Protein AF-A0A9D7CFD9-F1 (afdb_monomer_lite)

Radius of gyration: 35.39 Å; chains: 1; bounding box: 93×84×113 Å

Foldseek 3Di:
DAEAAEAEQDAQREAEFDDLAAAEYAYPEEHEYNHEYEDAYNDDPRYDYHEYQHAYEAAEEYEFATEYEDQHQQHEYEHAEEYEYDHLGEYEDDPNSHAHEYEDQHYEYEYADLNQAYEYQHHEYEQQDYEFAYPDPVPLFGRYEYALYEYEYDPNHQYAHEYEYEFAPPHAHEYEEEAHARYEYEYEYHPPQEEGEHEYEDEYEYNHEYEYDPHSDDDHYEYEYHYPEEYEYPEEYHDAVDPDEEHEYEYLHEYAYQYEYEHHQNYEYEDANQQGEHEAAEEYHQQHAQYEYEFENYEYAYAYYYEEHEYEFEHNGEYHYQDHDYLYYHYDHNGYYDPRDPPPDDPDDDDDDDDDDDDDDDDDDDDDDDDDDDDDDDDDDDDDDDDDDDDDDDDDDDDDDDDDDDDDDDDDDDDDDDDDDDDDDDDDDDDDDDDDDDDDDDDDDDDDDDDD

Secondary structure (DSSP, 8-state):
-EESS-EEE-TT-EEEE--TT--EEEEEEEEEESSEEEE--SSTT-SPPEEEEEEEEESSEEEESSEEEE--TT-EEEESSEEEE-TT-EEEE-GGG-S-EEEEEEEEEEESSTT-EEEESSSEEEEEEEEEEESSTT----SEEEES-EEEE-TT--S-EEEEEE--TT---EEES-B-TTEEEEEE--TTS--EEEEEESS-EE-SEEEEES-SSSS---EEEE-SSEEEESSEEE-TT--SS--EEEE-SEEEESSEEE--TT-EEEE--TT-EEEESSEEEE-STT-EEEEESSEEEESSEEEESEEEEETT-EEEE-SPPPSEEEE-TT-EE-TT------S---------------------------------------------------------------------------------------------------------

pLDDT: mean 71.76, std 26.24, range [23.45, 98.44]

Sequence (452 aa):
MNLTQGIMVGANAVLDLRNFTGATITSQGTLTNQGTVAAVAACGNCGTGNVINADIINQGTLHSAAMVALGKVNGAVENSGAITFGNNGEITIPATAGNPTFSQNGGSITGNGNFTRLNMLAGTFTMNGGKARQRLPANKKPVVILDGANLVMTAGATDSAVIGVLARSATTPTIAGDVRALTTLWLGGSVDGQPGSVAFTGNPTNLGTITTVRQIDTFGGQLTIAGSGRLTNAGMIDQSLNSGAQAVFTFTIEVTNSGTHKLATSSGATFSKVGGSYVNTGTIDMTASVAVLTILGSTLTSTGIITGGSVRVDAGGRLKATGSSPTTISPINGGVVEPGLSLGSPDRQSIHPRHDWCPENRTRRRDCGNDLRPAGRHRGRKPAGNARRCGCERVRGRDVRPAIRRAHPSAGVRLRNVWHNKRAQSRTRPAAARGVHQRNRHHERHRQADWL

Structure (mmCIF, N/CA/C/O backbone):
data_AF-A0A9D7CFD9-F1
#
_entry.id   AF-A0A9D7CFD9-F1
#
loop_
_atom_site.group_PDB
_atom_site.id
_atom_site.type_symbol
_atom_site.label_atom_id
_atom_site.label_alt_id
_atom_site.label_comp_id
_atom_site.label_asym_id
_atom_site.label_entity_id
_atom_site.label_seq_id
_atom_site.pdbx_PDB_ins_code
_atom_site.Cartn_x
_atom_site.Cartn_y
_atom_site.Cartn_z
_atom_site.occupancy
_atom_site.B_iso_or_equiv
_atom_site.auth_seq_id
_atom_site.auth_comp_id
_atom_site.auth_asym_id
_atom_site.auth_atom_id
_atom_site.pdbx_PDB_model_num
ATOM 1 N N . MET A 1 1 ? -17.724 8.104 28.797 1.00 79.00 1 MET A N 1
ATOM 2 C CA . MET A 1 1 ? -17.089 7.481 29.976 1.00 79.00 1 MET A CA 1
ATOM 3 C C . MET A 1 1 ? -15.670 8.014 30.080 1.00 79.00 1 MET A C 1
ATOM 5 O O . MET A 1 1 ? -14.946 7.914 29.098 1.00 79.00 1 MET A O 1
ATOM 9 N N . ASN A 1 2 ? -15.294 8.597 31.220 1.00 80.12 2 ASN A N 1
ATOM 10 C CA . ASN A 1 2 ? -13.932 9.071 31.478 1.00 80.12 2 ASN A CA 1
ATOM 11 C C . ASN A 1 2 ? -13.366 8.265 32.646 1.00 80.12 2 ASN A C 1
ATOM 13 O O . ASN A 1 2 ? -13.939 8.295 33.732 1.00 80.12 2 ASN A O 1
ATOM 17 N N . LEU A 1 3 ? -12.283 7.532 32.409 1.00 81.25 3 LEU A N 1
ATOM 18 C CA . LEU A 1 3 ? -11.636 6.684 33.404 1.00 81.25 3 LEU A CA 1
ATOM 19 C C . LEU A 1 3 ? -10.153 7.035 33.499 1.00 81.25 3 LEU A C 1
ATOM 21 O O . LEU A 1 3 ? -9.479 7.268 32.497 1.00 81.25 3 LEU A O 1
ATOM 25 N N . THR A 1 4 ? -9.637 7.058 34.721 1.00 77.19 4 THR A N 1
ATOM 26 C CA . THR A 1 4 ? -8.201 7.212 34.985 1.00 77.19 4 THR A CA 1
ATOM 27 C C . THR A 1 4 ? -7.450 5.895 34.798 1.00 77.19 4 THR A C 1
ATOM 29 O O . THR A 1 4 ? -6.284 5.903 34.421 1.00 77.19 4 THR A O 1
ATOM 32 N N . GLN A 1 5 ? -8.122 4.762 35.008 1.00 84.50 5 GLN A N 1
ATOM 33 C CA . GLN A 1 5 ? -7.569 3.418 34.836 1.00 84.50 5 GLN A CA 1
ATOM 34 C C . GLN A 1 5 ? -7.874 2.843 33.443 1.00 84.50 5 GLN A C 1
ATOM 36 O O . GLN A 1 5 ? -8.715 3.367 32.702 1.00 84.50 5 GLN A O 1
ATOM 41 N N . GLY A 1 6 ? -7.173 1.760 33.089 1.00 87.50 6 GLY A N 1
ATOM 42 C CA . GLY A 1 6 ? -7.438 0.987 31.874 1.00 87.50 6 GLY A CA 1
ATOM 43 C C . GLY A 1 6 ? -8.826 0.340 31.881 1.00 87.50 6 GLY A C 1
ATOM 44 O O . GLY A 1 6 ? -9.431 0.136 32.932 1.00 87.50 6 GLY A O 1
ATOM 45 N N . ILE A 1 7 ? -9.333 0.016 30.693 1.00 92.31 7 ILE A N 1
ATOM 46 C CA . ILE A 1 7 ? -10.620 -0.665 30.506 1.00 92.31 7 ILE A CA 1
ATOM 47 C C . ILE A 1 7 ? -10.329 -2.096 30.084 1.00 92.31 7 ILE A C 1
ATOM 49 O O . ILE A 1 7 ? -9.614 -2.308 29.109 1.00 92.31 7 ILE A O 1
ATOM 53 N N . MET A 1 8 ? -10.912 -3.077 30.767 1.00 94.50 8 MET A N 1
ATOM 54 C CA . MET A 1 8 ? -10.847 -4.474 30.349 1.00 94.50 8 MET A CA 1
ATOM 55 C C . MET A 1 8 ? -12.232 -4.945 29.914 1.00 94.50 8 MET A C 1
ATOM 57 O O . MET A 1 8 ? -13.169 -4.956 30.708 1.00 94.50 8 MET A O 1
ATOM 61 N N . VAL A 1 9 ? -12.353 -5.358 28.654 1.00 95.38 9 VAL A N 1
ATOM 62 C CA . VAL A 1 9 ? -13.522 -6.089 28.155 1.00 95.38 9 VAL A CA 1
ATOM 63 C C . VAL A 1 9 ? -13.144 -7.561 28.149 1.00 95.38 9 VAL A C 1
ATOM 65 O O . VAL A 1 9 ? -12.393 -8.008 27.282 1.00 95.38 9 VAL A O 1
ATOM 68 N N . GLY A 1 10 ? -13.610 -8.289 29.163 1.00 95.00 10 GLY A N 1
ATOM 69 C CA . GLY A 1 10 ? -13.300 -9.707 29.331 1.00 95.00 10 GLY A CA 1
ATOM 70 C C . GLY A 1 10 ? -13.840 -10.570 28.191 1.00 95.00 10 GLY A C 1
ATOM 71 O O . GLY A 1 10 ? -14.728 -10.158 27.441 1.00 95.00 10 GLY A O 1
ATOM 72 N N . ALA A 1 11 ? -13.317 -11.789 28.072 1.00 95.06 11 ALA A N 1
ATOM 73 C CA . ALA A 1 11 ? -13.841 -12.772 27.130 1.00 95.06 11 ALA A CA 1
ATOM 74 C C . ALA A 1 11 ? -15.363 -12.937 27.303 1.00 95.06 11 ALA A C 1
ATOM 76 O O . ALA A 1 11 ? -15.873 -12.955 28.423 1.00 95.06 11 ALA A O 1
ATOM 77 N N . ASN A 1 12 ? -16.088 -13.039 26.186 1.00 93.44 12 ASN A N 1
ATOM 78 C CA . ASN A 1 12 ? -17.558 -13.115 26.124 1.00 93.44 12 ASN A CA 1
ATOM 79 C C . ASN A 1 12 ? -18.325 -11.879 26.637 1.00 93.44 12 ASN A C 1
ATOM 81 O O . ASN A 1 12 ? -19.553 -11.866 26.567 1.00 93.44 12 ASN A O 1
ATOM 85 N N . ALA A 1 13 ? -17.647 -10.829 27.111 1.00 96.50 13 ALA A N 1
ATOM 86 C CA . ALA A 1 13 ? -18.294 -9.564 27.437 1.00 96.50 13 ALA A CA 1
ATOM 87 C C . ALA A 1 13 ? -18.518 -8.723 26.173 1.00 96.50 13 ALA A C 1
ATOM 89 O O . ALA A 1 13 ? -17.744 -8.793 25.214 1.00 96.50 13 ALA A O 1
ATOM 90 N N . VAL A 1 14 ? -19.561 -7.892 26.194 1.00 94.25 14 VAL A N 1
ATOM 91 C CA . VAL A 1 14 ? -19.838 -6.913 25.139 1.00 94.25 14 VAL A CA 1
ATOM 92 C C . VAL A 1 14 ? -19.834 -5.517 25.746 1.00 94.25 14 VAL A C 1
ATOM 94 O O . VAL A 1 14 ? -20.646 -5.210 26.616 1.00 94.25 14 VAL A O 1
ATOM 97 N N . LEU A 1 15 ? -18.934 -4.663 25.266 1.00 91.50 15 LEU A N 1
ATOM 98 C CA . LEU A 1 15 ? -18.980 -3.224 25.489 1.00 91.50 15 LEU A CA 1
ATOM 99 C C . LEU A 1 15 ? -19.621 -2.567 24.267 1.00 91.50 15 LEU A C 1
ATOM 101 O O . LEU A 1 15 ? -19.012 -2.498 23.200 1.00 91.50 15 LEU A O 1
ATOM 105 N N . ASP A 1 16 ? -20.850 -2.092 24.428 1.00 88.62 16 ASP A N 1
ATOM 106 C CA . ASP A 1 16 ? -21.614 -1.472 23.350 1.00 88.62 16 ASP A CA 1
ATOM 107 C C . ASP A 1 16 ? -21.567 0.059 23.446 1.00 88.62 16 ASP A C 1
ATOM 109 O O . ASP A 1 16 ? -21.995 0.665 24.432 1.00 88.62 16 ASP A O 1
ATOM 113 N N . LEU A 1 17 ? -21.031 0.694 22.409 1.00 84.94 17 LEU A N 1
ATOM 114 C CA . LEU A 1 17 ? -20.922 2.138 22.266 1.00 84.94 17 LEU A CA 1
ATOM 115 C C . LEU A 1 17 ? -22.163 2.650 21.534 1.00 84.94 17 LEU A C 1
ATOM 117 O O . LEU A 1 17 ? -22.121 2.948 20.337 1.00 84.94 17 LEU A O 1
ATOM 121 N N . ARG A 1 18 ? -23.277 2.750 22.268 1.00 76.88 18 ARG A N 1
ATOM 122 C CA . ARG A 1 18 ? -24.516 3.375 21.784 1.00 76.88 18 ARG A CA 1
ATOM 123 C C . ARG A 1 18 ? -24.653 4.772 22.366 1.00 76.88 18 ARG A C 1
ATOM 125 O O . ARG A 1 18 ? -24.794 4.928 23.575 1.00 76.88 18 ARG A O 1
ATOM 132 N N . ASN A 1 19 ? -24.674 5.793 21.515 1.00 61.69 19 ASN A N 1
ATOM 133 C CA . ASN A 1 19 ? -25.145 7.116 21.912 1.00 61.69 19 ASN A CA 1
ATOM 134 C C . ASN A 1 19 ? -25.769 7.844 20.714 1.00 61.69 19 ASN A C 1
ATOM 136 O O . ASN A 1 19 ? -25.207 7.839 19.621 1.00 61.69 19 ASN A O 1
ATOM 140 N N . PHE A 1 20 ? -26.913 8.496 20.930 1.00 57.03 20 PHE A N 1
ATOM 141 C CA . PHE A 1 20 ? -27.610 9.308 19.926 1.00 57.03 20 PHE A CA 1
ATOM 142 C C . PHE A 1 20 ? -26.815 10.559 19.514 1.00 57.03 20 PHE A C 1
ATOM 144 O O . PHE A 1 20 ? -27.066 11.114 18.451 1.00 57.03 20 PHE A O 1
ATOM 151 N N . THR A 1 21 ? -25.838 10.976 20.327 1.00 60.72 21 THR A N 1
ATOM 152 C CA . THR A 1 21 ? -24.984 12.155 20.093 1.00 60.72 21 THR A CA 1
ATOM 153 C C . THR A 1 21 ? -23.483 11.827 20.002 1.00 60.72 21 THR A C 1
ATOM 155 O O . THR A 1 21 ? -22.649 12.730 20.037 1.00 60.72 21 THR A O 1
ATOM 158 N N . GLY A 1 22 ? -23.124 10.543 19.856 1.00 68.75 22 GLY A N 1
ATOM 159 C CA . GLY A 1 22 ? -21.737 10.053 19.827 1.00 68.75 22 GLY A CA 1
ATOM 160 C C . GLY A 1 22 ? -21.216 9.648 21.212 1.00 68.75 22 GLY A C 1
ATOM 161 O O . GLY A 1 22 ? -21.313 10.394 22.186 1.00 68.75 22 GLY A O 1
ATOM 162 N N . ALA A 1 23 ? -20.723 8.416 21.348 1.00 78.00 23 ALA A N 1
ATOM 163 C CA . ALA A 1 23 ? -20.169 7.904 22.598 1.00 78.00 23 ALA A CA 1
ATOM 164 C C . ALA A 1 23 ? -18.668 8.193 22.650 1.00 78.00 23 ALA A C 1
ATOM 166 O O . ALA A 1 23 ? -17.935 7.779 21.754 1.00 78.00 23 ALA A O 1
ATOM 167 N N . THR A 1 24 ? -18.206 8.849 23.715 1.00 85.19 24 THR A N 1
ATOM 168 C CA . THR A 1 24 ? -16.772 9.058 23.959 1.00 85.19 24 THR A CA 1
ATOM 169 C C . THR A 1 24 ? -16.299 8.166 25.095 1.00 85.19 24 THR A C 1
ATOM 171 O O . THR A 1 24 ? -16.815 8.246 26.218 1.00 85.19 24 THR A O 1
ATOM 174 N N . ILE A 1 25 ? -15.297 7.339 24.819 1.00 86.19 25 ILE A N 1
ATOM 175 C CA . ILE A 1 25 ? -14.467 6.688 25.830 1.00 86.19 25 ILE A CA 1
ATOM 176 C C . ILE A 1 25 ? -13.167 7.468 25.926 1.00 86.19 25 ILE A C 1
ATOM 178 O O . ILE A 1 25 ? -12.454 7.588 24.938 1.00 86.19 25 ILE A O 1
ATOM 182 N N . THR A 1 26 ? -12.836 7.932 27.123 1.00 87.00 26 THR A N 1
ATOM 183 C CA . THR A 1 26 ? -11.507 8.453 27.439 1.00 87.00 26 THR A CA 1
ATOM 184 C C . THR A 1 26 ? -10.921 7.596 28.547 1.00 87.00 26 THR A C 1
ATOM 186 O O . THR A 1 26 ? -11.505 7.511 29.629 1.00 87.00 26 THR A O 1
ATOM 189 N N . SER A 1 27 ? -9.781 6.961 28.285 1.00 85.12 27 SER A N 1
ATOM 190 C CA . SER A 1 27 ? -8.984 6.274 29.300 1.00 85.12 27 SER A CA 1
ATOM 191 C C . SER A 1 27 ? -7.552 6.785 29.227 1.00 85.12 27 SER A C 1
ATOM 193 O O . SER A 1 27 ? -6.966 6.857 28.146 1.00 85.12 27 SER A O 1
ATOM 195 N N . GLN A 1 28 ? -6.984 7.153 30.377 1.00 80.06 28 GLN A N 1
ATOM 196 C CA . GLN A 1 28 ? -5.548 7.443 30.438 1.00 80.06 28 GLN A CA 1
ATOM 197 C C . GLN A 1 28 ? -4.707 6.168 30.271 1.00 80.06 28 GLN A C 1
ATOM 199 O O . GLN A 1 28 ? -3.592 6.241 29.758 1.00 80.06 28 GLN A O 1
ATOM 204 N N . GLY A 1 29 ? -5.266 5.009 30.639 1.00 84.88 29 GLY A N 1
ATOM 205 C CA . GLY A 1 29 ? -4.673 3.694 30.417 1.00 84.88 29 GLY A CA 1
ATOM 206 C C . GLY A 1 29 ? -5.059 3.058 29.076 1.00 84.88 29 GLY A C 1
ATOM 207 O O . GLY A 1 29 ? -5.501 3.719 28.132 1.00 84.88 29 GLY A O 1
ATOM 208 N N . THR A 1 30 ? -4.881 1.739 29.008 1.00 93.69 30 THR A N 1
ATOM 209 C CA . THR A 1 30 ? -5.155 0.919 27.821 1.00 93.69 30 THR A CA 1
ATOM 210 C C . THR A 1 30 ? -6.554 0.309 27.883 1.00 93.69 30 THR A C 1
ATOM 212 O O . THR A 1 30 ? -6.970 -0.219 28.916 1.00 93.69 30 THR A O 1
ATOM 215 N N . LEU A 1 31 ? -7.271 0.325 26.761 1.00 95.94 31 LEU A N 1
ATOM 216 C CA . LEU A 1 31 ? -8.433 -0.517 26.516 1.00 95.94 31 LEU A CA 1
ATOM 217 C C . LEU A 1 31 ? -7.948 -1.887 26.030 1.00 95.94 31 LEU A C 1
ATOM 219 O O . LEU A 1 31 ? -7.473 -2.034 24.907 1.00 95.94 31 LEU A O 1
ATOM 223 N N . THR A 1 32 ? -8.069 -2.898 26.883 1.00 96.94 32 THR A N 1
ATOM 224 C CA . THR A 1 32 ? -7.779 -4.294 26.547 1.00 96.94 32 THR A CA 1
ATOM 225 C C . THR A 1 32 ? -9.083 -5.006 26.221 1.00 96.94 32 THR A C 1
ATOM 227 O O . THR A 1 32 ? -9.937 -5.185 27.090 1.00 96.94 32 THR A O 1
ATOM 230 N N . ASN A 1 33 ? -9.244 -5.417 24.968 1.00 97.12 33 ASN A N 1
ATOM 231 C CA . ASN A 1 33 ? -10.424 -6.127 24.498 1.00 97.12 33 ASN A CA 1
ATOM 232 C C . ASN A 1 33 ? -10.116 -7.604 24.250 1.00 97.12 33 ASN A C 1
ATOM 234 O O . ASN A 1 33 ? -9.408 -7.932 23.300 1.00 97.12 33 ASN A O 1
ATOM 238 N N . GLN A 1 34 ? -10.695 -8.486 25.061 1.00 97.75 34 GLN A N 1
ATOM 239 C CA . GLN A 1 34 ? -10.741 -9.938 24.844 1.00 97.75 34 GLN A CA 1
ATOM 240 C C . GLN A 1 34 ? -12.157 -10.425 24.485 1.00 97.75 34 GLN A C 1
ATOM 242 O O . GLN A 1 34 ? -12.328 -11.569 24.069 1.00 97.75 34 GLN A O 1
ATOM 247 N N . GLY A 1 35 ? -13.171 -9.570 24.644 1.00 97.44 35 GLY A N 1
ATOM 248 C CA . GLY A 1 35 ? -14.562 -9.824 24.277 1.00 97.44 35 GLY A CA 1
ATOM 249 C C . GLY A 1 35 ? -14.946 -9.131 22.973 1.00 97.44 35 GLY A C 1
ATOM 250 O O . GLY A 1 35 ? -14.267 -9.261 21.956 1.00 97.44 35 GLY A O 1
ATOM 251 N N . THR A 1 36 ? -16.058 -8.399 22.991 1.00 96.44 36 THR A N 1
ATOM 252 C CA . THR A 1 36 ? -16.516 -7.580 21.864 1.00 96.44 36 THR A CA 1
ATOM 253 C C . THR A 1 36 ? -16.652 -6.122 22.277 1.00 96.44 36 THR A C 1
ATOM 255 O O . THR A 1 36 ? -17.380 -5.804 23.212 1.00 96.44 36 THR A O 1
ATOM 258 N N . VAL A 1 37 ? -16.017 -5.219 21.537 1.00 94.31 37 VAL A N 1
ATOM 259 C CA . VAL A 1 37 ? -16.314 -3.784 21.577 1.00 94.31 37 VAL A CA 1
ATOM 260 C C . VAL A 1 37 ? -17.087 -3.459 20.312 1.00 94.31 37 VAL A C 1
ATOM 262 O O . VAL A 1 37 ? -16.551 -3.592 19.213 1.00 94.31 37 VAL A O 1
ATOM 265 N N . ALA A 1 38 ? -18.349 -3.069 20.454 1.00 90.75 38 ALA A N 1
ATOM 266 C CA . ALA A 1 38 ? -19.232 -2.787 19.334 1.00 90.75 38 ALA A CA 1
ATOM 267 C C . ALA A 1 38 ? -19.565 -1.297 19.288 1.00 90.75 38 ALA A C 1
ATOM 269 O O . ALA A 1 38 ? -20.091 -0.745 20.245 1.00 90.75 38 ALA A O 1
ATOM 270 N N . ALA A 1 39 ? -19.286 -0.643 18.167 1.00 86.06 39 ALA A N 1
ATOM 271 C CA . ALA A 1 39 ? -19.790 0.686 17.869 1.00 86.06 39 ALA A CA 1
ATOM 272 C C . ALA A 1 39 ? -21.013 0.564 16.965 1.00 86.06 39 ALA A C 1
ATOM 274 O O . ALA A 1 39 ? -20.891 0.249 15.780 1.00 86.06 39 ALA A O 1
ATOM 275 N N . VAL A 1 40 ? -22.193 0.809 17.528 1.00 77.19 40 VAL A N 1
ATOM 276 C CA . VAL A 1 40 ? -23.471 0.654 16.830 1.00 77.19 40 VAL A CA 1
ATOM 277 C C . VAL A 1 40 ? -24.094 2.028 16.611 1.00 77.19 40 VAL A C 1
ATOM 279 O O . VAL A 1 40 ? -24.139 2.856 17.521 1.00 77.19 40 VAL A O 1
ATOM 282 N N . ALA A 1 41 ? -24.583 2.293 15.399 1.00 68.94 41 ALA A N 1
ATOM 283 C CA . ALA A 1 41 ? -25.309 3.526 15.124 1.00 68.94 41 ALA A CA 1
ATOM 284 C C . ALA A 1 41 ? -26.648 3.507 15.881 1.00 68.94 41 ALA A C 1
ATOM 286 O O . ALA A 1 41 ? -27.454 2.599 15.690 1.00 68.94 41 ALA A O 1
ATOM 287 N N . ALA A 1 42 ? -26.902 4.514 16.722 1.00 58.69 42 ALA A N 1
ATOM 288 C CA . ALA A 1 42 ? -28.151 4.612 17.485 1.00 58.69 42 ALA A CA 1
ATOM 289 C C . ALA A 1 42 ? -29.389 4.813 16.581 1.00 58.69 42 ALA A C 1
ATOM 291 O O . ALA A 1 42 ? -30.504 4.455 16.952 1.00 58.69 42 ALA A O 1
ATOM 292 N N . CYS A 1 43 ? -29.185 5.349 15.375 1.00 56.09 43 CYS A N 1
ATOM 293 C CA . CYS A 1 43 ? -30.148 5.387 14.280 1.00 56.09 43 CYS A CA 1
ATOM 294 C C . CYS A 1 43 ? -29.384 5.435 12.945 1.00 56.09 43 CYS A C 1
ATOM 296 O O . CYS A 1 43 ? -28.267 5.957 12.893 1.00 56.09 43 CYS A O 1
ATOM 298 N N . GLY A 1 44 ? -29.946 4.855 11.878 1.00 51.84 44 GLY A N 1
ATOM 299 C CA . GLY A 1 44 ? -29.278 4.699 10.580 1.00 51.84 44 GLY A CA 1
ATOM 300 C C . GLY A 1 44 ? -28.797 6.027 9.983 1.00 51.84 44 GLY A C 1
ATOM 301 O O . GLY A 1 44 ? -29.565 6.699 9.302 1.00 51.84 44 GLY A O 1
ATOM 302 N N . ASN A 1 45 ? -27.516 6.349 10.208 1.00 52.56 45 ASN A N 1
ATOM 303 C CA . ASN A 1 45 ? -26.769 7.534 9.753 1.00 52.56 45 ASN A CA 1
ATOM 304 C C . ASN A 1 45 ? -26.946 8.865 10.526 1.00 52.56 45 ASN A C 1
ATOM 306 O O . ASN A 1 45 ? -26.606 9.903 9.965 1.00 52.56 45 ASN A O 1
ATOM 310 N N . CYS A 1 46 ? -27.423 8.900 11.779 1.00 47.56 46 CYS A N 1
ATOM 311 C CA . CYS A 1 46 ? -27.734 10.187 12.449 1.00 47.56 46 CYS A CA 1
ATOM 312 C C . CYS A 1 46 ? -26.789 10.677 13.569 1.00 47.56 46 CYS A C 1
ATOM 314 O O . CYS A 1 46 ? -27.134 11.635 14.254 1.00 47.56 46 CYS A O 1
ATOM 316 N N . GLY A 1 47 ? -25.600 10.098 13.761 1.00 51.72 47 GLY A N 1
ATOM 317 C CA . GLY A 1 47 ? -24.694 10.502 14.848 1.00 51.72 47 GLY A CA 1
ATOM 318 C C . GLY A 1 47 ? -23.342 11.040 14.382 1.00 51.72 47 GLY A C 1
ATOM 319 O O . GLY A 1 47 ? -22.736 10.494 13.462 1.00 51.72 47 GLY A O 1
ATOM 320 N N . THR A 1 48 ? -22.838 12.061 15.079 1.00 55.59 48 THR A N 1
ATOM 321 C CA . THR A 1 48 ? -21.398 12.331 15.206 1.00 55.59 48 THR A CA 1
ATOM 322 C C . THR A 1 48 ? -20.687 11.048 15.645 1.00 55.59 48 THR A C 1
ATOM 324 O O . THR A 1 48 ? -21.178 10.342 16.527 1.00 55.59 48 THR A O 1
ATOM 327 N N . GLY A 1 49 ? -19.573 10.708 14.989 1.00 72.12 49 GLY A N 1
ATOM 328 C CA . GLY A 1 49 ? -18.882 9.433 15.205 1.00 72.12 49 GLY A CA 1
ATOM 329 C C . GLY A 1 49 ? -18.529 9.185 16.675 1.00 72.12 49 GLY A C 1
ATOM 330 O O . GLY A 1 49 ? -18.218 10.118 17.416 1.00 72.12 49 GLY A O 1
ATOM 331 N N . ASN A 1 50 ? -18.576 7.921 17.097 1.00 84.88 50 ASN A N 1
ATOM 332 C CA . ASN A 1 50 ? -18.082 7.507 18.409 1.00 84.88 50 ASN A CA 1
ATOM 333 C C . ASN A 1 50 ? -16.580 7.803 18.503 1.00 84.88 50 ASN A C 1
ATOM 335 O O . ASN A 1 50 ? -15.880 7.733 17.498 1.00 84.88 50 ASN A O 1
ATOM 339 N N . VAL A 1 51 ? -16.062 8.099 19.689 1.00 89.25 51 VAL A N 1
ATOM 340 C CA . VAL A 1 51 ? -14.641 8.400 19.891 1.00 89.25 51 VAL A CA 1
ATOM 341 C C . VAL A 1 51 ? -14.060 7.483 20.958 1.00 89.25 51 VAL A C 1
ATOM 343 O O . VAL A 1 51 ? -14.616 7.350 22.047 1.00 89.25 51 VAL A O 1
ATOM 346 N N . ILE A 1 52 ? -12.914 6.873 20.662 1.00 92.06 52 ILE A N 1
ATOM 347 C CA . ILE A 1 52 ? -12.104 6.131 21.627 1.00 92.06 52 ILE A CA 1
ATOM 348 C C . ILE A 1 52 ? -10.762 6.854 21.772 1.00 92.06 52 ILE A C 1
ATOM 350 O O . ILE A 1 52 ? -9.919 6.834 20.879 1.00 92.06 52 ILE A O 1
ATOM 354 N N . ASN A 1 53 ? -10.575 7.493 22.921 1.00 93.06 53 ASN A N 1
ATOM 355 C CA . ASN A 1 53 ? -9.350 8.153 23.354 1.00 93.06 53 ASN A CA 1
ATOM 356 C C . ASN A 1 53 ? -8.642 7.260 24.383 1.00 93.06 53 ASN A C 1
ATOM 358 O O . ASN A 1 53 ? -8.665 7.540 25.581 1.00 93.06 53 ASN A O 1
ATOM 362 N N . ALA A 1 54 ? -8.070 6.153 23.914 1.00 93.69 54 ALA A N 1
ATOM 363 C CA . ALA A 1 54 ? -7.292 5.202 24.706 1.00 93.69 54 ALA A CA 1
ATOM 364 C C . ALA A 1 54 ? -6.247 4.520 23.809 1.00 93.69 54 ALA A C 1
ATOM 366 O O . ALA A 1 54 ? -6.423 4.495 22.590 1.00 93.69 54 ALA A O 1
ATOM 367 N N . ASP A 1 55 ? -5.194 3.956 24.408 1.00 96.50 55 ASP A N 1
ATOM 368 C CA . ASP A 1 55 ? -4.424 2.921 23.704 1.00 96.50 55 ASP A CA 1
ATOM 369 C C . ASP A 1 55 ? -5.278 1.658 23.652 1.00 96.50 55 ASP A C 1
ATOM 371 O O . ASP A 1 55 ? -6.122 1.452 24.528 1.00 96.50 55 ASP A O 1
ATOM 375 N N . ILE A 1 56 ? -5.100 0.818 22.640 1.00 97.25 56 ILE A N 1
ATOM 376 C CA . ILE A 1 56 ? -5.969 -0.336 22.414 1.00 97.25 56 ILE A CA 1
ATOM 377 C C . ILE A 1 56 ? -5.129 -1.588 22.209 1.00 97.25 56 ILE A C 1
ATOM 379 O O . ILE A 1 56 ? -4.293 -1.637 21.316 1.00 97.25 56 ILE A O 1
ATOM 383 N N . ILE A 1 57 ? -5.427 -2.631 22.978 1.00 97.94 57 ILE A N 1
ATOM 384 C CA . ILE A 1 57 ? -4.980 -3.999 22.714 1.00 97.94 57 ILE A CA 1
ATOM 385 C C . ILE A 1 57 ? -6.224 -4.819 22.375 1.00 97.94 57 ILE A C 1
ATOM 387 O O . ILE A 1 57 ? -7.023 -5.147 23.253 1.00 97.94 57 ILE A O 1
ATOM 391 N N . ASN A 1 58 ? -6.408 -5.143 21.098 1.00 97.94 58 ASN A N 1
ATOM 392 C CA . ASN A 1 58 ? -7.531 -5.929 20.601 1.00 97.94 58 ASN A CA 1
ATOM 393 C C . ASN A 1 58 ? -7.124 -7.384 20.342 1.00 97.94 58 ASN A C 1
ATOM 395 O O . ASN A 1 58 ? -6.481 -7.694 19.340 1.00 97.94 58 ASN A O 1
ATOM 399 N N . GLN A 1 59 ? -7.560 -8.272 21.231 1.00 97.62 59 GLN A N 1
ATOM 400 C CA . GLN A 1 59 ? -7.432 -9.731 21.130 1.00 97.62 59 GLN A CA 1
ATOM 401 C C . GLN A 1 59 ? -8.787 -10.407 20.842 1.00 97.62 59 GLN A C 1
ATOM 403 O O . GLN A 1 59 ? -8.827 -11.538 20.369 1.00 97.62 59 GLN A O 1
ATOM 408 N N . GLY A 1 60 ? -9.895 -9.706 21.107 1.00 97.56 60 GLY A N 1
ATOM 409 C CA . GLY A 1 60 ? -11.262 -10.114 20.789 1.00 97.56 60 GLY A CA 1
ATOM 410 C C . GLY A 1 60 ? -11.766 -9.524 19.468 1.00 97.56 60 GLY A C 1
ATOM 411 O O . GLY A 1 60 ? -11.051 -9.494 18.468 1.00 97.56 60 GLY A O 1
ATOM 412 N N . THR A 1 61 ? -13.010 -9.043 19.453 1.00 96.50 61 THR A N 1
ATOM 413 C CA . THR A 1 61 ? -13.631 -8.403 18.284 1.00 96.50 61 THR A CA 1
ATOM 414 C C . THR A 1 61 ? -13.857 -6.913 18.515 1.00 96.50 61 THR A C 1
ATOM 416 O O . THR A 1 61 ? -14.564 -6.524 19.442 1.00 96.50 61 THR A O 1
ATOM 419 N N . LEU A 1 62 ? -13.322 -6.075 17.633 1.00 95.25 62 LEU A N 1
ATOM 420 C CA . LEU A 1 62 ? -13.749 -4.693 17.461 1.00 95.25 62 LEU A CA 1
ATOM 421 C C . LEU A 1 62 ? -14.728 -4.652 16.284 1.00 95.25 62 LEU A C 1
ATOM 423 O O . LEU A 1 62 ? -14.353 -4.873 15.132 1.00 95.25 62 LEU A O 1
ATOM 427 N N . HIS A 1 63 ? -15.999 -4.412 16.572 1.00 92.31 63 HIS A N 1
ATOM 428 C CA . HIS A 1 63 ? -17.046 -4.326 15.566 1.00 92.31 63 HIS A CA 1
ATOM 429 C C . HIS A 1 63 ? -17.461 -2.873 15.369 1.00 92.31 63 HIS A C 1
ATOM 431 O O . HIS A 1 63 ? -17.835 -2.199 16.325 1.00 92.31 63 HIS A O 1
ATOM 437 N N . SER A 1 64 ? -17.436 -2.393 14.130 1.00 89.44 64 SER A N 1
ATOM 438 C CA . SER A 1 64 ? -17.911 -1.054 13.799 1.00 89.44 64 SER A CA 1
ATOM 439 C C . SER A 1 64 ? -19.048 -1.124 12.790 1.00 89.44 64 SER A C 1
ATOM 441 O O . SER A 1 64 ? -18.847 -1.538 11.655 1.00 89.44 64 SER A O 1
ATOM 443 N N . ALA A 1 65 ? -20.245 -0.709 13.193 1.00 85.69 65 ALA A N 1
ATOM 444 C CA . ALA A 1 65 ? -21.403 -0.470 12.329 1.00 85.69 65 ALA A CA 1
ATOM 445 C C . ALA A 1 65 ? -21.773 1.029 12.286 1.00 85.69 65 ALA A C 1
ATOM 447 O O . ALA A 1 65 ? -22.885 1.398 11.912 1.00 85.69 65 ALA A O 1
ATOM 448 N N . ALA A 1 66 ? -20.847 1.891 12.713 1.00 83.12 66 ALA A N 1
ATOM 449 C CA . ALA A 1 66 ? -20.955 3.345 12.734 1.00 83.12 66 ALA A CA 1
ATOM 450 C C . ALA A 1 66 ? -19.588 3.968 12.408 1.00 83.12 66 ALA A C 1
ATOM 452 O O . ALA A 1 66 ? -18.614 3.256 12.192 1.00 83.12 66 ALA A O 1
ATOM 453 N N . MET A 1 67 ? -19.485 5.295 12.394 1.00 85.50 67 MET A N 1
ATOM 454 C CA . MET A 1 67 ? -18.174 5.948 12.370 1.00 85.50 67 MET A CA 1
ATOM 455 C C . MET A 1 67 ? -17.561 5.931 13.776 1.00 85.50 67 MET A C 1
ATOM 457 O O . MET A 1 67 ? -18.226 6.303 14.745 1.00 85.50 67 MET A O 1
ATOM 461 N N . VAL A 1 68 ? -16.296 5.528 13.882 1.00 89.00 68 VAL A N 1
ATOM 462 C CA . VAL A 1 68 ? -15.503 5.551 15.119 1.00 89.00 68 VAL A CA 1
ATOM 463 C C . VAL A 1 68 ? -14.202 6.299 14.868 1.00 89.00 68 VAL A C 1
ATOM 465 O O . VAL A 1 68 ? -13.465 5.943 13.959 1.00 89.00 68 VAL A O 1
ATOM 468 N N . ALA A 1 69 ? -13.879 7.296 15.681 1.00 91.62 69 ALA A N 1
ATOM 469 C CA . ALA A 1 69 ? -12.575 7.938 15.692 1.00 91.62 69 ALA A CA 1
ATOM 470 C C . ALA A 1 69 ? -11.702 7.358 16.813 1.00 91.62 69 ALA A C 1
ATOM 472 O O . ALA A 1 69 ? -12.111 7.344 17.975 1.00 91.62 69 ALA A O 1
ATOM 473 N N . LEU A 1 70 ? -10.488 6.916 16.489 1.00 94.00 70 LEU A N 1
ATOM 474 C CA . LEU A 1 70 ? -9.468 6.583 17.488 1.00 94.00 70 LEU A CA 1
ATOM 475 C C . LEU A 1 70 ? -8.630 7.842 17.727 1.00 94.00 70 LEU A C 1
ATOM 477 O O . LEU A 1 70 ? -7.721 8.147 16.961 1.00 94.00 70 LEU A O 1
ATOM 481 N N . GLY A 1 71 ? -9.024 8.635 18.722 1.00 92.06 71 GLY A N 1
ATOM 482 C CA . GLY A 1 71 ? -8.607 10.034 18.856 1.00 92.06 71 GLY A CA 1
ATOM 483 C C . GLY A 1 71 ? -7.447 10.291 19.816 1.00 92.06 71 GLY A C 1
ATOM 484 O O . GLY A 1 71 ? -7.055 11.447 19.977 1.00 92.06 71 GLY A O 1
ATOM 485 N N . LYS A 1 72 ? -6.888 9.259 20.466 1.00 93.88 72 LYS A N 1
ATOM 486 C CA . LYS A 1 72 ? -5.763 9.444 21.395 1.00 93.88 72 LYS A CA 1
ATOM 487 C C . LYS A 1 72 ? -4.548 10.001 20.648 1.00 93.88 72 LYS A C 1
ATOM 489 O O . LYS A 1 72 ? -4.061 9.392 19.698 1.00 93.88 72 LYS A O 1
ATOM 494 N N . VAL A 1 73 ? -4.050 11.151 21.106 1.00 94.38 73 VAL A N 1
ATOM 495 C CA . VAL A 1 73 ? -2.820 11.757 20.583 1.00 94.38 73 VAL A CA 1
ATOM 496 C C . VAL A 1 73 ? -1.656 10.804 20.830 1.00 94.38 73 VAL A C 1
ATOM 498 O O . VAL A 1 73 ? -1.427 10.397 21.967 1.00 94.38 73 VAL A O 1
ATOM 501 N N . ASN A 1 74 ? -0.942 10.454 19.761 1.00 95.25 74 ASN A N 1
ATOM 502 C CA . ASN A 1 74 ? 0.125 9.455 19.739 1.00 95.25 74 ASN A CA 1
ATOM 503 C C . ASN A 1 74 ? -0.307 8.106 20.340 1.00 95.25 74 ASN A C 1
ATOM 505 O O . ASN A 1 74 ? 0.502 7.415 20.954 1.00 95.25 74 ASN A O 1
ATOM 509 N N . GLY A 1 75 ? -1.588 7.754 20.194 1.00 95.44 75 GLY A N 1
ATOM 510 C CA . GLY A 1 75 ? -2.118 6.490 20.689 1.00 95.44 75 GLY A CA 1
ATOM 511 C C . GLY A 1 75 ? -1.552 5.286 19.940 1.00 95.44 75 GLY A C 1
ATOM 512 O O . GLY A 1 75 ? -1.219 5.372 18.754 1.00 95.44 75 GLY A O 1
ATOM 513 N N . ALA A 1 76 ? -1.490 4.158 20.638 1.00 97.00 76 ALA A N 1
ATOM 514 C CA . ALA A 1 76 ? -1.074 2.873 20.099 1.00 97.00 76 ALA A CA 1
ATOM 515 C C . ALA A 1 76 ? -2.263 1.912 19.998 1.00 97.00 76 ALA A C 1
ATOM 517 O O . ALA A 1 76 ? -3.048 1.763 20.937 1.00 97.00 76 ALA A O 1
ATOM 518 N N . VAL A 1 77 ? -2.381 1.236 18.857 1.00 97.81 77 VAL A N 1
ATOM 519 C CA . VAL A 1 77 ? -3.357 0.169 18.629 1.00 97.81 77 VAL A CA 1
ATOM 520 C C . VAL A 1 77 ? -2.625 -1.103 18.236 1.00 97.81 77 VAL A C 1
ATOM 522 O O . VAL A 1 77 ? -1.935 -1.142 17.223 1.00 97.81 77 VAL A O 1
ATOM 525 N N . GLU A 1 78 ? -2.822 -2.165 19.001 1.00 97.69 78 GLU A N 1
ATOM 526 C CA . GLU A 1 78 ? -2.352 -3.507 18.690 1.00 97.69 78 GLU A CA 1
ATOM 527 C C . GLU A 1 78 ? -3.550 -4.401 18.402 1.00 97.69 78 GLU A C 1
ATOM 529 O O . GLU A 1 78 ? -4.449 -4.543 19.231 1.00 97.69 78 GLU A O 1
ATOM 534 N N . ASN A 1 79 ? -3.575 -5.016 17.225 1.00 97.62 79 ASN A N 1
ATOM 535 C CA . ASN A 1 79 ? -4.636 -5.928 16.832 1.00 97.62 79 ASN A CA 1
ATOM 536 C C . ASN A 1 79 ? -4.079 -7.321 16.543 1.00 97.62 79 ASN A C 1
ATOM 538 O O . ASN A 1 79 ? -3.362 -7.519 15.564 1.00 97.62 79 ASN A O 1
ATOM 542 N N . SER A 1 80 ? -4.462 -8.293 17.362 1.00 96.88 80 SER A N 1
ATOM 543 C CA . SER A 1 80 ? -4.279 -9.728 17.110 1.00 96.88 80 SER A CA 1
ATOM 544 C C . SER A 1 80 ? -5.612 -10.477 16.981 1.00 96.88 80 SER A C 1
ATOM 546 O O . SER A 1 80 ? -5.625 -11.630 16.552 1.00 96.88 80 SER A O 1
ATOM 548 N N . GLY A 1 81 ? -6.731 -9.816 17.300 1.00 97.00 81 GLY A N 1
ATOM 549 C CA . GLY A 1 81 ? -8.090 -10.323 17.146 1.00 97.00 81 GLY A CA 1
ATOM 550 C C . GLY A 1 81 ? -8.752 -9.951 15.812 1.00 97.00 81 GLY A C 1
ATOM 551 O O . GLY A 1 81 ? -8.120 -9.846 14.757 1.00 97.00 81 GLY A O 1
ATOM 552 N N . ALA A 1 82 ? -10.070 -9.761 15.843 1.00 96.12 82 ALA A N 1
ATOM 553 C CA . ALA A 1 82 ? -10.871 -9.388 14.684 1.00 96.12 82 ALA A CA 1
ATOM 554 C C . ALA A 1 82 ? -11.281 -7.911 14.728 1.00 96.12 82 ALA A C 1
ATOM 556 O O . ALA A 1 82 ? -11.753 -7.412 15.745 1.00 96.12 82 ALA A O 1
ATOM 557 N N . ILE A 1 83 ? -11.173 -7.229 13.592 1.00 95.69 83 ILE A N 1
ATOM 558 C CA . ILE A 1 83 ? -11.833 -5.959 13.307 1.00 95.69 83 ILE A CA 1
ATOM 559 C C . ILE A 1 83 ? -12.828 -6.227 12.189 1.00 95.69 83 ILE A C 1
ATOM 561 O O . ILE A 1 83 ? -12.458 -6.684 11.104 1.00 95.69 83 ILE A O 1
ATOM 565 N N . THR A 1 84 ? -14.101 -5.976 12.460 1.00 92.75 84 THR A N 1
ATOM 566 C CA . THR A 1 84 ? -15.182 -6.243 11.513 1.00 92.75 84 THR A CA 1
ATOM 567 C C . THR A 1 84 ? -16.003 -4.990 11.300 1.00 92.75 84 THR A C 1
ATOM 569 O O . THR A 1 84 ? -16.354 -4.287 12.247 1.00 92.75 84 THR A O 1
ATOM 572 N N . PHE A 1 85 ? -16.334 -4.720 10.046 1.00 89.56 85 PHE A N 1
ATOM 573 C CA . PHE A 1 85 ? -17.174 -3.590 9.694 1.00 89.56 85 PHE A CA 1
ATOM 574 C C . PHE A 1 85 ? -18.558 -4.074 9.261 1.00 89.56 85 PHE A C 1
ATOM 576 O O . PHE A 1 85 ? -18.705 -4.830 8.295 1.00 89.56 85 PHE A O 1
ATOM 583 N N . GLY A 1 86 ? -19.578 -3.626 9.987 1.00 81.88 86 GLY A N 1
ATOM 584 C CA . GLY A 1 86 ? -20.969 -3.687 9.562 1.00 81.88 86 GLY A CA 1
ATOM 585 C C . GLY A 1 86 ? -21.246 -2.714 8.413 1.00 81.88 86 GLY A C 1
ATOM 586 O O . GLY A 1 86 ? -20.359 -2.005 7.940 1.00 81.88 86 GLY A O 1
ATOM 587 N N . ASN A 1 87 ? -22.493 -2.667 7.950 1.00 76.56 87 ASN A N 1
ATOM 588 C CA . ASN A 1 87 ? -22.892 -1.753 6.878 1.00 76.56 87 ASN A CA 1
ATOM 589 C C . ASN A 1 87 ? -22.576 -0.300 7.274 1.00 76.56 87 ASN A C 1
ATOM 591 O O . ASN A 1 87 ? -23.011 0.151 8.328 1.00 76.56 87 ASN A O 1
ATOM 595 N N . ASN A 1 88 ? -21.827 0.416 6.429 1.00 74.00 88 ASN A N 1
ATOM 596 C CA . ASN A 1 88 ? -21.364 1.797 6.655 1.00 74.00 88 ASN A CA 1
ATOM 597 C C . ASN A 1 88 ? -20.418 1.994 7.859 1.00 74.00 88 ASN A C 1
ATOM 599 O O . ASN A 1 88 ? -20.196 3.128 8.278 1.00 74.00 88 ASN A O 1
ATOM 603 N N . GLY A 1 89 ? -19.863 0.918 8.423 1.00 82.56 89 GLY A N 1
ATOM 604 C CA . GLY A 1 89 ? -18.899 1.008 9.515 1.00 82.56 89 GLY A CA 1
ATOM 605 C C . GLY A 1 89 ? -17.552 1.563 9.062 1.00 82.56 89 GLY A C 1
ATOM 606 O O . GLY A 1 89 ? -16.939 1.017 8.148 1.00 82.56 89 GLY A O 1
ATOM 607 N N . GLU A 1 90 ? -17.053 2.589 9.742 1.00 87.69 90 GLU A N 1
ATOM 608 C CA . GLU A 1 90 ? -15.728 3.164 9.496 1.00 87.69 90 GLU A CA 1
ATOM 609 C C . GLU A 1 90 ? -14.991 3.329 10.826 1.00 87.69 90 GLU A C 1
ATOM 611 O O . GLU A 1 90 ? -15.582 3.706 11.838 1.00 87.69 90 GLU A O 1
ATOM 616 N N . ILE A 1 91 ? -13.695 3.029 10.831 1.00 91.94 91 ILE A N 1
ATOM 617 C CA . ILE A 1 91 ? -12.790 3.422 11.911 1.00 91.94 91 ILE A CA 1
ATOM 618 C C . ILE A 1 91 ? -11.791 4.398 11.307 1.00 91.94 91 ILE A C 1
ATOM 620 O O . ILE A 1 91 ? -11.106 4.056 10.347 1.00 91.94 91 ILE A O 1
ATOM 624 N N . THR A 1 92 ? -11.690 5.587 11.882 1.00 92.44 92 THR A N 1
ATOM 625 C CA . THR A 1 92 ? -10.798 6.646 11.426 1.00 92.44 92 THR A CA 1
ATOM 626 C C . THR A 1 92 ? -9.775 6.968 12.502 1.00 92.44 92 THR A C 1
ATOM 628 O O . THR A 1 92 ? -10.125 7.233 13.650 1.00 92.44 92 THR A O 1
ATOM 631 N N . ILE A 1 93 ? -8.504 7.010 12.123 1.00 94.38 93 ILE A N 1
ATOM 632 C CA . ILE A 1 93 ? -7.447 7.634 12.917 1.00 94.38 93 ILE A CA 1
ATOM 633 C C . ILE A 1 93 ? -7.254 9.046 12.351 1.00 94.38 93 ILE A C 1
ATOM 635 O O . ILE A 1 93 ? -6.781 9.179 11.217 1.00 94.38 93 ILE A O 1
ATOM 639 N N . PRO A 1 94 ? -7.698 10.099 13.061 1.00 91.88 94 PRO A N 1
ATOM 640 C CA . PRO A 1 94 ? -7.737 11.450 12.522 1.00 91.88 94 PRO A CA 1
ATOM 641 C C . PRO A 1 94 ? -6.337 12.062 12.435 1.00 91.88 94 PRO A C 1
ATOM 643 O O . PRO A 1 94 ? -5.442 11.710 13.199 1.00 91.88 94 PRO A O 1
ATOM 646 N N . ALA A 1 95 ? -6.166 13.058 11.562 1.00 89.88 95 ALA A N 1
ATOM 647 C CA . ALA A 1 95 ? -4.893 13.772 11.421 1.00 89.88 95 ALA A CA 1
ATOM 648 C C . ALA A 1 95 ? -4.450 14.460 12.730 1.00 89.88 95 ALA A C 1
ATOM 650 O O . ALA A 1 95 ? -3.262 14.588 13.011 1.00 89.88 95 ALA A O 1
ATOM 651 N N . THR A 1 96 ? -5.410 14.853 13.573 1.00 91.06 96 THR A N 1
ATOM 652 C CA . THR A 1 96 ? -5.171 15.459 14.892 1.00 91.06 96 THR A CA 1
ATOM 653 C C . THR A 1 96 ? -4.585 14.490 15.922 1.00 91.06 96 THR A C 1
ATOM 655 O O . THR A 1 96 ? -4.199 14.931 17.000 1.00 91.06 96 THR A O 1
ATOM 658 N N . ALA A 1 97 ? -4.505 13.188 15.624 1.00 90.25 97 ALA A N 1
ATOM 659 C CA . ALA A 1 97 ? -3.902 12.199 16.516 1.00 90.25 97 ALA A CA 1
ATOM 660 C C . ALA A 1 97 ? -2.361 12.280 16.560 1.00 90.25 97 ALA A C 1
ATOM 662 O O . ALA A 1 97 ? -1.747 11.560 17.340 1.00 90.25 97 ALA A O 1
ATOM 663 N N . GLY A 1 98 ? -1.715 13.143 15.766 1.00 91.25 98 GLY A N 1
ATOM 664 C CA . GLY A 1 98 ? -0.258 13.304 15.780 1.00 91.25 98 GLY A CA 1
ATOM 665 C C . GLY A 1 98 ? 0.446 12.160 15.049 1.00 91.25 98 GLY A C 1
ATOM 666 O O . GLY A 1 98 ? 0.266 12.006 13.845 1.00 91.25 98 GLY A O 1
ATOM 667 N N . ASN A 1 99 ? 1.241 11.356 15.760 1.00 93.81 99 ASN A N 1
ATOM 668 C CA . ASN A 1 99 ? 1.958 10.203 15.206 1.00 93.81 99 ASN A CA 1
ATOM 669 C C . ASN A 1 99 ? 1.526 8.876 15.869 1.00 93.81 99 ASN A C 1
ATOM 671 O O . ASN A 1 99 ? 2.325 8.251 16.568 1.00 93.81 99 ASN A O 1
ATOM 675 N N . PRO A 1 100 ? 0.260 8.453 15.702 1.00 96.19 100 PRO A N 1
ATOM 676 C CA . PRO A 1 100 ? -0.228 7.201 16.269 1.00 96.19 100 PRO A CA 1
ATOM 677 C C . PRO A 1 100 ? 0.405 5.981 15.588 1.00 96.19 100 PRO A C 1
ATOM 679 O O . PRO A 1 100 ? 0.855 6.041 14.438 1.00 96.19 100 PRO A O 1
ATOM 682 N N . THR A 1 101 ? 0.386 4.845 16.279 1.00 97.81 101 THR A N 1
ATOM 683 C CA . THR A 1 101 ? 0.823 3.557 15.730 1.00 97.81 101 THR A CA 1
ATOM 684 C C . THR A 1 101 ? -0.337 2.574 15.684 1.00 97.81 101 THR A C 1
ATOM 686 O O . THR A 1 101 ? -1.144 2.482 16.609 1.00 97.81 101 THR A O 1
ATOM 689 N N . PHE A 1 102 ? -0.427 1.822 14.591 1.00 98.44 102 PHE A N 1
ATOM 690 C CA . PHE A 1 102 ? -1.357 0.710 14.455 1.00 98.44 102 PHE A CA 1
ATOM 691 C C . PHE A 1 102 ? -0.581 -0.532 14.025 1.00 98.44 102 PHE A C 1
ATOM 693 O O . PHE A 1 102 ? -0.050 -0.570 12.920 1.00 98.44 102 PHE A O 1
ATOM 700 N N . SER A 1 103 ? -0.536 -1.556 14.868 1.00 97.62 103 SER A N 1
ATOM 701 C CA . SER A 1 103 ? 0.170 -2.812 14.617 1.00 97.62 103 SER A CA 1
ATOM 702 C C . SER A 1 103 ? -0.822 -3.955 14.422 1.00 97.62 103 SER A C 1
ATOM 704 O O . SER A 1 103 ? -1.523 -4.355 15.351 1.00 97.62 103 SER A O 1
ATOM 706 N N . GLN A 1 104 ? -0.860 -4.513 13.213 1.00 96.56 104 GLN A N 1
ATOM 707 C CA . GLN A 1 104 ? -1.604 -5.731 12.903 1.00 96.56 104 GLN A CA 1
ATOM 708 C C . GLN A 1 104 ? -0.706 -6.952 13.164 1.00 96.56 104 GLN A C 1
ATOM 710 O O . GLN A 1 104 ? 0.114 -7.318 12.323 1.00 96.56 104 GLN A O 1
ATOM 715 N N . ASN A 1 105 ? -0.863 -7.581 14.329 1.00 93.94 105 ASN A N 1
ATOM 716 C CA . ASN A 1 105 ? -0.019 -8.661 14.863 1.00 93.94 105 ASN A CA 1
ATOM 717 C C . ASN A 1 105 ? -0.593 -10.073 14.624 1.00 93.94 105 ASN A C 1
ATOM 719 O O . ASN A 1 105 ? -0.241 -11.014 15.330 1.00 93.94 105 ASN A O 1
ATOM 723 N N . GLY A 1 106 ? -1.504 -10.235 13.665 1.00 89.12 106 GLY A N 1
ATOM 724 C CA . GLY A 1 106 ? -2.266 -11.470 13.450 1.00 89.12 106 GLY A CA 1
ATOM 725 C C . GLY A 1 106 ? -3.730 -11.165 13.161 1.00 89.12 106 GLY A C 1
ATOM 726 O O . GLY A 1 106 ? -4.047 -10.055 12.756 1.00 89.12 106 GLY A O 1
ATOM 727 N N . GLY A 1 107 ? -4.634 -12.126 13.347 1.00 92.88 107 GLY A N 1
ATOM 728 C CA . GLY A 1 107 ? -6.076 -11.863 13.286 1.00 92.88 107 GLY A CA 1
ATOM 729 C C . GLY A 1 107 ? -6.599 -11.391 11.920 1.00 92.88 107 GLY A C 1
ATOM 730 O O . GLY A 1 107 ? -6.106 -11.803 10.864 1.00 92.88 107 GLY A O 1
ATOM 731 N N . SER A 1 108 ? -7.643 -10.552 11.920 1.00 94.75 108 SER A N 1
ATOM 732 C CA . SER A 1 108 ? -8.254 -10.072 10.671 1.00 94.75 108 SER A CA 1
ATOM 733 C C . SER A 1 108 ? -8.848 -8.664 10.746 1.00 94.75 108 SER A C 1
ATOM 735 O O . SER A 1 108 ? -9.403 -8.284 11.769 1.00 94.75 108 SER A O 1
ATOM 737 N N . ILE A 1 109 ? -8.801 -7.934 9.633 1.00 95.12 109 ILE A N 1
ATOM 738 C CA . ILE A 1 109 ? -9.57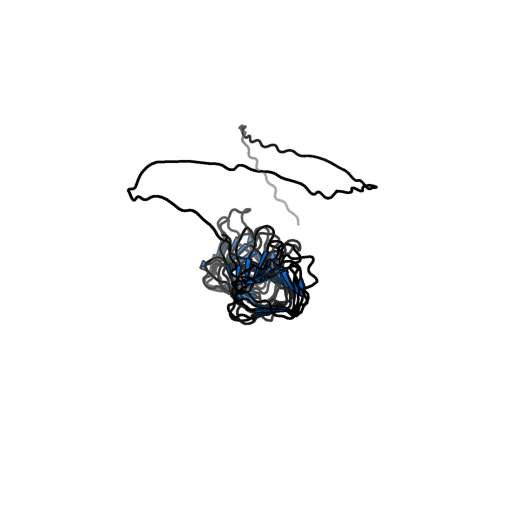3 -6.725 9.336 1.00 95.12 109 ILE A CA 1
ATOM 739 C C . ILE A 1 109 ? -10.475 -7.056 8.145 1.00 95.12 109 ILE A C 1
ATOM 741 O O . ILE A 1 109 ? -9.981 -7.349 7.051 1.00 95.12 109 ILE A O 1
ATOM 745 N N . THR A 1 110 ? -11.792 -7.042 8.349 1.00 91.31 110 THR A N 1
ATOM 746 C CA . THR A 1 110 ? -12.755 -7.458 7.319 1.00 91.31 110 THR A CA 1
ATOM 747 C C . THR A 1 110 ? -13.905 -6.482 7.134 1.00 91.31 110 THR A C 1
ATOM 749 O O . THR A 1 110 ? -14.570 -6.077 8.087 1.00 91.31 110 THR A O 1
ATOM 752 N N . GLY A 1 111 ? -14.132 -6.111 5.873 1.00 84.19 111 GLY A N 1
ATOM 753 C CA . GLY A 1 111 ? -15.226 -5.246 5.437 1.00 84.19 111 GLY A CA 1
ATOM 754 C C . GLY A 1 111 ? -16.283 -6.012 4.647 1.00 84.19 111 GLY A C 1
ATOM 755 O O . GLY A 1 111 ? -15.967 -6.998 3.980 1.00 84.19 111 GLY A O 1
ATOM 756 N N . ASN A 1 112 ? -17.535 -5.561 4.718 1.00 76.88 112 ASN A N 1
ATOM 757 C CA . ASN A 1 112 ? -18.661 -6.152 3.990 1.00 76.88 112 ASN A CA 1
ATOM 758 C C . ASN A 1 112 ? -19.178 -5.261 2.841 1.00 76.88 112 ASN A C 1
ATOM 760 O O . ASN A 1 112 ? -20.163 -5.622 2.198 1.00 76.88 112 ASN A O 1
ATOM 764 N N . GLY A 1 113 ? -18.542 -4.118 2.546 1.00 66.00 113 GLY A N 1
ATOM 765 C CA . GLY A 1 113 ? -19.025 -3.192 1.519 1.00 66.00 113 GLY A CA 1
ATOM 766 C C . GLY A 1 113 ? -18.046 -2.087 1.105 1.00 66.00 113 GLY A C 1
ATOM 767 O O . GLY A 1 113 ? -16.933 -1.966 1.605 1.00 66.00 113 GLY A O 1
ATOM 768 N N . ASN A 1 114 ? -18.482 -1.244 0.165 1.00 62.59 114 ASN A N 1
ATOM 769 C CA . ASN A 1 114 ? -17.636 -0.214 -0.458 1.00 62.59 114 ASN A CA 1
ATOM 770 C C . ASN A 1 114 ? -17.220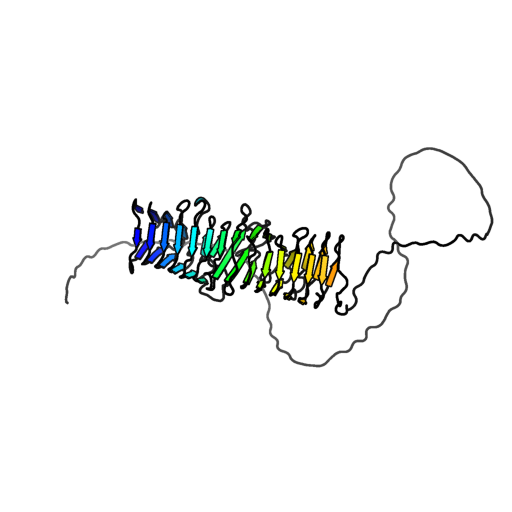 0.930 0.482 1.00 62.59 114 ASN A C 1
ATOM 772 O O . ASN A 1 114 ? -16.240 1.608 0.197 1.00 62.59 114 ASN A O 1
ATOM 776 N N . PHE A 1 115 ? -17.943 1.131 1.585 1.00 65.06 115 PHE A N 1
ATOM 777 C CA . PHE A 1 115 ? -17.681 2.193 2.566 1.00 65.06 115 PHE A CA 1
ATOM 778 C C . PHE A 1 115 ? -17.163 1.653 3.899 1.00 65.06 115 PHE A C 1
ATOM 780 O O . PHE A 1 115 ? -17.037 2.401 4.860 1.00 65.06 115 PHE A O 1
ATOM 787 N N . THR A 1 116 ? -16.876 0.350 3.967 1.00 80.56 116 THR A N 1
ATOM 788 C CA . THR A 1 116 ? -16.399 -0.279 5.192 1.00 80.56 116 THR A CA 1
ATOM 789 C C . THR A 1 116 ? -14.884 -0.323 5.226 1.00 80.56 116 THR A C 1
ATOM 791 O O . THR A 1 116 ? -14.292 -1.090 4.457 1.00 80.56 116 THR A O 1
ATOM 794 N N . ARG A 1 117 ? -14.266 0.503 6.076 1.00 87.25 117 ARG A N 1
ATOM 795 C CA . ARG A 1 117 ? -12.810 0.690 6.076 1.00 87.25 117 ARG A CA 1
ATOM 796 C C . ARG A 1 117 ? -12.229 1.126 7.420 1.00 87.25 117 ARG A C 1
ATOM 798 O O . ARG A 1 117 ? -12.873 1.815 8.208 1.00 87.25 117 ARG A O 1
ATOM 805 N N . LEU A 1 118 ? -10.961 0.777 7.610 1.00 93.00 118 LEU A N 1
ATOM 806 C CA . LEU A 1 118 ? -10.028 1.469 8.489 1.00 93.00 118 LEU A CA 1
ATOM 807 C C . LEU A 1 118 ? -9.347 2.568 7.668 1.00 93.00 118 LEU A C 1
ATOM 809 O O . LEU A 1 118 ? -8.692 2.262 6.674 1.00 93.00 118 LEU A O 1
ATOM 813 N N . ASN A 1 119 ? -9.496 3.824 8.071 1.00 91.31 119 ASN A N 1
ATOM 814 C CA . ASN A 1 119 ? -8.888 4.973 7.416 1.00 91.31 119 ASN A CA 1
ATOM 815 C C . ASN A 1 119 ? -7.898 5.663 8.362 1.00 91.31 119 ASN A C 1
ATOM 817 O O . ASN A 1 119 ? -8.272 6.091 9.452 1.00 91.31 119 ASN A O 1
ATOM 821 N N . MET A 1 120 ? -6.637 5.785 7.965 1.00 93.50 120 MET A N 1
ATOM 822 C CA . MET A 1 120 ? -5.598 6.434 8.764 1.00 93.50 120 MET A CA 1
ATOM 823 C C . MET A 1 120 ? -5.124 7.698 8.070 1.00 93.50 120 MET A C 1
ATOM 825 O O . MET A 1 120 ? -4.491 7.624 7.023 1.00 93.50 120 MET A O 1
ATOM 829 N N . LEU A 1 121 ? -5.401 8.849 8.681 1.00 90.50 121 LEU A N 1
ATOM 830 C CA . LEU A 1 121 ? -4.995 10.159 8.166 1.00 90.50 121 LEU A CA 1
ATOM 831 C C . LEU A 1 121 ? -3.624 10.615 8.697 1.00 90.50 121 LEU A C 1
ATOM 833 O O . LEU A 1 121 ? -3.109 11.649 8.284 1.00 90.50 121 LEU A O 1
ATOM 837 N N . ALA A 1 122 ? -3.061 9.883 9.661 1.00 89.94 122 ALA A N 1
ATOM 838 C CA . ALA A 1 122 ? -1.759 10.151 10.257 1.00 89.94 122 ALA A CA 1
ATOM 839 C C . ALA A 1 122 ? -1.161 8.881 10.876 1.00 89.94 122 ALA A C 1
ATOM 841 O O . ALA A 1 122 ? -1.853 7.878 11.074 1.00 89.94 122 ALA A O 1
ATOM 842 N N . GLY A 1 123 ? 0.127 8.955 11.214 1.00 94.81 123 GLY A N 1
ATOM 843 C CA . GLY A 1 123 ? 0.837 7.895 11.917 1.00 94.81 123 GLY A CA 1
ATOM 844 C C . GLY A 1 123 ? 1.375 6.796 11.009 1.00 94.81 123 GLY A C 1
ATOM 845 O O . GLY A 1 123 ? 1.663 7.014 9.829 1.00 94.81 123 GLY A O 1
ATOM 846 N N . THR A 1 124 ? 1.540 5.607 11.587 1.00 97.38 124 THR A N 1
ATOM 847 C CA . THR A 1 124 ? 2.133 4.446 10.912 1.00 97.38 124 THR A CA 1
ATOM 848 C C . THR A 1 124 ? 1.290 3.195 11.126 1.00 97.38 124 THR A C 1
ATOM 850 O O . THR A 1 124 ? 0.993 2.827 12.262 1.00 97.38 124 THR A O 1
ATOM 853 N N . PHE A 1 125 ? 0.943 2.524 10.028 1.00 98.12 125 PHE A N 1
ATOM 854 C CA . PHE A 1 125 ? 0.374 1.183 10.028 1.00 98.12 125 PHE A CA 1
ATOM 855 C C . PHE A 1 125 ? 1.481 0.152 9.805 1.00 98.12 125 PHE A C 1
ATOM 857 O O . PHE A 1 125 ? 2.141 0.150 8.763 1.00 98.12 125 PHE A O 1
ATOM 864 N N . THR A 1 126 ? 1.656 -0.751 10.760 1.00 97.69 126 THR A N 1
ATOM 865 C CA . THR A 1 126 ? 2.611 -1.853 10.703 1.00 97.69 126 THR A CA 1
ATOM 866 C C . THR A 1 126 ? 1.864 -3.164 10.503 1.00 97.69 126 THR A C 1
ATOM 868 O O . THR A 1 126 ? 1.116 -3.617 11.369 1.00 97.69 126 THR A O 1
ATOM 871 N N . MET A 1 127 ? 2.092 -3.803 9.361 1.00 96.31 127 MET A N 1
ATOM 872 C CA . MET A 1 127 ? 1.608 -5.143 9.069 1.00 96.31 127 MET A CA 1
ATOM 873 C C . MET A 1 127 ? 2.646 -6.163 9.543 1.00 96.31 127 MET A C 1
ATOM 875 O O . MET A 1 127 ? 3.677 -6.340 8.890 1.00 96.31 127 MET A O 1
ATOM 879 N N . ASN A 1 128 ? 2.367 -6.834 10.662 1.00 95.00 128 ASN A N 1
ATOM 880 C CA . ASN A 1 128 ? 3.189 -7.925 11.192 1.00 95.00 128 ASN A CA 1
ATOM 881 C C . ASN A 1 128 ? 2.644 -9.316 10.845 1.00 95.00 128 ASN A C 1
ATOM 883 O O . ASN A 1 128 ? 3.419 -10.264 10.799 1.00 95.00 128 ASN A O 1
ATOM 887 N N . GLY A 1 129 ? 1.343 -9.442 10.572 1.00 91.44 129 GLY A N 1
ATOM 888 C CA . GLY A 1 129 ? 0.662 -10.693 10.218 1.00 91.44 129 GLY A CA 1
ATOM 889 C C . GLY A 1 129 ? -0.849 -10.488 10.079 1.00 91.44 129 GLY A C 1
ATOM 890 O O . GLY A 1 129 ? -1.338 -9.384 10.298 1.00 91.44 129 GLY A O 1
ATOM 891 N N . GLY A 1 130 ? -1.611 -11.530 9.739 1.00 91.06 130 GLY A N 1
ATOM 892 C CA . GLY A 1 130 ? -3.075 -11.469 9.687 1.00 91.06 130 GLY A CA 1
ATOM 893 C C . GLY A 1 130 ? -3.664 -11.001 8.356 1.00 91.06 130 GLY A C 1
ATOM 894 O O . GLY A 1 130 ? -2.974 -10.628 7.414 1.00 91.06 130 GLY A O 1
ATOM 895 N N . LYS A 1 131 ? -4.992 -11.037 8.244 1.00 93.12 131 LYS A N 1
ATOM 896 C CA . LYS A 1 131 ? -5.703 -10.764 6.982 1.00 93.12 131 LYS A CA 1
ATOM 897 C C . LYS A 1 131 ? -6.283 -9.354 6.968 1.00 93.12 131 LYS A C 1
ATOM 899 O O . LYS A 1 131 ? -6.895 -8.954 7.944 1.00 93.12 131 LYS A O 1
ATOM 904 N N . ALA A 1 132 ? -6.213 -8.643 5.844 1.00 92.12 132 ALA A N 1
ATOM 905 C CA . ALA A 1 132 ? -6.912 -7.361 5.672 1.00 92.12 132 ALA A CA 1
ATOM 906 C C . ALA A 1 132 ? -7.645 -7.327 4.327 1.00 92.12 132 ALA A C 1
ATOM 908 O O . ALA A 1 132 ? -7.028 -7.060 3.301 1.00 92.12 132 ALA A O 1
ATOM 909 N N . ARG A 1 133 ? -8.934 -7.687 4.284 1.00 86.44 133 ARG A N 1
ATOM 910 C CA . ARG A 1 133 ? -9.654 -7.916 3.012 1.00 86.44 133 ARG A CA 1
ATOM 911 C C . ARG A 1 133 ? -11.135 -7.575 3.109 1.00 86.44 133 ARG A C 1
ATOM 913 O O . ARG A 1 133 ? -11.740 -7.700 4.168 1.00 86.44 133 ARG A O 1
ATOM 920 N N . GLN A 1 134 ? -11.752 -7.253 1.978 1.00 82.25 134 GLN A N 1
ATOM 921 C CA . GLN A 1 134 ? -13.209 -7.308 1.856 1.00 82.25 134 GLN A CA 1
ATOM 922 C C . GLN A 1 134 ? -13.673 -8.775 1.864 1.00 82.25 134 GLN A C 1
ATOM 924 O O . GLN A 1 134 ? -13.021 -9.644 1.283 1.00 82.25 134 GLN A O 1
ATOM 929 N N . ARG A 1 135 ? -14.805 -9.064 2.514 1.00 73.81 135 ARG A N 1
ATOM 930 C CA . ARG A 1 135 ? -15.402 -10.408 2.575 1.00 73.81 135 ARG A CA 1
ATOM 931 C C . ARG A 1 135 ? -15.966 -10.845 1.223 1.00 73.81 135 ARG A C 1
ATOM 933 O O . ARG A 1 135 ? -16.004 -12.037 0.932 1.00 73.81 135 ARG A O 1
ATOM 940 N N . LEU A 1 136 ? -16.409 -9.890 0.404 1.00 65.06 136 LEU A N 1
ATOM 941 C CA . LEU A 1 136 ? -16.982 -10.155 -0.913 1.00 65.06 136 LEU A CA 1
ATOM 942 C C . LEU A 1 136 ? -15.890 -10.130 -2.001 1.00 65.06 136 LEU A C 1
ATOM 944 O O . LEU A 1 136 ? -15.305 -9.071 -2.233 1.00 65.06 136 LEU A O 1
ATOM 948 N N . PRO A 1 137 ? -15.655 -11.247 -2.724 1.00 54.09 137 PRO A N 1
ATOM 949 C CA . PRO A 1 137 ? -14.566 -11.367 -3.703 1.00 54.09 137 PRO A CA 1
ATOM 950 C C . PRO A 1 137 ? -14.638 -10.376 -4.873 1.00 54.09 137 PRO A C 1
ATOM 952 O O . PRO A 1 137 ? -13.617 -10.059 -5.480 1.00 54.09 137 PRO A O 1
ATOM 955 N N . ALA A 1 138 ? -15.841 -9.892 -5.202 1.00 55.81 138 ALA A N 1
ATOM 956 C CA . ALA A 1 138 ? -16.065 -8.972 -6.316 1.00 55.81 138 ALA A CA 1
ATOM 957 C C . ALA A 1 138 ? -15.520 -7.557 -6.046 1.00 55.81 138 ALA A C 1
ATOM 959 O O . ALA A 1 138 ? -15.177 -6.841 -6.985 1.00 55.81 138 ALA A O 1
ATOM 960 N N . ASN A 1 139 ? -15.378 -7.170 -4.774 1.00 58.22 139 ASN A N 1
ATOM 961 C CA . ASN A 1 139 ? -14.884 -5.854 -4.384 1.00 58.22 139 ASN A CA 1
ATOM 962 C C . ASN A 1 139 ? -13.418 -5.960 -3.961 1.00 58.22 139 ASN A C 1
ATOM 964 O O . ASN A 1 139 ? -13.104 -6.020 -2.777 1.00 58.22 139 ASN A O 1
ATOM 968 N N . LYS A 1 140 ? -12.496 -5.928 -4.932 1.00 68.44 140 LYS A N 1
ATOM 969 C CA . LYS A 1 140 ? -11.038 -5.897 -4.684 1.00 68.44 140 LYS A CA 1
ATOM 970 C C . LYS A 1 140 ? -10.535 -4.590 -4.042 1.00 68.44 140 LYS A C 1
ATOM 972 O O . LYS A 1 140 ? -9.335 -4.339 -4.047 1.00 68.44 140 LYS A O 1
ATOM 977 N N . LYS A 1 141 ? -11.428 -3.739 -3.527 1.00 78.19 141 LYS A N 1
ATOM 978 C CA . LYS A 1 141 ? -11.060 -2.468 -2.898 1.00 78.19 141 LYS A CA 1
ATOM 979 C C . LYS A 1 141 ? -10.344 -2.715 -1.560 1.00 78.19 141 LYS A C 1
ATOM 981 O O . LYS A 1 141 ? -10.695 -3.668 -0.858 1.00 78.19 141 LYS A O 1
ATOM 986 N N . PRO A 1 142 ? -9.391 -1.854 -1.169 1.00 85.56 142 PRO A N 1
ATOM 987 C CA . PRO A 1 142 ? -8.767 -1.936 0.145 1.00 85.56 142 PRO A CA 1
ATOM 988 C C . PRO A 1 142 ? -9.776 -1.790 1.287 1.00 85.56 142 PRO A C 1
ATOM 990 O O . PRO A 1 142 ? -10.725 -1.013 1.192 1.00 85.56 142 PRO A O 1
ATOM 993 N N . VAL A 1 143 ? -9.551 -2.525 2.379 1.00 88.69 143 VAL A N 1
ATOM 994 C CA . VAL A 1 143 ? -10.258 -2.310 3.660 1.00 88.69 143 VAL A CA 1
ATOM 995 C C . VAL A 1 143 ? -9.434 -1.441 4.613 1.00 88.69 143 VAL A C 1
ATOM 997 O O . VAL A 1 143 ? -9.992 -0.812 5.503 1.00 88.69 143 VAL A O 1
ATOM 1000 N N . VAL A 1 144 ? -8.116 -1.378 4.413 1.00 92.81 144 VAL A N 1
ATOM 1001 C CA . VAL A 1 144 ? -7.216 -0.447 5.101 1.00 92.81 144 VAL A CA 1
ATOM 1002 C C . VAL A 1 144 ? -6.804 0.622 4.102 1.00 92.81 144 VAL A C 1
ATOM 1004 O O . VAL A 1 144 ? -6.306 0.291 3.027 1.00 92.81 144 VAL A O 1
ATOM 1007 N N . ILE A 1 145 ? -7.019 1.887 4.446 1.00 90.31 145 ILE A N 1
ATOM 1008 C CA . ILE A 1 145 ? -6.634 3.048 3.649 1.00 90.31 145 ILE A CA 1
ATOM 1009 C C . ILE A 1 145 ? -5.725 3.929 4.503 1.00 90.31 145 ILE A C 1
ATOM 1011 O O . ILE A 1 145 ? -6.099 4.356 5.591 1.00 90.31 145 ILE A O 1
ATOM 1015 N N . LEU A 1 146 ? -4.523 4.176 4.001 1.00 91.88 146 LEU A N 1
ATOM 1016 C CA . LEU A 1 146 ? -3.499 5.023 4.591 1.00 91.88 146 LEU A CA 1
ATOM 1017 C C . LEU A 1 146 ? -3.431 6.287 3.754 1.00 91.88 146 LEU A C 1
ATOM 1019 O O . LEU A 1 146 ? -3.016 6.258 2.601 1.00 91.88 146 LEU A O 1
ATOM 1023 N N . ASP A 1 147 ? -3.893 7.387 4.310 1.00 86.62 147 ASP A N 1
ATOM 1024 C CA . ASP A 1 147 ? -4.178 8.608 3.582 1.00 86.62 147 ASP A CA 1
ATOM 1025 C C . ASP A 1 147 ? -3.335 9.741 4.149 1.00 86.62 147 ASP A C 1
ATOM 1027 O O . ASP A 1 147 ? -3.742 10.474 5.046 1.00 86.62 147 ASP A O 1
ATOM 1031 N N . GLY A 1 148 ? -2.086 9.786 3.686 1.00 83.88 148 GLY A N 1
ATOM 1032 C CA . GLY A 1 148 ? -1.012 10.550 4.319 1.00 83.88 148 GLY A CA 1
ATOM 1033 C C . GLY A 1 148 ? -0.301 9.825 5.472 1.00 83.88 148 GLY A C 1
ATOM 1034 O O . GLY A 1 148 ? 0.676 10.362 5.992 1.00 83.88 148 GLY A O 1
ATOM 1035 N N . ALA A 1 149 ? -0.739 8.616 5.846 1.00 91.31 149 ALA A N 1
ATOM 1036 C CA . ALA A 1 149 ? -0.081 7.756 6.836 1.00 91.31 149 ALA A CA 1
ATOM 1037 C C . ALA A 1 149 ? 0.954 6.802 6.205 1.00 91.31 149 ALA A C 1
ATOM 1039 O O . ALA A 1 149 ? 0.871 6.460 5.025 1.00 91.31 149 ALA A O 1
ATOM 1040 N N . ASN A 1 150 ? 1.916 6.343 7.008 1.00 95.19 150 ASN A N 1
ATOM 1041 C CA . ASN A 1 150 ? 2.989 5.446 6.571 1.00 95.19 150 ASN A CA 1
ATOM 1042 C C . ASN A 1 150 ? 2.593 3.966 6.663 1.00 95.19 150 ASN A C 1
ATOM 1044 O O . ASN A 1 150 ? 1.805 3.575 7.525 1.00 95.19 150 ASN A O 1
ATOM 1048 N N . LEU A 1 151 ? 3.206 3.138 5.816 1.00 96.94 151 LEU A N 1
ATOM 1049 C CA . LEU A 1 151 ? 3.092 1.680 5.814 1.00 96.94 151 LEU A CA 1
ATOM 1050 C C . LEU A 1 151 ? 4.440 1.035 6.144 1.00 96.94 151 LEU A C 1
ATOM 1052 O O . LEU A 1 151 ? 5.443 1.311 5.489 1.00 96.94 151 LEU A O 1
ATOM 1056 N N . VAL A 1 152 ? 4.444 0.094 7.084 1.00 97.38 152 VAL A N 1
ATOM 1057 C CA . VAL A 1 152 ? 5.564 -0.819 7.336 1.00 97.38 152 VAL A CA 1
ATOM 1058 C C . VAL A 1 152 ? 5.077 -2.253 7.152 1.00 97.38 152 VAL A C 1
ATOM 1060 O O . VAL A 1 152 ? 4.184 -2.707 7.860 1.00 97.38 152 VAL A O 1
ATOM 1063 N N . MET A 1 153 ? 5.658 -2.984 6.204 1.00 95.69 153 MET A N 1
ATOM 1064 C CA . MET A 1 153 ? 5.416 -4.414 6.001 1.00 95.69 153 MET A CA 1
ATOM 1065 C C . MET A 1 153 ? 6.610 -5.208 6.515 1.00 95.69 153 MET A C 1
ATOM 1067 O O . MET A 1 153 ? 7.715 -5.101 5.985 1.00 95.69 153 MET A O 1
ATOM 1071 N N . THR A 1 154 ? 6.404 -6.025 7.545 1.00 94.44 154 THR A N 1
ATOM 1072 C CA . THR A 1 154 ? 7.496 -6.819 8.120 1.00 94.44 154 THR A CA 1
ATOM 1073 C C . THR A 1 154 ? 7.590 -8.209 7.486 1.00 94.44 154 THR A C 1
ATOM 1075 O O . THR A 1 154 ? 6.821 -8.585 6.591 1.00 94.44 154 THR A O 1
ATOM 1078 N N . ALA A 1 155 ? 8.581 -8.989 7.924 1.00 89.00 155 ALA A N 1
ATOM 1079 C CA . ALA A 1 155 ? 8.785 -10.366 7.480 1.00 89.00 155 ALA A CA 1
ATOM 1080 C C . ALA A 1 155 ? 7.602 -11.295 7.798 1.00 89.00 155 ALA A C 1
ATOM 1082 O O . ALA A 1 155 ? 7.334 -12.214 7.028 1.00 89.00 155 ALA A O 1
ATOM 1083 N N . GLY A 1 156 ? 6.869 -11.028 8.884 1.00 85.94 156 GLY A N 1
ATOM 1084 C CA . GLY A 1 156 ? 5.761 -11.871 9.341 1.00 85.94 156 GLY A CA 1
ATOM 1085 C C . GLY A 1 156 ? 4.458 -11.724 8.545 1.00 85.94 156 GLY A C 1
ATOM 1086 O O . GLY A 1 156 ? 3.583 -12.581 8.659 1.00 85.94 156 GLY A O 1
ATOM 1087 N N . ALA A 1 157 ? 4.326 -10.687 7.706 1.00 88.62 157 ALA A N 1
ATOM 1088 C CA . ALA A 1 157 ? 3.110 -10.353 6.954 1.00 88.62 157 ALA A CA 1
ATOM 1089 C C . ALA A 1 157 ? 2.820 -11.313 5.778 1.00 88.62 157 ALA A C 1
ATOM 1091 O O . ALA A 1 157 ? 2.740 -10.911 4.622 1.00 88.62 157 ALA A O 1
ATOM 1092 N N . THR A 1 158 ? 2.702 -12.607 6.048 1.00 83.50 158 THR A N 1
ATOM 1093 C CA . THR A 1 158 ? 2.579 -13.664 5.028 1.00 83.50 158 THR A CA 1
ATOM 1094 C C . THR A 1 158 ? 1.146 -13.902 4.552 1.00 83.50 158 THR A C 1
ATOM 1096 O O . THR A 1 158 ? 0.924 -14.471 3.484 1.00 83.50 158 THR A O 1
ATOM 1099 N N . ASP A 1 159 ? 0.167 -13.433 5.315 1.00 86.88 159 ASP A N 1
ATOM 1100 C CA . ASP A 1 159 ? -1.249 -13.510 4.994 1.00 86.88 159 ASP A CA 1
ATOM 1101 C C . ASP A 1 159 ? -1.657 -12.536 3.876 1.00 86.88 159 ASP A C 1
ATOM 1103 O O . ASP A 1 159 ? -1.054 -11.484 3.677 1.00 86.88 159 ASP A O 1
ATOM 1107 N N . SER A 1 160 ? -2.744 -12.842 3.155 1.00 88.56 160 SER A N 1
ATOM 1108 C CA . SER A 1 160 ? -3.268 -11.894 2.157 1.00 88.56 160 SER A CA 1
ATOM 1109 C C . SER A 1 160 ? -3.896 -10.653 2.801 1.00 88.56 160 SER A C 1
ATOM 1111 O O . SER A 1 160 ? -4.737 -10.731 3.711 1.00 88.56 160 SER A O 1
ATOM 1113 N N . ALA A 1 161 ? -3.520 -9.514 2.231 1.00 91.00 161 ALA A N 1
ATOM 1114 C CA . ALA A 1 161 ? -3.978 -8.185 2.586 1.00 91.00 161 ALA A CA 1
ATOM 1115 C C . ALA A 1 161 ? -4.214 -7.342 1.324 1.00 91.00 161 ALA A C 1
ATOM 1117 O O . ALA A 1 161 ? -3.535 -7.514 0.313 1.00 91.00 161 ALA A O 1
ATOM 1118 N N . VAL A 1 162 ? -5.171 -6.422 1.391 1.00 90.00 162 VAL A N 1
ATOM 1119 C CA . VAL A 1 162 ? -5.427 -5.394 0.383 1.00 90.00 162 VAL A CA 1
ATOM 1120 C C . VAL A 1 162 ? -5.402 -4.041 1.085 1.00 90.00 162 VAL A C 1
ATOM 1122 O O . VAL A 1 162 ? -6.324 -3.706 1.835 1.00 90.00 162 VAL A O 1
ATOM 1125 N N . ILE A 1 163 ? -4.325 -3.289 0.864 1.00 91.31 163 ILE A N 1
ATOM 1126 C CA . ILE A 1 163 ? -4.021 -2.034 1.567 1.00 91.31 163 ILE A CA 1
ATOM 1127 C C . ILE A 1 163 ? -3.941 -0.912 0.538 1.00 91.31 163 ILE A C 1
ATOM 1129 O O . ILE A 1 163 ? -3.298 -1.075 -0.493 1.00 91.31 163 ILE A O 1
ATOM 1133 N N . GLY A 1 164 ? -4.590 0.216 0.809 1.00 90.31 164 GLY A N 1
ATOM 1134 C CA . GLY A 1 164 ? -4.504 1.435 0.016 1.00 90.31 164 GLY A CA 1
ATOM 1135 C C . GLY A 1 164 ? -3.557 2.435 0.656 1.00 90.31 164 GLY A C 1
ATOM 1136 O O . GLY A 1 164 ? -3.669 2.683 1.849 1.00 90.31 164 GLY A O 1
ATOM 1137 N N . VAL A 1 165 ? -2.660 3.026 -0.127 1.00 90.06 165 VAL A N 1
ATOM 1138 C CA . VAL A 1 165 ? -1.795 4.141 0.269 1.00 90.06 165 VAL A CA 1
ATOM 1139 C C . VAL A 1 165 ? -2.071 5.305 -0.671 1.00 90.06 165 VAL A C 1
ATOM 1141 O O . VAL A 1 165 ? -1.905 5.188 -1.887 1.00 90.06 165 VAL A O 1
ATOM 1144 N N . LEU A 1 166 ? -2.532 6.414 -0.106 1.00 84.12 166 LEU A N 1
ATOM 1145 C CA . LEU A 1 166 ? -2.985 7.596 -0.820 1.00 84.12 166 LEU A CA 1
ATOM 1146 C C . LEU A 1 166 ? -2.096 8.790 -0.496 1.00 84.12 166 LEU A C 1
ATOM 1148 O O . LEU A 1 166 ? -1.806 9.082 0.665 1.00 84.12 166 LEU A O 1
ATOM 1152 N N . ALA A 1 167 ? -1.710 9.504 -1.547 1.00 74.00 167 ALA A N 1
ATOM 1153 C CA . ALA A 1 167 ? -0.943 10.734 -1.454 1.00 74.00 167 ALA A CA 1
ATOM 1154 C C . ALA A 1 167 ? -1.867 11.961 -1.552 1.00 74.00 167 ALA A C 1
ATOM 1156 O O . ALA A 1 167 ? -2.073 12.496 -2.645 1.00 74.00 167 ALA A O 1
ATOM 1157 N N . ARG A 1 168 ? -2.430 12.424 -0.425 1.00 70.38 168 ARG A N 1
ATOM 1158 C CA . ARG A 1 168 ? -3.038 13.767 -0.354 1.00 70.38 168 ARG A CA 1
ATOM 1159 C C . ARG A 1 168 ? -1.950 14.832 -0.214 1.00 70.38 168 ARG A C 1
ATOM 1161 O O . ARG A 1 168 ? -0.957 14.642 0.479 1.00 70.38 168 ARG A O 1
ATOM 1168 N N . SER A 1 169 ? -2.148 15.954 -0.904 1.00 55.16 169 SER A N 1
ATOM 1169 C CA . SER A 1 169 ? -1.133 16.893 -1.415 1.00 55.16 169 SER A CA 1
ATOM 1170 C C . SER A 1 169 ? -0.292 17.701 -0.402 1.00 55.16 169 SER A C 1
ATOM 1172 O O . SER A 1 169 ? 0.212 18.760 -0.762 1.00 55.16 169 SER A O 1
ATOM 1174 N N . ALA A 1 170 ? -0.094 17.238 0.834 1.00 61.28 170 ALA A N 1
ATOM 1175 C CA . ALA A 1 170 ? 0.823 17.865 1.797 1.00 61.28 170 ALA A CA 1
ATOM 1176 C C . ALA A 1 170 ? 1.864 16.897 2.383 1.00 61.28 170 ALA A C 1
ATOM 1178 O O . ALA A 1 170 ? 2.922 17.340 2.824 1.00 61.28 170 ALA A O 1
ATOM 1179 N N . THR A 1 171 ? 1.607 15.586 2.366 1.00 72.69 171 THR A N 1
ATOM 1180 C CA . THR A 1 171 ? 2.523 14.576 2.907 1.00 72.69 171 THR A CA 1
ATOM 1181 C C . THR A 1 171 ? 2.800 13.492 1.871 1.00 72.69 171 THR A C 1
ATOM 1183 O O . THR A 1 171 ? 1.925 13.079 1.114 1.00 72.69 171 THR A O 1
ATOM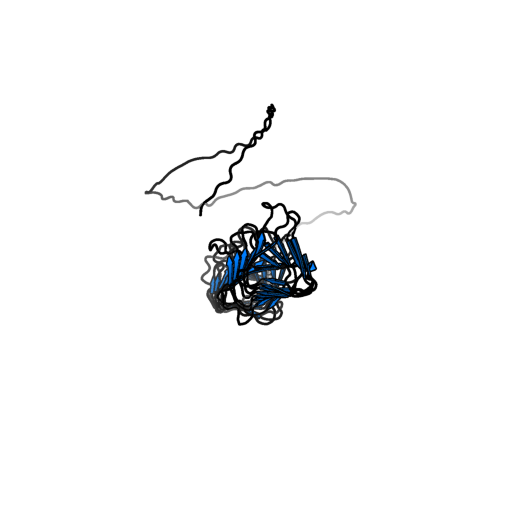 1186 N N . THR A 1 172 ? 4.055 13.046 1.807 1.00 87.62 172 THR A N 1
ATOM 1187 C CA . THR A 1 172 ? 4.450 11.883 1.003 1.00 87.62 172 THR A CA 1
ATOM 1188 C C . THR A 1 172 ? 4.463 10.673 1.932 1.00 87.62 172 THR A C 1
ATOM 1190 O O . THR A 1 172 ? 5.417 10.542 2.702 1.00 87.62 172 THR A O 1
ATOM 1193 N N . PRO A 1 173 ? 3.428 9.812 1.926 1.00 91.06 173 PRO A N 1
ATOM 1194 C CA . PRO A 1 173 ? 3.442 8.607 2.742 1.00 91.06 173 PRO A CA 1
ATOM 1195 C C . PRO A 1 173 ? 4.608 7.708 2.326 1.00 91.06 173 PRO A C 1
ATOM 1197 O O . PRO A 1 173 ? 4.939 7.583 1.139 1.00 91.06 173 PRO A O 1
ATOM 1200 N N . THR A 1 174 ? 5.226 7.079 3.321 1.00 94.75 174 THR A N 1
ATOM 1201 C CA . THR A 1 174 ? 6.335 6.149 3.116 1.00 94.75 174 THR A CA 1
ATOM 1202 C C . THR A 1 174 ? 5.871 4.702 3.205 1.00 94.75 174 THR A C 1
ATOM 1204 O O . THR A 1 174 ? 4.970 4.371 3.974 1.00 94.75 174 THR A O 1
ATOM 1207 N N . ILE A 1 175 ? 6.486 3.836 2.403 1.00 96.50 175 ILE A N 1
ATOM 1208 C CA . ILE A 1 175 ? 6.259 2.392 2.389 1.00 96.50 175 ILE A CA 1
ATOM 1209 C C . ILE A 1 175 ? 7.599 1.707 2.647 1.00 96.50 175 ILE A C 1
ATOM 1211 O O . ILE A 1 175 ? 8.524 1.825 1.840 1.00 96.50 175 ILE A O 1
ATOM 1215 N N . ALA A 1 176 ? 7.695 0.991 3.764 1.00 97.00 176 ALA A N 1
ATOM 1216 C CA . ALA A 1 176 ? 8.878 0.239 4.162 1.00 97.00 176 ALA A CA 1
ATOM 1217 C C . ALA A 1 176 ? 8.627 -1.273 4.104 1.00 97.00 176 ALA A C 1
ATOM 1219 O O . ALA A 1 176 ? 7.568 -1.748 4.519 1.00 97.00 176 ALA A O 1
ATOM 1220 N N . GLY A 1 177 ? 9.635 -2.022 3.653 1.00 96.44 177 GLY A N 1
ATOM 1221 C CA . GLY A 1 177 ? 9.608 -3.484 3.577 1.00 96.44 177 GLY A CA 1
ATOM 1222 C C . GLY A 1 177 ? 8.994 -4.051 2.293 1.00 96.44 177 GLY A C 1
ATOM 1223 O O . GLY A 1 177 ? 8.552 -3.319 1.406 1.00 96.44 177 GLY A O 1
ATOM 1224 N N . ASP A 1 178 ? 9.011 -5.379 2.184 1.00 96.00 178 ASP A N 1
ATOM 1225 C CA . ASP A 1 178 ? 8.593 -6.099 0.977 1.00 96.00 178 ASP A CA 1
ATOM 1226 C C . ASP A 1 178 ? 7.068 -6.198 0.851 1.00 96.00 178 ASP A C 1
ATOM 1228 O O . ASP A 1 178 ? 6.365 -6.484 1.824 1.00 96.00 178 ASP A O 1
ATOM 1232 N N . VAL A 1 179 ? 6.558 -6.081 -0.379 1.00 95.31 179 VAL A N 1
ATOM 1233 C CA . VAL A 1 179 ? 5.171 -6.453 -0.691 1.00 95.31 179 VAL A CA 1
ATOM 1234 C C . VAL A 1 179 ? 5.113 -7.968 -0.837 1.00 95.31 179 VAL A C 1
ATOM 1236 O O . VAL A 1 179 ? 5.727 -8.553 -1.728 1.00 95.31 179 VAL A O 1
ATOM 1239 N N . ARG A 1 180 ? 4.370 -8.617 0.053 1.00 93.81 180 ARG A N 1
ATOM 1240 C CA . ARG A 1 180 ? 4.326 -10.080 0.180 1.00 93.81 180 ARG A CA 1
ATOM 1241 C C . ARG A 1 180 ? 3.463 -10.705 -0.920 1.00 93.81 180 ARG A C 1
ATOM 1243 O O . ARG A 1 180 ? 2.568 -10.054 -1.446 1.00 93.81 180 ARG A O 1
ATOM 1250 N N . ALA A 1 181 ? 3.708 -11.975 -1.252 1.00 92.81 181 ALA A N 1
ATOM 1251 C CA . ALA A 1 181 ? 3.105 -12.649 -2.414 1.00 92.81 181 ALA A CA 1
ATOM 1252 C C . ALA A 1 181 ? 1.566 -12.628 -2.441 1.00 92.81 181 ALA A C 1
ATOM 1254 O O . ALA A 1 181 ? 0.950 -12.552 -3.500 1.00 92.81 181 ALA A O 1
ATOM 1255 N N . LEU A 1 182 ? 0.941 -12.666 -1.266 1.00 91.81 182 LEU A N 1
ATOM 1256 C CA . LEU A 1 182 ? -0.510 -12.657 -1.112 1.00 91.81 182 LEU A CA 1
ATOM 1257 C C . LEU A 1 182 ? -1.083 -11.236 -0.911 1.00 91.81 182 LEU A C 1
ATOM 1259 O O . LEU A 1 182 ? -2.290 -11.060 -0.743 1.00 91.81 182 LEU A O 1
ATOM 1263 N N . THR A 1 183 ? -0.242 -10.205 -0.948 1.00 92.50 183 THR A N 1
ATOM 1264 C CA . THR A 1 183 ? -0.632 -8.816 -0.699 1.00 92.50 183 THR A CA 1
ATOM 1265 C C . THR A 1 183 ? -0.885 -8.068 -2.002 1.00 92.50 183 THR A C 1
ATOM 1267 O O . THR A 1 183 ? -0.121 -8.158 -2.963 1.00 92.50 183 THR A O 1
ATOM 1270 N N . THR A 1 184 ? -1.969 -7.293 -2.024 1.00 91.75 184 THR A N 1
ATOM 1271 C CA . THR A 1 184 ? -2.235 -6.284 -3.049 1.00 91.75 184 THR A CA 1
ATOM 1272 C C . THR A 1 184 ? -2.111 -4.895 -2.432 1.00 91.75 184 THR A C 1
ATOM 1274 O O . THR A 1 184 ? -2.894 -4.517 -1.562 1.00 91.75 184 THR A O 1
ATOM 1277 N N . LEU A 1 185 ? -1.135 -4.125 -2.894 1.00 92.25 185 LEU A N 1
ATOM 1278 C CA . LEU A 1 185 ? -0.917 -2.744 -2.491 1.00 92.25 185 LEU A CA 1
ATOM 1279 C C . LEU A 1 185 ? -1.521 -1.808 -3.537 1.00 92.25 185 LEU A C 1
ATOM 1281 O O . LEU A 1 185 ? -1.078 -1.785 -4.679 1.00 92.25 185 LEU A O 1
ATOM 1285 N N . TRP A 1 186 ? -2.529 -1.037 -3.150 1.00 88.88 186 TRP A N 1
ATOM 1286 C CA . TRP A 1 186 ? -3.149 -0.016 -3.984 1.00 88.88 186 TRP A CA 1
ATOM 1287 C C . TRP A 1 186 ? -2.452 1.316 -3.741 1.00 88.88 186 TRP A C 1
ATOM 1289 O O . TRP A 1 186 ? -2.485 1.831 -2.630 1.00 88.88 186 TRP A O 1
ATOM 1299 N N . LEU A 1 187 ? -1.845 1.888 -4.773 1.00 87.44 187 LEU A N 1
ATOM 1300 C CA . LEU A 1 187 ? -1.233 3.213 -4.712 1.00 87.44 187 LEU A CA 1
ATOM 1301 C C . LEU A 1 187 ? -2.136 4.206 -5.437 1.00 87.44 187 LEU A C 1
ATOM 1303 O O . LEU A 1 187 ? -2.452 4.000 -6.610 1.00 87.44 187 LEU A O 1
ATOM 1307 N N . GLY A 1 188 ? -2.561 5.258 -4.738 1.00 79.06 188 GLY A N 1
ATOM 1308 C CA . GLY A 1 188 ? -3.487 6.260 -5.261 1.00 79.06 188 GLY A CA 1
ATOM 1309 C C . GLY A 1 188 ? -2.958 7.690 -5.177 1.00 79.06 188 GLY A C 1
ATOM 1310 O O . GLY A 1 188 ? -2.296 8.070 -4.210 1.00 79.06 188 GLY A O 1
ATOM 1311 N N . GLY A 1 189 ? -3.276 8.485 -6.203 1.00 69.06 189 GLY A N 1
ATOM 1312 C CA . GLY A 1 189 ? -3.038 9.931 -6.221 1.00 69.06 189 GLY A CA 1
ATOM 1313 C C . GLY A 1 189 ? -4.075 10.729 -5.418 1.00 69.06 189 GLY A C 1
ATOM 1314 O O . GLY A 1 189 ? -5.019 10.170 -4.851 1.00 69.06 189 GLY A O 1
ATOM 1315 N N . SER A 1 190 ? -3.892 12.051 -5.382 1.00 62.75 190 SER A N 1
ATOM 1316 C CA . SER A 1 190 ? -4.762 12.987 -4.655 1.00 62.75 190 SER A CA 1
ATOM 1317 C C . SER A 1 190 ? -6.208 13.010 -5.190 1.00 62.75 190 SER A C 1
ATOM 1319 O O . SER A 1 190 ? -6.463 12.674 -6.344 1.00 62.75 190 SER A O 1
ATOM 1321 N N . VAL A 1 191 ? -7.156 13.435 -4.343 1.00 54.97 191 VAL A N 1
ATOM 1322 C CA . VAL A 1 191 ? -8.596 13.637 -4.644 1.00 54.97 191 VAL A CA 1
ATOM 1323 C C . VAL A 1 191 ? -8.899 14.794 -5.587 1.00 54.97 191 VAL A C 1
ATOM 1325 O O . VAL A 1 191 ? -9.944 14.781 -6.233 1.00 54.97 191 VAL A O 1
ATOM 1328 N N . ASP A 1 192 ? -7.968 15.732 -5.744 1.00 60.47 192 ASP A N 1
ATOM 1329 C CA . ASP A 1 192 ? -8.265 17.027 -6.367 1.00 60.47 192 ASP A CA 1
ATOM 1330 C C . ASP A 1 192 ? -7.618 17.215 -7.749 1.00 60.47 192 ASP A C 1
ATOM 1332 O O . ASP A 1 192 ? -7.369 18.342 -8.178 1.00 60.47 192 ASP A O 1
ATOM 1336 N N . GLY A 1 193 ? -7.256 16.133 -8.448 1.00 59.47 193 GLY A N 1
ATOM 1337 C CA . GLY A 1 193 ? -6.547 16.249 -9.731 1.00 59.47 193 GLY A CA 1
ATOM 1338 C C . GLY A 1 193 ? -5.050 16.548 -9.607 1.00 59.47 193 GLY A C 1
ATOM 1339 O O . GLY A 1 193 ? -4.343 16.543 -10.615 1.00 59.47 193 GLY A O 1
ATOM 1340 N N . GLN A 1 194 ? -4.559 16.810 -8.392 1.00 67.44 194 GLN A N 1
ATOM 1341 C CA . GLN A 1 194 ? -3.178 17.221 -8.142 1.00 67.44 194 GLN A CA 1
ATOM 1342 C C . GLN A 1 194 ? -2.192 16.048 -8.230 1.00 67.44 194 GLN A C 1
ATOM 1344 O O . GLN A 1 194 ? -2.553 14.915 -7.887 1.00 67.44 194 GLN A O 1
ATOM 1349 N N . PRO A 1 195 ? -0.932 16.300 -8.637 1.00 74.69 195 PRO A N 1
ATOM 1350 C CA . PRO A 1 195 ? 0.129 15.310 -8.532 1.00 74.69 195 PRO A CA 1
ATOM 1351 C C . PRO A 1 195 ? 0.284 14.820 -7.086 1.00 74.69 195 PRO A C 1
ATOM 1353 O O . PRO A 1 195 ? 0.412 15.619 -6.160 1.00 74.69 195 PRO A O 1
ATOM 1356 N N . GLY A 1 196 ? 0.269 13.503 -6.894 1.00 80.56 196 GLY A N 1
ATOM 1357 C CA . GLY A 1 196 ? 0.578 12.851 -5.621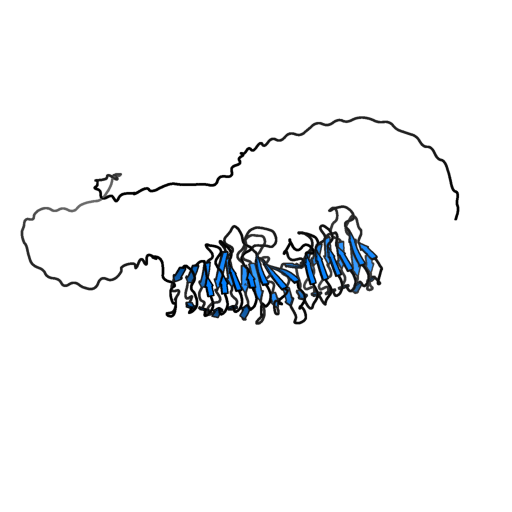 1.00 80.56 196 GLY A CA 1
ATOM 1358 C C . GLY A 1 196 ? 1.945 12.172 -5.667 1.00 80.56 196 GLY A C 1
ATOM 1359 O O . GLY A 1 196 ? 2.438 11.833 -6.744 1.00 80.56 196 GLY A O 1
ATOM 1360 N N . SER A 1 197 ? 2.551 11.936 -4.504 1.00 87.19 197 SER A N 1
ATOM 1361 C CA . SER A 1 197 ? 3.786 11.157 -4.375 1.00 87.19 197 SER A CA 1
ATOM 1362 C C . SER A 1 197 ? 3.672 10.141 -3.245 1.00 87.19 197 SER A C 1
ATOM 1364 O O . SER A 1 197 ? 3.227 10.485 -2.154 1.00 87.19 197 SER A O 1
ATOM 1366 N N . VAL A 1 198 ? 4.107 8.908 -3.496 1.00 90.56 198 VAL A N 1
ATOM 1367 C CA . VAL A 1 198 ? 4.334 7.869 -2.480 1.00 90.56 198 VAL A CA 1
ATOM 1368 C C . VAL A 1 198 ? 5.804 7.461 -2.536 1.00 90.56 198 VAL A C 1
ATOM 1370 O O . VAL A 1 198 ? 6.366 7.346 -3.628 1.00 90.56 198 VAL A O 1
ATOM 1373 N N . ALA A 1 199 ? 6.444 7.250 -1.387 1.00 93.56 199 ALA A N 1
ATOM 1374 C CA . ALA A 1 199 ? 7.874 6.948 -1.331 1.00 93.56 199 ALA A CA 1
ATOM 1375 C C . ALA A 1 199 ? 8.148 5.557 -0.756 1.00 93.56 199 ALA A C 1
ATOM 1377 O O . ALA A 1 199 ? 7.801 5.263 0.383 1.00 93.56 199 ALA A O 1
ATOM 1378 N N . PHE A 1 200 ? 8.839 4.714 -1.514 1.00 96.25 200 PHE A N 1
ATOM 1379 C CA . PHE A 1 200 ? 9.425 3.490 -0.983 1.00 96.25 200 PHE A CA 1
ATOM 1380 C C . PHE A 1 200 ? 10.739 3.799 -0.259 1.00 96.25 200 PHE A C 1
ATOM 1382 O O . PHE A 1 200 ? 11.560 4.588 -0.741 1.00 96.25 200 PHE A O 1
ATOM 1389 N N . THR A 1 201 ? 10.958 3.156 0.886 1.00 95.50 201 THR A N 1
ATOM 1390 C CA . THR A 1 201 ? 12.196 3.268 1.664 1.00 95.50 201 THR A CA 1
ATOM 1391 C C . THR A 1 201 ? 13.052 2.008 1.514 1.00 95.50 201 THR A C 1
ATOM 1393 O O . THR A 1 201 ? 12.545 0.891 1.413 1.00 95.50 201 THR A O 1
ATOM 1396 N N . GLY A 1 202 ? 14.376 2.181 1.478 1.00 94.62 202 GLY A N 1
ATOM 1397 C CA . GLY A 1 202 ? 15.317 1.074 1.290 1.00 94.62 202 GLY A CA 1
ATOM 1398 C C . GLY A 1 202 ? 15.270 0.470 -0.119 1.00 94.62 202 GLY A C 1
ATOM 1399 O O . GLY A 1 202 ? 15.191 1.198 -1.109 1.00 94.62 202 GLY A O 1
ATOM 1400 N N . ASN A 1 203 ? 15.356 -0.861 -0.199 1.00 96.25 203 ASN A N 1
ATOM 1401 C CA . ASN A 1 203 ? 15.372 -1.628 -1.451 1.00 96.25 203 ASN A CA 1
ATOM 1402 C C . ASN A 1 203 ? 14.302 -2.733 -1.422 1.00 96.25 203 ASN A C 1
ATOM 1404 O O . ASN A 1 203 ? 14.643 -3.908 -1.273 1.00 96.25 203 ASN A O 1
ATOM 1408 N N . PRO A 1 204 ? 13.011 -2.371 -1.469 1.00 96.75 204 PRO A N 1
ATOM 1409 C CA . PRO A 1 204 ? 11.935 -3.333 -1.285 1.00 96.75 204 PRO A CA 1
ATOM 1410 C C . PRO A 1 204 ? 11.791 -4.264 -2.488 1.00 96.75 204 PRO A C 1
ATOM 1412 O O . PRO A 1 204 ? 12.013 -3.880 -3.642 1.00 96.75 204 PRO A O 1
ATOM 1415 N N . THR A 1 205 ? 11.326 -5.478 -2.213 1.00 97.69 205 THR A N 1
ATOM 1416 C CA . THR A 1 205 ? 10.901 -6.438 -3.228 1.00 97.69 205 THR A CA 1
ATOM 1417 C C . THR A 1 205 ? 9.377 -6.519 -3.271 1.00 97.69 205 THR A C 1
ATOM 1419 O O . THR A 1 205 ? 8.716 -6.707 -2.252 1.00 97.69 205 THR A O 1
ATOM 1422 N N . ASN A 1 206 ? 8.795 -6.407 -4.464 1.00 97.50 206 ASN A N 1
ATOM 1423 C CA . ASN A 1 206 ? 7.404 -6.753 -4.713 1.00 97.50 206 ASN A CA 1
ATOM 1424 C C . ASN A 1 206 ? 7.297 -8.210 -5.163 1.00 97.50 206 ASN A C 1
ATOM 1426 O O . ASN A 1 206 ? 7.663 -8.531 -6.292 1.00 97.50 206 ASN A O 1
ATOM 1430 N N . LEU A 1 207 ? 6.770 -9.069 -4.294 1.00 96.50 207 LEU A N 1
ATOM 1431 C CA . LEU A 1 207 ? 6.410 -10.460 -4.586 1.00 96.50 207 LEU A CA 1
ATOM 1432 C C . LEU A 1 207 ? 4.911 -10.616 -4.889 1.00 96.50 207 LEU A C 1
ATOM 1434 O O . LEU A 1 207 ? 4.502 -11.639 -5.429 1.00 96.50 207 LEU A O 1
ATOM 1438 N N . GLY A 1 208 ? 4.094 -9.636 -4.494 1.00 95.56 208 GLY A N 1
ATOM 1439 C CA . GLY A 1 208 ? 2.642 -9.639 -4.651 1.00 95.56 208 GLY A CA 1
ATOM 1440 C C . GLY A 1 208 ? 2.180 -8.813 -5.843 1.00 95.56 208 GLY A C 1
ATOM 1441 O O . GLY A 1 208 ? 2.713 -8.915 -6.948 1.00 95.56 208 GLY A O 1
ATOM 1442 N N . THR A 1 209 ? 1.151 -7.995 -5.625 1.00 93.56 209 THR A N 1
ATOM 1443 C CA . THR A 1 209 ? 0.630 -7.067 -6.635 1.00 93.56 209 THR A CA 1
ATOM 1444 C C . THR A 1 209 ? 0.697 -5.632 -6.129 1.00 93.56 209 THR A C 1
ATOM 1446 O O . THR A 1 209 ? 0.134 -5.316 -5.085 1.00 93.56 209 THR A O 1
ATOM 1449 N N . ILE A 1 210 ? 1.327 -4.742 -6.888 1.00 92.75 210 ILE A N 1
ATOM 1450 C CA . ILE A 1 210 ? 1.189 -3.296 -6.724 1.00 92.75 210 ILE A CA 1
ATOM 1451 C C . ILE A 1 210 ? 0.221 -2.826 -7.796 1.00 92.75 210 ILE A C 1
ATOM 1453 O O . ILE A 1 210 ? 0.534 -2.859 -8.982 1.00 92.75 210 ILE A O 1
ATOM 1457 N N . THR A 1 211 ? -0.957 -2.387 -7.386 1.00 87.06 211 THR A N 1
ATOM 1458 C CA . THR A 1 211 ? -1.948 -1.811 -8.284 1.00 87.06 211 THR A CA 1
ATOM 1459 C C . THR A 1 211 ? -1.887 -0.299 -8.182 1.00 87.06 211 THR A C 1
ATOM 1461 O O . THR A 1 211 ? -2.067 0.260 -7.101 1.00 87.06 211 THR A O 1
ATOM 1464 N N . THR A 1 212 ? -1.659 0.386 -9.297 1.00 78.25 212 THR A N 1
ATOM 1465 C CA . THR A 1 212 ? -1.731 1.846 -9.314 1.00 78.25 212 THR A CA 1
ATOM 1466 C C . THR A 1 212 ? -3.108 2.271 -9.796 1.00 78.25 212 THR A C 1
ATOM 1468 O O . THR A 1 212 ? -3.550 1.936 -10.898 1.00 78.25 212 THR A O 1
ATOM 1471 N N . VAL A 1 213 ? -3.813 3.008 -8.949 1.00 70.75 213 VAL A N 1
ATOM 1472 C CA . VAL A 1 213 ? -5.162 3.482 -9.240 1.00 70.75 213 VAL A CA 1
ATOM 1473 C C . VAL A 1 213 ? -5.193 4.995 -9.268 1.00 70.75 213 VAL A C 1
ATOM 1475 O O . VAL A 1 213 ? -4.542 5.673 -8.478 1.00 70.75 213 VAL A O 1
ATOM 1478 N N . ARG A 1 214 ? -5.993 5.534 -10.183 1.00 60.75 214 ARG A N 1
ATOM 1479 C CA . ARG A 1 214 ? -6.248 6.969 -10.303 1.00 60.75 214 ARG A CA 1
ATOM 1480 C C . ARG A 1 214 ? -6.731 7.561 -8.978 1.00 60.75 214 ARG A C 1
ATOM 1482 O O . ARG A 1 214 ? -6.220 8.589 -8.565 1.00 60.75 214 ARG A O 1
ATOM 1489 N N . GLN A 1 215 ? -7.654 6.855 -8.324 1.00 60.34 215 GLN A N 1
ATOM 1490 C CA . GLN A 1 215 ? -8.057 6.962 -6.923 1.00 60.34 215 GLN A CA 1
ATOM 1491 C C . GLN A 1 215 ? -8.823 5.693 -6.523 1.00 60.34 215 GLN A C 1
ATOM 1493 O O . GLN A 1 215 ? -9.279 4.949 -7.390 1.00 60.34 215 GLN A O 1
ATOM 1498 N N . ILE A 1 216 ? -9.047 5.491 -5.221 1.00 57.47 216 ILE A N 1
ATOM 1499 C CA . ILE A 1 216 ? -9.972 4.460 -4.725 1.00 57.47 216 ILE A CA 1
ATOM 1500 C C . ILE A 1 216 ? -11.448 4.827 -5.032 1.00 57.47 216 ILE A C 1
ATOM 1502 O O . ILE A 1 216 ? -12.256 3.905 -5.191 1.00 57.47 216 ILE A O 1
ATOM 1506 N N . ASP A 1 217 ? -11.786 6.127 -5.208 1.00 44.31 217 ASP A N 1
ATOM 1507 C CA . ASP A 1 217 ? -13.186 6.593 -5.325 1.00 44.31 217 ASP A CA 1
ATOM 1508 C C . ASP A 1 217 ? -13.564 7.625 -6.440 1.00 44.31 217 ASP A C 1
ATOM 1510 O O . ASP A 1 217 ? -14.722 7.574 -6.846 1.00 44.31 217 ASP A O 1
ATOM 1514 N N . THR A 1 218 ? -12.704 8.501 -7.019 1.00 42.88 218 THR A N 1
ATOM 1515 C CA . THR A 1 218 ? -13.093 9.350 -8.200 1.00 42.88 218 THR A CA 1
ATOM 1516 C C . THR A 1 218 ? -11.926 9.916 -9.067 1.00 42.88 218 THR A C 1
ATOM 1518 O O . THR A 1 218 ? -10.818 9.401 -9.043 1.00 42.88 218 THR A O 1
ATOM 1521 N N . PHE A 1 219 ? -12.175 10.869 -9.984 1.00 37.34 219 PHE A N 1
ATOM 1522 C CA . PHE A 1 219 ? -11.356 11.164 -11.176 1.00 37.34 219 PHE A CA 1
ATOM 1523 C C . PHE A 1 219 ? -10.046 11.985 -10.959 1.00 37.34 219 PHE A C 1
ATOM 1525 O O . PHE A 1 219 ? -10.126 13.179 -10.734 1.00 37.34 219 PHE A O 1
ATOM 1532 N N . GLY A 1 220 ? -8.867 11.439 -11.306 1.00 49.06 220 GLY A N 1
ATOM 1533 C CA . GLY A 1 220 ? -7.726 12.187 -11.905 1.00 49.06 220 GLY A CA 1
ATOM 1534 C C . GLY A 1 220 ? -6.518 12.484 -11.034 1.00 49.06 220 GLY A C 1
ATOM 1535 O O . GLY A 1 220 ? -6.667 13.100 -10.000 1.00 49.06 220 GLY A O 1
ATOM 1536 N N . GLY A 1 221 ? -5.316 12.130 -11.503 1.00 57.12 221 GLY A N 1
ATOM 1537 C CA . GLY A 1 221 ? -4.057 12.605 -10.923 1.00 57.12 221 GLY A CA 1
ATOM 1538 C C . GLY A 1 221 ? -2.829 11.958 -11.566 1.00 57.12 221 GLY A C 1
ATOM 1539 O O . GLY A 1 221 ? -2.906 10.834 -12.065 1.00 57.12 221 GLY A O 1
ATOM 1540 N N . GLN A 1 222 ? -1.706 12.678 -11.571 1.00 74.88 222 GLN A N 1
ATOM 1541 C CA . GLN A 1 222 ? -0.379 12.088 -11.773 1.00 74.88 222 GLN A CA 1
ATOM 1542 C C . GLN A 1 222 ? 0.076 11.479 -10.444 1.00 74.88 222 GLN A C 1
ATOM 1544 O O . GLN A 1 222 ? -0.120 12.089 -9.393 1.00 74.88 222 GLN A O 1
ATOM 1549 N N . LEU A 1 223 ? 0.685 10.298 -10.472 1.00 83.00 223 LEU A N 1
ATOM 1550 C CA . LEU A 1 223 ? 1.248 9.675 -9.273 1.00 83.00 223 LEU A CA 1
ATOM 1551 C C . LEU A 1 223 ? 2.744 9.461 -9.474 1.00 83.00 223 LEU A C 1
ATOM 1553 O O . LEU A 1 223 ? 3.163 8.801 -10.424 1.00 83.00 223 LEU A O 1
ATOM 1557 N N . THR A 1 224 ? 3.534 10.000 -8.553 1.00 88.69 224 THR A N 1
ATOM 1558 C CA . THR A 1 224 ? 4.969 9.751 -8.472 1.00 88.69 224 THR A CA 1
ATOM 1559 C C . THR A 1 224 ? 5.235 8.628 -7.481 1.00 88.69 224 THR A C 1
ATOM 1561 O O . THR A 1 224 ? 4.788 8.670 -6.338 1.00 88.69 224 THR A O 1
ATOM 1564 N N . ILE A 1 225 ? 5.973 7.619 -7.925 1.00 91.44 225 ILE A N 1
ATOM 1565 C CA . ILE A 1 225 ? 6.504 6.543 -7.096 1.00 91.44 225 ILE A CA 1
ATOM 1566 C C . ILE A 1 225 ? 7.987 6.840 -6.900 1.00 91.44 225 ILE A C 1
ATOM 1568 O O . ILE A 1 225 ? 8.802 6.684 -7.816 1.00 91.44 225 ILE A O 1
ATOM 1572 N N . ALA A 1 226 ? 8.311 7.324 -5.708 1.00 93.12 226 ALA A N 1
ATOM 1573 C CA . ALA A 1 226 ? 9.626 7.819 -5.344 1.00 93.12 226 ALA A CA 1
ATOM 1574 C C . ALA A 1 226 ? 10.392 6.835 -4.457 1.00 93.12 226 ALA A C 1
ATOM 1576 O O . ALA A 1 226 ? 9.831 5.905 -3.881 1.00 93.12 226 ALA A O 1
ATOM 1577 N N . GLY A 1 227 ? 11.697 7.063 -4.342 1.00 92.94 227 GLY A N 1
ATOM 1578 C CA . GLY A 1 227 ? 12.572 6.351 -3.420 1.00 92.94 227 GLY A CA 1
ATOM 1579 C C . GLY A 1 227 ? 14.041 6.551 -3.771 1.00 92.94 227 GLY A C 1
ATOM 1580 O O . GLY A 1 227 ? 14.409 6.733 -4.935 1.00 92.94 227 GLY A O 1
ATOM 1581 N N . SER A 1 228 ? 14.897 6.531 -2.754 1.00 89.31 228 SER A N 1
ATOM 1582 C CA . SER A 1 228 ? 16.344 6.667 -2.943 1.00 89.31 228 SER A CA 1
ATOM 1583 C C . SER A 1 228 ? 16.983 5.385 -3.485 1.00 89.31 228 SER A C 1
ATOM 1585 O O . SER A 1 228 ? 17.929 5.479 -4.268 1.00 89.31 228 SER A O 1
ATOM 1587 N N . GLY A 1 229 ? 16.440 4.215 -3.134 1.00 92.81 229 GLY A N 1
ATOM 1588 C CA . GLY A 1 229 ? 16.939 2.902 -3.548 1.00 92.81 229 GLY A CA 1
ATOM 1589 C C . GLY A 1 229 ? 16.320 2.358 -4.839 1.00 92.81 229 GLY A C 1
ATOM 1590 O O . GLY A 1 229 ? 16.063 3.102 -5.796 1.00 92.81 229 GLY A O 1
ATOM 1591 N N . ARG A 1 230 ? 16.112 1.036 -4.850 1.00 95.19 230 ARG A N 1
ATOM 1592 C CA . ARG A 1 230 ? 15.603 0.250 -5.982 1.00 95.19 230 ARG A CA 1
ATOM 1593 C C . ARG A 1 230 ? 14.416 -0.620 -5.566 1.00 95.19 230 ARG A C 1
ATOM 1595 O O . ARG A 1 230 ? 14.515 -1.378 -4.607 1.00 95.19 230 ARG A O 1
ATOM 1602 N N . LEU A 1 231 ? 13.326 -0.547 -6.329 1.00 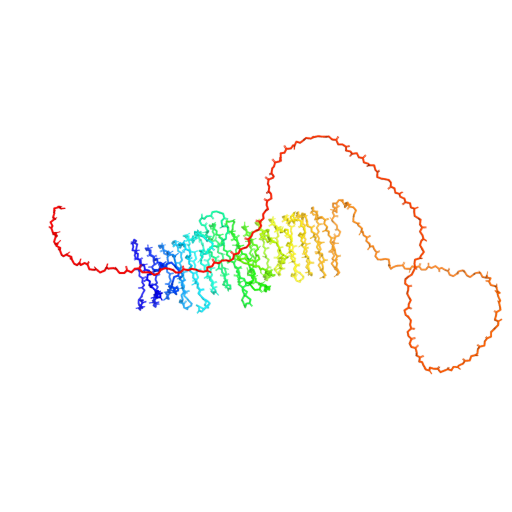97.31 231 LEU A N 1
ATOM 1603 C CA . LEU A 1 231 ? 12.195 -1.470 -6.238 1.00 97.31 231 LEU A CA 1
ATOM 1604 C C . LEU A 1 231 ? 12.463 -2.689 -7.128 1.00 97.31 231 LEU A C 1
ATOM 1606 O O . LEU A 1 231 ? 12.552 -2.567 -8.352 1.00 97.31 231 LEU A O 1
ATOM 1610 N N . THR A 1 232 ? 12.550 -3.869 -6.525 1.00 98.00 232 THR A N 1
ATOM 1611 C CA . THR A 1 232 ? 12.645 -5.132 -7.267 1.00 98.00 232 THR A CA 1
ATOM 1612 C C . THR A 1 232 ? 11.247 -5.702 -7.462 1.00 98.00 232 THR A C 1
ATOM 1614 O O . THR A 1 232 ? 10.624 -6.161 -6.513 1.00 98.00 232 THR A O 1
ATOM 1617 N N . ASN A 1 233 ? 10.725 -5.687 -8.684 1.00 98.06 233 ASN A N 1
ATOM 1618 C CA . ASN A 1 233 ? 9.446 -6.300 -9.017 1.00 98.06 233 ASN A CA 1
ATOM 1619 C C . ASN A 1 233 ? 9.627 -7.745 -9.491 1.00 98.06 233 ASN A C 1
ATOM 1621 O O . ASN A 1 233 ? 10.018 -7.964 -10.634 1.00 98.06 233 ASN A O 1
ATOM 1625 N N . ALA A 1 234 ? 9.285 -8.709 -8.638 1.00 97.69 234 ALA A N 1
ATOM 1626 C CA . ALA A 1 234 ? 9.212 -10.134 -8.973 1.00 97.69 234 ALA A CA 1
ATOM 1627 C C . ALA A 1 234 ? 7.763 -10.638 -9.135 1.00 97.69 234 ALA A C 1
ATOM 1629 O O . ALA A 1 234 ? 7.539 -11.686 -9.733 1.00 97.69 234 ALA A O 1
ATOM 1630 N N . GLY A 1 235 ? 6.783 -9.891 -8.619 1.00 97.31 235 GLY A N 1
ATOM 1631 C CA . GLY A 1 235 ? 5.354 -10.136 -8.786 1.00 97.31 235 GLY A CA 1
ATOM 1632 C C . GLY A 1 235 ? 4.753 -9.321 -9.933 1.00 97.31 235 GLY A C 1
ATOM 1633 O O . GLY A 1 235 ? 5.248 -9.323 -11.062 1.00 97.31 235 GLY A O 1
ATOM 1634 N N . MET A 1 236 ? 3.659 -8.615 -9.646 1.00 95.00 236 MET A N 1
ATOM 1635 C CA . MET A 1 236 ? 2.927 -7.804 -10.618 1.00 95.00 236 MET A CA 1
ATOM 1636 C C . MET A 1 236 ? 2.904 -6.325 -10.220 1.00 95.00 236 MET A C 1
ATOM 1638 O O . MET A 1 236 ? 2.559 -5.988 -9.090 1.00 95.00 236 MET A O 1
ATOM 1642 N N . ILE A 1 237 ? 3.198 -5.439 -11.168 1.00 93.00 237 ILE A N 1
ATOM 1643 C CA . ILE A 1 237 ? 2.794 -4.031 -11.130 1.00 93.00 237 ILE A CA 1
ATOM 1644 C C . ILE A 1 237 ? 1.664 -3.880 -12.143 1.00 93.00 237 ILE A C 1
ATOM 1646 O O . ILE A 1 237 ? 1.882 -4.052 -13.340 1.00 93.00 237 ILE A O 1
ATOM 1650 N N . ASP A 1 238 ? 0.459 -3.584 -11.670 1.00 87.50 238 ASP A N 1
ATOM 1651 C CA . ASP A 1 238 ? -0.746 -3.496 -12.485 1.00 87.50 238 ASP A CA 1
ATOM 1652 C C . ASP A 1 238 ? -1.277 -2.063 -12.533 1.00 87.50 238 ASP A C 1
ATOM 1654 O O . ASP A 1 238 ? -1.754 -1.519 -11.537 1.00 87.50 238 ASP A O 1
ATOM 1658 N N . GLN A 1 239 ? -1.228 -1.455 -13.714 1.00 81.94 239 GLN A N 1
ATOM 1659 C CA . GLN A 1 239 ? -1.796 -0.133 -13.970 1.00 81.94 239 GLN A CA 1
ATOM 1660 C C . GLN A 1 239 ? -3.115 -0.217 -14.755 1.00 81.94 239 GLN A C 1
ATOM 1662 O O . GLN A 1 239 ? -3.656 0.819 -15.140 1.00 81.94 239 GLN A O 1
ATOM 1667 N N . SER A 1 240 ? -3.646 -1.428 -14.993 1.00 66.25 240 SER A N 1
ATOM 1668 C CA . SER A 1 240 ? -4.752 -1.702 -15.924 1.00 66.25 240 SER A CA 1
ATOM 1669 C C . SER A 1 240 ? -6.138 -1.222 -15.474 1.00 66.25 240 SER A C 1
ATOM 1671 O O . SER A 1 240 ? -7.038 -1.105 -16.302 1.00 66.25 240 SER A O 1
ATOM 1673 N N . LEU A 1 241 ? -6.320 -0.870 -14.197 1.00 62.84 241 LEU A N 1
ATOM 1674 C CA . LEU A 1 241 ? -7.608 -0.413 -13.647 1.00 62.84 241 LEU A CA 1
ATOM 1675 C C . LEU A 1 241 ? -7.963 1.053 -13.977 1.00 62.84 241 LEU A C 1
ATOM 1677 O O . LEU A 1 241 ? -8.957 1.578 -13.477 1.00 62.84 241 LEU A O 1
ATOM 1681 N N . ASN A 1 242 ? -7.183 1.731 -14.822 1.00 59.16 242 ASN A N 1
ATOM 1682 C CA . ASN A 1 242 ? -7.356 3.149 -15.138 1.00 59.16 242 ASN A CA 1
ATOM 1683 C C . ASN A 1 242 ? -8.093 3.347 -16.475 1.00 59.16 242 ASN A C 1
ATOM 1685 O O . ASN A 1 242 ? -7.478 3.644 -17.494 1.00 59.16 242 ASN A O 1
ATOM 1689 N N . SER A 1 243 ? -9.421 3.198 -16.493 1.00 46.31 243 SER A N 1
ATOM 1690 C CA . SER A 1 243 ? -10.221 3.487 -17.692 1.00 46.31 243 SER A CA 1
ATOM 1691 C C . SER A 1 243 ? -10.560 4.983 -17.808 1.00 46.31 243 SER A C 1
ATOM 1693 O O . SER A 1 243 ? -11.186 5.542 -16.908 1.00 46.31 243 SER A O 1
ATOM 1695 N N . GLY A 1 244 ? -10.228 5.617 -18.940 1.00 48.50 244 GLY A N 1
ATOM 1696 C CA . GLY A 1 244 ? -10.926 6.824 -19.421 1.00 48.50 244 GLY A CA 1
ATOM 1697 C C . GLY A 1 244 ? -10.207 8.179 -19.327 1.00 48.50 244 GLY A C 1
ATOM 1698 O O . GLY A 1 244 ? -10.785 9.173 -19.757 1.00 48.50 244 GLY A O 1
ATOM 1699 N N . ALA A 1 245 ? -8.974 8.264 -18.822 1.00 51.16 245 ALA A N 1
ATOM 1700 C CA . ALA A 1 245 ? -8.134 9.470 -18.899 1.00 51.16 245 ALA A CA 1
ATOM 1701 C C . ALA A 1 245 ? -6.653 9.099 -18.712 1.00 51.16 245 ALA A C 1
ATOM 1703 O O . ALA A 1 245 ? -6.373 8.164 -17.966 1.00 51.16 245 ALA A O 1
ATOM 1704 N N . GLN A 1 246 ? -5.725 9.843 -19.334 1.00 54.62 246 GLN A N 1
ATOM 1705 C CA . GLN A 1 246 ? -4.275 9.604 -19.247 1.00 54.62 246 GLN A CA 1
ATOM 1706 C C . GLN A 1 246 ? -3.766 9.666 -17.799 1.00 54.62 246 GLN A C 1
ATOM 1708 O O . GLN A 1 246 ? -3.419 10.731 -17.293 1.00 54.62 246 GLN A O 1
ATOM 1713 N N . ALA A 1 247 ? -3.738 8.525 -17.112 1.00 62.44 247 ALA A N 1
ATOM 1714 C CA . ALA A 1 247 ? -3.029 8.377 -15.851 1.00 62.44 247 ALA A CA 1
ATOM 1715 C C . ALA A 1 247 ? -1.544 8.192 -16.182 1.00 62.44 247 ALA A C 1
ATOM 1717 O O . ALA A 1 247 ? -1.166 7.193 -16.798 1.00 62.44 247 ALA A O 1
ATOM 1718 N N . VAL A 1 248 ? -0.729 9.188 -15.829 1.00 70.94 248 VAL A N 1
ATOM 1719 C CA . VAL A 1 248 ? 0.729 9.118 -15.959 1.00 70.94 248 VAL A CA 1
ATOM 1720 C C . VAL A 1 248 ? 1.307 8.741 -14.603 1.00 70.94 248 VAL A C 1
ATOM 1722 O O . VAL A 1 248 ? 1.118 9.457 -13.616 1.00 70.94 248 VAL A O 1
ATOM 1725 N N . PHE A 1 249 ? 2.005 7.611 -14.571 1.00 83.06 249 PHE A N 1
ATOM 1726 C CA . PHE A 1 249 ? 2.727 7.120 -13.406 1.00 83.06 249 PHE A CA 1
ATOM 1727 C C . PHE A 1 249 ? 4.213 7.377 -13.593 1.00 83.06 249 PHE A C 1
ATOM 1729 O O . PHE A 1 249 ? 4.827 6.844 -14.516 1.00 83.06 249 PHE A O 1
ATOM 1736 N N . THR A 1 250 ? 4.796 8.177 -12.713 1.00 89.50 250 THR A N 1
ATOM 1737 C CA . THR A 1 250 ? 6.203 8.561 -12.798 1.00 89.50 250 THR A CA 1
ATOM 1738 C C . THR A 1 250 ? 6.999 7.808 -11.747 1.00 89.50 250 THR A C 1
ATOM 1740 O O . THR A 1 250 ? 6.777 7.977 -10.555 1.00 89.50 250 THR A O 1
ATOM 1743 N N . PHE A 1 251 ? 7.952 6.991 -12.170 1.00 93.50 251 PHE A N 1
ATOM 1744 C CA . PHE A 1 251 ? 8.899 6.334 -11.283 1.00 93.50 251 PHE A CA 1
ATOM 1745 C C . PHE A 1 251 ? 10.155 7.192 -11.189 1.00 93.50 251 PHE A C 1
ATOM 1747 O O . PHE A 1 251 ? 10.904 7.317 -12.158 1.00 93.50 251 PHE A O 1
ATOM 1754 N N . THR A 1 252 ? 10.400 7.756 -10.011 1.00 94.62 252 THR A N 1
ATOM 1755 C CA . THR A 1 252 ? 11.671 8.407 -9.652 1.00 94.62 252 THR A CA 1
ATOM 1756 C C . THR A 1 252 ? 12.532 7.525 -8.744 1.00 94.62 252 THR A C 1
ATOM 1758 O O . THR A 1 252 ? 13.653 7.896 -8.403 1.00 94.62 252 THR A O 1
ATOM 1761 N N . ILE A 1 253 ? 12.040 6.332 -8.402 1.00 95.25 253 ILE A N 1
ATOM 1762 C CA . ILE A 1 253 ? 12.827 5.203 -7.901 1.00 95.25 253 ILE A CA 1
ATOM 1763 C C . ILE A 1 253 ? 13.384 4.371 -9.068 1.00 95.25 253 ILE A C 1
ATOM 1765 O O . ILE A 1 253 ? 12.780 4.316 -10.141 1.00 95.25 253 ILE A O 1
ATOM 1769 N N . GLU A 1 254 ? 14.526 3.710 -8.866 1.00 96.62 254 GLU A N 1
ATOM 1770 C CA . GLU A 1 254 ? 15.005 2.694 -9.813 1.00 96.62 254 GLU A CA 1
ATOM 1771 C C . GLU A 1 254 ? 14.123 1.444 -9.743 1.00 96.62 254 GLU A C 1
ATOM 1773 O O . GLU A 1 254 ? 13.646 1.079 -8.667 1.00 96.62 254 GLU A O 1
ATOM 1778 N N . VAL A 1 255 ? 13.934 0.755 -10.870 1.00 96.69 255 VAL A N 1
ATOM 1779 C CA . VAL A 1 255 ? 13.112 -0.463 -10.925 1.00 96.69 255 VAL A CA 1
ATOM 1780 C C . VAL A 1 255 ? 13.882 -1.593 -11.597 1.00 96.69 255 VAL A C 1
ATOM 1782 O O . VAL A 1 255 ? 14.384 -1.429 -12.708 1.00 96.69 255 VAL A O 1
ATOM 1785 N N . THR A 1 256 ? 13.926 -2.752 -10.942 1.00 97.88 256 THR A N 1
ATOM 1786 C CA . THR A 1 256 ? 14.323 -4.023 -11.563 1.00 97.88 256 THR A CA 1
ATOM 1787 C C . THR A 1 256 ? 13.085 -4.893 -11.707 1.00 97.88 256 THR A C 1
ATOM 1789 O O . THR A 1 256 ? 12.541 -5.356 -10.712 1.00 97.88 256 THR A O 1
ATOM 1792 N N . ASN A 1 257 ? 12.629 -5.117 -12.933 1.00 97.38 257 ASN A N 1
ATOM 1793 C CA . ASN A 1 257 ? 11.466 -5.931 -13.254 1.00 97.38 257 ASN A CA 1
ATOM 1794 C C . ASN A 1 257 ? 11.883 -7.333 -13.717 1.00 97.38 257 ASN A C 1
ATOM 1796 O O . ASN A 1 257 ? 12.349 -7.492 -14.843 1.00 97.38 257 ASN A O 1
ATOM 1800 N N . SER A 1 258 ? 11.677 -8.343 -12.873 1.00 97.00 258 SER A N 1
ATOM 1801 C CA . SER A 1 258 ? 11.751 -9.768 -13.227 1.00 97.00 258 SER A CA 1
ATOM 1802 C C . SER A 1 258 ? 10.373 -10.435 -13.328 1.00 97.00 258 SER A C 1
ATOM 1804 O O . SER A 1 258 ? 10.264 -11.522 -13.886 1.00 97.00 258 SER A O 1
ATOM 1806 N N . GLY A 1 259 ? 9.326 -9.778 -12.821 1.00 97.25 259 GLY A N 1
ATOM 1807 C CA . GLY A 1 259 ? 7.932 -10.198 -12.931 1.00 97.25 259 GLY A CA 1
ATOM 1808 C C . GLY A 1 259 ? 7.200 -9.551 -14.111 1.00 97.25 259 GLY A C 1
ATOM 1809 O O . GLY A 1 259 ? 7.709 -9.486 -15.232 1.00 97.25 259 GLY A O 1
ATOM 1810 N N . THR A 1 260 ? 5.978 -9.074 -13.866 1.00 95.00 260 THR A N 1
ATOM 1811 C CA . THR A 1 260 ? 5.138 -8.404 -14.874 1.00 95.00 260 THR A CA 1
ATOM 1812 C C . THR A 1 260 ? 4.874 -6.950 -14.502 1.00 95.00 260 THR A C 1
ATOM 1814 O O . THR A 1 260 ? 4.445 -6.661 -13.386 1.00 95.00 260 THR A O 1
ATOM 1817 N N . HIS A 1 261 ? 5.045 -6.038 -15.456 1.00 92.62 261 HIS A N 1
ATOM 1818 C CA . HIS A 1 261 ? 4.560 -4.662 -15.386 1.00 92.62 261 HIS A CA 1
ATOM 1819 C C . HIS A 1 261 ? 3.521 -4.452 -16.486 1.00 92.62 261 HIS A C 1
ATOM 1821 O O . HIS A 1 261 ? 3.849 -4.446 -17.668 1.00 92.62 261 HIS A O 1
ATOM 1827 N N . LYS A 1 262 ? 2.256 -4.313 -16.097 1.00 89.38 262 LYS A N 1
ATOM 1828 C CA . LYS A 1 262 ? 1.116 -4.194 -17.003 1.00 89.38 262 LYS A CA 1
ATOM 1829 C C . LYS A 1 262 ? 0.610 -2.755 -17.070 1.00 89.38 262 LYS A C 1
ATOM 1831 O O . LYS A 1 262 ? 0.307 -2.161 -16.036 1.00 89.38 262 LYS A O 1
ATOM 1836 N N . LEU A 1 263 ? 0.470 -2.222 -18.281 1.00 84.69 263 LEU A N 1
ATOM 1837 C CA . LEU A 1 263 ? -0.048 -0.882 -18.570 1.00 84.69 263 LEU A CA 1
ATOM 1838 C C . LEU A 1 263 ? -1.459 -0.975 -19.188 1.00 84.69 263 LEU A C 1
ATOM 1840 O O . LEU A 1 263 ? -1.731 -1.845 -20.015 1.00 84.69 263 LEU A O 1
ATOM 1844 N N . ALA A 1 264 ? -2.376 -0.089 -18.787 1.00 72.06 264 ALA A N 1
ATOM 1845 C CA . ALA A 1 264 ? -3.735 0.004 -19.343 1.00 72.06 264 ALA A CA 1
ATOM 1846 C C . ALA A 1 264 ? -3.794 0.745 -20.682 1.00 72.06 264 ALA A C 1
ATOM 1848 O O . ALA A 1 264 ? -2.968 1.617 -20.966 1.00 72.06 264 ALA A O 1
ATOM 1849 N N . THR A 1 265 ? -4.903 0.531 -21.395 1.00 61.50 265 THR A N 1
ATOM 1850 C CA . THR A 1 265 ? -5.398 1.369 -22.492 1.00 61.50 265 THR A CA 1
ATOM 1851 C C . THR A 1 265 ? -5.443 2.817 -22.014 1.00 61.50 265 THR A C 1
ATOM 1853 O O . THR A 1 265 ? -6.086 3.115 -21.010 1.00 61.50 265 THR A O 1
ATOM 1856 N N . SER A 1 266 ? -4.773 3.728 -22.723 1.00 64.56 266 SER A N 1
ATOM 1857 C CA . SER A 1 266 ? -4.646 5.162 -22.391 1.00 64.56 266 SER A CA 1
ATOM 1858 C C . SER A 1 266 ? -3.829 5.537 -21.143 1.00 64.56 266 SER A C 1
ATOM 1860 O O . SER A 1 266 ? -3.816 6.711 -20.787 1.00 64.56 266 SER A O 1
ATOM 1862 N N . SER A 1 267 ? -3.118 4.607 -20.497 1.00 69.69 267 SER A N 1
ATOM 1863 C CA . SER A 1 267 ? -2.180 4.932 -19.404 1.00 69.69 267 SER A CA 1
ATOM 1864 C C . SER A 1 267 ? -0.741 5.102 -19.903 1.00 69.69 267 SER A C 1
ATOM 1866 O O . SER A 1 267 ? -0.374 4.586 -20.962 1.00 69.69 267 SER A O 1
ATOM 1868 N N . GLY A 1 268 ? 0.076 5.831 -19.140 1.00 78.62 268 GLY A N 1
ATOM 1869 C CA . GLY A 1 268 ? 1.503 5.975 -19.409 1.00 78.62 268 GLY A CA 1
ATOM 1870 C C . GLY A 1 268 ? 2.348 5.710 -18.171 1.00 78.62 268 GLY A C 1
ATOM 1871 O O . GLY A 1 268 ? 1.992 6.129 -17.069 1.00 78.62 268 GLY A O 1
ATOM 1872 N N . ALA A 1 269 ? 3.486 5.050 -18.361 1.00 87.50 269 ALA A N 1
ATOM 1873 C CA . ALA A 1 269 ? 4.525 4.946 -17.345 1.00 87.50 269 ALA A CA 1
ATOM 1874 C C . ALA A 1 269 ? 5.731 5.782 -17.772 1.00 87.50 269 ALA A C 1
ATOM 1876 O O . ALA A 1 269 ? 6.110 5.776 -18.942 1.00 87.50 269 ALA A O 1
ATOM 1877 N N . THR A 1 270 ? 6.344 6.480 -16.824 1.00 91.62 270 THR A N 1
ATOM 1878 C CA . THR A 1 270 ? 7.515 7.319 -17.060 1.00 91.62 270 THR A CA 1
ATOM 1879 C C . THR A 1 270 ? 8.628 6.922 -16.105 1.00 91.62 270 THR A C 1
ATOM 1881 O O . THR A 1 270 ? 8.464 6.978 -14.891 1.00 91.62 270 THR A O 1
ATOM 1884 N N . PHE A 1 271 ? 9.773 6.540 -16.651 1.00 94.88 271 PHE A N 1
ATOM 1885 C CA . PHE A 1 271 ? 11.006 6.274 -15.919 1.00 94.88 271 PHE A CA 1
ATOM 1886 C C . PHE A 1 271 ? 11.880 7.528 -15.965 1.00 94.88 271 PHE A C 1
ATOM 1888 O O . PHE A 1 271 ? 12.429 7.851 -17.019 1.00 94.88 271 PHE A O 1
ATOM 1895 N N . SER A 1 272 ? 11.975 8.268 -14.854 1.00 94.75 272 SER A N 1
ATOM 1896 C CA . SER A 1 272 ? 12.555 9.622 -14.855 1.00 94.75 272 SER A CA 1
ATOM 1897 C C . SER A 1 272 ? 13.568 9.925 -13.757 1.00 94.75 272 SER A C 1
ATOM 1899 O O . SER A 1 272 ? 13.879 11.094 -13.525 1.00 94.75 272 SER A O 1
ATOM 1901 N N . LYS A 1 273 ? 14.092 8.921 -13.047 1.00 93.12 273 LYS A N 1
ATOM 1902 C CA . LYS A 1 273 ? 15.228 9.163 -12.150 1.00 93.12 273 LYS A CA 1
ATOM 1903 C C . LYS A 1 273 ? 16.431 9.582 -13.002 1.00 93.12 273 LYS A C 1
ATOM 1905 O O . LYS A 1 273 ? 16.905 8.786 -13.809 1.00 93.12 273 LYS A O 1
ATOM 1910 N N . VAL A 1 274 ? 16.902 10.821 -12.842 1.00 89.19 274 VAL A N 1
ATOM 1911 C CA . VAL A 1 274 ? 18.035 11.364 -13.613 1.00 89.19 274 VAL A CA 1
ATOM 1912 C C . VAL A 1 274 ? 19.268 10.492 -13.388 1.00 89.19 274 VAL A C 1
ATOM 1914 O O . VAL A 1 274 ? 19.661 10.261 -12.247 1.00 89.19 274 VAL A O 1
ATOM 1917 N N . GLY A 1 275 ? 19.845 9.973 -14.473 1.00 88.62 275 GLY A N 1
ATOM 1918 C CA . GLY A 1 275 ? 20.968 9.032 -14.413 1.00 88.62 275 GLY A CA 1
ATOM 1919 C C . GLY A 1 275 ? 20.618 7.661 -13.817 1.00 88.62 275 GLY A C 1
ATOM 1920 O O . GLY A 1 275 ? 21.514 6.855 -13.587 1.00 88.62 275 GLY A O 1
ATOM 1921 N N . GLY A 1 276 ? 19.337 7.385 -13.559 1.00 93.25 276 GLY A N 1
ATOM 1922 C CA . GLY A 1 276 ? 18.868 6.134 -12.976 1.00 93.25 276 GLY A CA 1
ATOM 1923 C C . GLY A 1 276 ? 18.880 4.968 -13.961 1.00 93.25 276 GLY A C 1
ATOM 1924 O O . GLY A 1 276 ? 18.783 5.149 -15.181 1.00 93.25 276 GLY A O 1
ATOM 1925 N N . SER A 1 277 ? 18.962 3.760 -13.404 1.00 94.62 277 SER A N 1
ATOM 1926 C CA . SER A 1 277 ? 18.978 2.502 -14.146 1.00 94.62 277 SER A CA 1
ATOM 1927 C C . SER A 1 277 ? 17.717 1.677 -13.890 1.00 94.62 277 SER A C 1
ATOM 1929 O O . SER A 1 277 ? 17.445 1.251 -12.762 1.00 94.62 277 SER A O 1
ATOM 1931 N N . TYR A 1 278 ? 16.971 1.427 -14.964 1.00 96.50 278 TYR A N 1
ATOM 1932 C CA . TYR A 1 278 ? 15.804 0.555 -15.011 1.00 96.50 278 TYR A CA 1
ATOM 1933 C C . TYR A 1 278 ? 16.190 -0.734 -15.734 1.00 96.50 278 TYR A C 1
ATOM 1935 O O . TYR A 1 278 ? 16.764 -0.695 -16.824 1.00 96.50 278 TYR A O 1
ATOM 1943 N N . VAL A 1 279 ? 15.884 -1.882 -15.137 1.00 96.31 279 VAL A N 1
ATOM 1944 C CA . VAL A 1 279 ? 16.244 -3.199 -15.675 1.00 96.31 279 VAL A CA 1
ATOM 1945 C C . VAL A 1 279 ? 14.980 -4.014 -15.890 1.00 96.31 279 VAL A C 1
ATOM 1947 O O . VAL A 1 279 ? 14.154 -4.108 -14.989 1.00 96.31 279 VAL A O 1
ATOM 1950 N N . ASN A 1 280 ? 14.833 -4.626 -17.060 1.00 95.56 280 ASN A N 1
ATOM 1951 C CA . ASN A 1 280 ? 13.734 -5.533 -17.372 1.00 95.56 280 ASN A CA 1
ATOM 1952 C C . ASN A 1 280 ? 14.266 -6.895 -17.836 1.00 95.56 280 ASN A C 1
ATOM 1954 O O . ASN A 1 280 ? 14.820 -7.016 -18.927 1.00 95.56 280 ASN A O 1
ATOM 1958 N N . THR A 1 281 ? 14.060 -7.925 -17.024 1.00 95.25 281 THR A N 1
ATOM 1959 C CA . THR A 1 281 ? 14.271 -9.337 -17.384 1.00 95.25 281 THR A CA 1
ATOM 1960 C C . THR A 1 281 ? 12.952 -10.106 -17.499 1.00 95.25 281 THR A C 1
ATOM 1962 O O . THR A 1 281 ? 12.934 -11.190 -18.072 1.00 95.25 281 THR A O 1
ATOM 1965 N N . GLY A 1 282 ? 11.854 -9.542 -16.983 1.00 95.25 282 GLY A N 1
ATOM 1966 C CA . GLY A 1 282 ? 10.504 -10.096 -17.064 1.00 95.25 282 GLY A CA 1
ATOM 1967 C C . GLY A 1 282 ? 9.699 -9.562 -18.252 1.00 95.25 282 GLY A C 1
ATOM 1968 O O . GLY A 1 282 ? 10.198 -9.456 -19.373 1.00 95.25 282 GLY A O 1
ATOM 1969 N N . THR A 1 283 ? 8.430 -9.231 -18.007 1.00 93.56 283 THR A N 1
ATOM 1970 C CA . THR A 1 283 ? 7.494 -8.729 -19.027 1.00 93.56 283 THR A CA 1
ATOM 1971 C C . THR A 1 283 ? 7.037 -7.306 -18.721 1.00 93.56 283 THR A C 1
ATOM 1973 O O . THR A 1 283 ? 6.588 -7.021 -17.611 1.00 93.56 283 THR A O 1
ATOM 1976 N N . ILE A 1 284 ? 7.086 -6.434 -19.728 1.00 92.56 284 ILE A N 1
ATOM 1977 C CA . ILE A 1 284 ? 6.344 -5.172 -19.787 1.00 92.56 284 ILE A CA 1
ATOM 1978 C C . ILE A 1 284 ? 5.221 -5.356 -20.813 1.00 92.56 284 ILE A C 1
ATOM 1980 O O . ILE A 1 284 ? 5.474 -5.483 -22.013 1.00 92.56 284 ILE A O 1
ATOM 1984 N N . ASP A 1 285 ? 3.982 -5.404 -20.331 1.00 88.94 285 ASP A N 1
ATOM 1985 C CA . ASP A 1 285 ? 2.781 -5.656 -21.125 1.00 88.94 285 ASP A CA 1
ATOM 1986 C C . ASP A 1 285 ? 2.000 -4.357 -21.358 1.00 88.94 285 ASP A C 1
ATOM 1988 O O . ASP A 1 285 ? 1.441 -3.767 -20.433 1.00 88.94 285 ASP A O 1
ATOM 1992 N N . MET A 1 286 ? 1.955 -3.927 -22.616 1.00 86.94 286 MET A N 1
ATOM 1993 C CA . MET A 1 286 ? 1.236 -2.751 -23.107 1.00 86.94 286 MET A CA 1
ATOM 1994 C C . MET A 1 286 ? 0.160 -3.136 -24.139 1.00 86.94 286 MET A C 1
ATOM 1996 O O . MET A 1 286 ? -0.199 -2.334 -25.004 1.00 86.94 286 MET A O 1
ATOM 2000 N N . THR A 1 287 ? -0.331 -4.382 -24.102 1.00 72.75 287 THR A N 1
ATOM 2001 C CA . THR A 1 287 ? -1.279 -4.940 -25.090 1.00 72.75 287 THR A CA 1
ATOM 2002 C C . THR A 1 287 ? -2.626 -4.219 -25.144 1.00 72.75 287 THR A C 1
ATOM 2004 O O . THR A 1 287 ? -3.313 -4.263 -26.165 1.00 72.75 287 THR A O 1
ATOM 2007 N N . ALA A 1 288 ? -2.994 -3.485 -24.096 1.00 63.78 288 ALA A N 1
ATOM 2008 C CA . ALA A 1 288 ? -4.123 -2.573 -24.133 1.00 63.78 288 ALA A CA 1
ATOM 2009 C C . ALA A 1 288 ? -3.736 -1.315 -24.948 1.00 63.78 288 ALA A C 1
ATOM 2011 O O . ALA A 1 288 ? -3.013 -0.441 -24.476 1.00 63.78 288 ALA A O 1
ATOM 2012 N N . SER A 1 289 ? -4.187 -1.248 -26.206 1.00 64.12 289 SER A N 1
ATOM 2013 C CA . SER A 1 289 ? -3.769 -0.269 -27.224 1.00 64.12 289 SER A CA 1
ATOM 2014 C C . SER A 1 289 ? -3.682 1.197 -26.737 1.00 64.12 289 SER A C 1
ATOM 2016 O O . SER A 1 289 ? -4.524 1.676 -25.980 1.00 64.12 289 SER A O 1
ATOM 2018 N N . VAL A 1 290 ? -2.683 1.937 -27.247 1.00 71.56 290 VAL A N 1
ATOM 2019 C CA . VAL A 1 290 ? -2.307 3.341 -26.916 1.00 71.56 290 VAL A CA 1
ATOM 2020 C C . VAL A 1 290 ? -1.552 3.541 -25.584 1.00 71.56 290 VAL A C 1
ATOM 2022 O O . VAL A 1 290 ? -1.327 4.675 -25.170 1.00 71.56 290 VAL A O 1
ATOM 2025 N N . ALA A 1 291 ? -1.106 2.481 -24.908 1.00 80.38 291 ALA A N 1
ATOM 2026 C CA . ALA A 1 291 ? -0.170 2.627 -23.790 1.00 80.38 291 ALA A CA 1
ATOM 2027 C C . ALA A 1 291 ? 1.204 3.163 -24.254 1.00 80.38 291 ALA A C 1
ATOM 2029 O O . ALA A 1 291 ? 1.705 2.791 -25.324 1.00 80.38 291 ALA A O 1
ATOM 2030 N N . VAL A 1 292 ? 1.813 4.036 -23.444 1.00 85.69 292 VAL A N 1
ATOM 2031 C CA . VAL A 1 292 ? 3.137 4.625 -23.714 1.00 85.69 292 VAL A CA 1
ATOM 2032 C C . VAL A 1 292 ? 4.062 4.425 -22.519 1.00 85.69 292 VAL A C 1
ATOM 2034 O O . VAL A 1 292 ? 3.757 4.866 -21.411 1.00 85.69 292 VAL A O 1
ATOM 2037 N N . LEU A 1 293 ? 5.227 3.828 -22.754 1.00 90.50 293 LEU A N 1
ATOM 2038 C CA . LEU A 1 293 ? 6.339 3.846 -21.806 1.00 90.50 293 LEU A CA 1
ATOM 2039 C C . LEU A 1 293 ? 7.319 4.953 -22.204 1.00 90.50 293 LEU A C 1
ATOM 2041 O O . LEU A 1 293 ? 7.873 4.928 -23.300 1.00 90.50 293 LEU A O 1
ATOM 2045 N N . THR A 1 294 ? 7.546 5.919 -21.319 1.00 92.50 294 THR A N 1
ATOM 2046 C CA . THR A 1 294 ? 8.491 7.021 -21.524 1.00 92.50 294 THR A CA 1
ATOM 2047 C C . THR A 1 294 ? 9.753 6.806 -20.696 1.00 92.50 294 THR A C 1
ATOM 2049 O O . THR A 1 294 ? 9.682 6.584 -19.490 1.00 92.50 294 THR A O 1
ATOM 2052 N N . ILE A 1 295 ? 10.916 6.922 -21.330 1.00 94.44 295 ILE A N 1
ATOM 2053 C CA . ILE A 1 295 ? 12.232 6.896 -20.686 1.00 94.44 295 ILE A CA 1
ATOM 2054 C C . ILE A 1 295 ? 12.797 8.313 -20.767 1.00 94.44 295 ILE A C 1
ATOM 2056 O O . ILE A 1 295 ? 13.088 8.790 -21.864 1.00 94.44 295 ILE A O 1
ATOM 2060 N N . LEU A 1 296 ? 12.923 8.986 -19.624 1.00 95.00 296 LEU A N 1
ATOM 2061 C CA . LEU A 1 296 ? 13.275 10.403 -19.530 1.00 95.00 296 LEU A CA 1
ATOM 2062 C C . LEU A 1 296 ? 14.539 10.587 -18.684 1.00 95.00 296 LEU A C 1
ATOM 2064 O O . LEU A 1 296 ? 14.515 10.328 -17.485 1.00 95.00 296 LEU A O 1
ATOM 2068 N N . GLY A 1 297 ? 15.649 11.019 -19.290 1.00 93.25 297 GLY A N 1
ATOM 2069 C CA . GLY A 1 297 ? 16.912 11.260 -18.569 1.00 93.25 297 GLY A CA 1
ATOM 2070 C C . GLY A 1 297 ? 17.493 10.038 -17.834 1.00 93.25 297 GLY A C 1
ATOM 2071 O O . GLY A 1 297 ? 18.337 10.193 -16.950 1.00 93.25 297 GLY A O 1
ATOM 2072 N N . SER A 1 298 ? 17.025 8.833 -18.170 1.00 95.12 298 SER A N 1
ATOM 2073 C CA . SER A 1 298 ? 17.339 7.561 -17.512 1.00 95.12 298 SER A CA 1
ATOM 2074 C C . SER A 1 298 ? 17.685 6.467 -18.525 1.00 95.12 298 SER A C 1
ATOM 2076 O O . SER A 1 298 ? 17.509 6.650 -19.729 1.00 95.12 298 SER A O 1
ATOM 2078 N N . THR A 1 299 ? 18.187 5.320 -18.063 1.00 95.56 299 THR A N 1
ATOM 2079 C CA . THR A 1 299 ? 18.487 4.171 -18.935 1.00 95.56 299 THR A CA 1
ATOM 2080 C C . THR A 1 299 ? 17.562 2.998 -18.635 1.00 95.56 299 THR A C 1
ATOM 2082 O O . THR A 1 299 ? 17.530 2.530 -17.501 1.00 95.56 299 THR A O 1
ATOM 2085 N N . LEU A 1 300 ? 16.869 2.474 -19.652 1.00 95.06 300 LEU A N 1
ATOM 2086 C CA . LEU A 1 300 ? 16.211 1.166 -19.601 1.00 95.06 300 LEU A CA 1
ATOM 2087 C C . LEU A 1 300 ? 17.088 0.119 -20.290 1.00 95.06 300 LEU A C 1
ATOM 2089 O O . LEU A 1 300 ? 17.356 0.233 -21.485 1.00 95.06 300 LEU A O 1
ATOM 2093 N N . THR A 1 301 ? 17.479 -0.918 -19.551 1.00 94.25 301 THR A N 1
ATOM 2094 C CA . THR A 1 301 ? 18.125 -2.123 -20.086 1.00 94.25 301 THR A CA 1
ATOM 2095 C C . THR A 1 301 ? 17.151 -3.293 -20.026 1.00 94.25 301 THR A C 1
ATOM 2097 O O . THR A 1 301 ? 16.729 -3.684 -18.941 1.00 94.25 301 THR A O 1
ATOM 2100 N N . SER A 1 302 ? 16.783 -3.860 -21.172 1.00 92.38 302 SER A N 1
ATOM 2101 C CA . SER A 1 302 ? 15.799 -4.937 -21.270 1.00 92.38 302 SER A CA 1
ATOM 2102 C C . SER A 1 302 ? 16.345 -6.157 -22.003 1.00 92.38 302 SER A C 1
ATOM 2104 O O . SER A 1 302 ? 16.579 -6.111 -23.208 1.00 92.38 302 SER A O 1
ATOM 2106 N N . THR A 1 303 ? 16.457 -7.277 -21.296 1.00 91.00 303 THR A N 1
ATOM 2107 C CA . THR A 1 303 ? 16.612 -8.613 -21.897 1.00 91.00 303 THR A CA 1
ATOM 2108 C C . THR A 1 303 ? 15.292 -9.388 -21.920 1.00 91.00 303 THR A C 1
ATOM 2110 O O . THR A 1 303 ? 15.191 -10.406 -22.597 1.00 91.00 303 THR A O 1
ATOM 2113 N N . GLY A 1 304 ? 14.279 -8.898 -21.197 1.00 89.69 304 GLY A N 1
ATOM 2114 C CA . GLY A 1 304 ? 12.929 -9.451 -21.169 1.00 89.69 304 GLY A CA 1
ATOM 2115 C C . GLY A 1 304 ? 12.038 -9.001 -22.332 1.00 89.69 304 GLY A C 1
ATOM 2116 O O . GLY A 1 304 ? 12.487 -8.381 -23.300 1.00 89.69 304 GLY A O 1
ATOM 2117 N N . ILE A 1 305 ? 10.743 -9.292 -22.205 1.00 90.06 305 ILE A N 1
ATOM 2118 C CA . ILE A 1 305 ? 9.705 -8.989 -23.197 1.00 90.06 305 ILE A CA 1
ATOM 2119 C C . ILE A 1 305 ? 9.161 -7.580 -22.958 1.00 90.06 305 ILE A C 1
ATOM 2121 O O . ILE A 1 305 ? 8.784 -7.235 -21.838 1.00 90.06 305 ILE A O 1
ATOM 2125 N N . ILE A 1 306 ? 9.060 -6.785 -24.023 1.00 89.44 306 ILE A N 1
ATOM 2126 C CA . ILE A 1 306 ? 8.277 -5.549 -24.052 1.00 89.44 306 ILE A CA 1
ATOM 2127 C C . ILE A 1 306 ? 7.293 -5.679 -25.215 1.00 89.44 306 ILE A C 1
ATOM 2129 O O . ILE A 1 306 ? 7.714 -5.770 -26.363 1.00 89.44 306 ILE A O 1
ATOM 2133 N N . THR A 1 307 ? 5.992 -5.726 -24.940 1.00 86.75 307 THR A N 1
ATOM 2134 C CA . THR A 1 307 ? 4.974 -6.030 -25.962 1.00 86.75 307 THR A CA 1
ATOM 2135 C C . THR A 1 307 ? 3.825 -5.030 -25.954 1.00 86.75 307 THR A C 1
ATOM 2137 O O . THR A 1 307 ? 3.482 -4.487 -24.908 1.00 86.75 307 THR A O 1
ATOM 2140 N N . GLY A 1 308 ? 3.219 -4.797 -27.121 1.00 83.38 308 GLY A N 1
ATOM 2141 C CA . GLY A 1 308 ? 2.164 -3.802 -27.325 1.00 83.38 308 GLY A CA 1
ATOM 2142 C C . GLY A 1 308 ? 2.655 -2.351 -27.227 1.00 83.38 308 GLY A C 1
ATOM 2143 O O . GLY A 1 308 ? 3.845 -2.089 -27.066 1.00 83.38 308 GLY A O 1
ATOM 2144 N N . GLY A 1 309 ? 1.724 -1.398 -27.328 1.00 84.56 309 GLY A N 1
ATOM 2145 C CA . GLY A 1 309 ? 1.968 0.029 -27.079 1.00 84.56 309 GLY A CA 1
ATOM 2146 C C . GLY A 1 309 ? 3.117 0.675 -27.868 1.00 84.56 309 GLY A C 1
ATOM 2147 O O . GLY A 1 309 ? 3.467 0.267 -28.979 1.00 84.56 309 GLY A O 1
ATOM 2148 N N . SER A 1 310 ? 3.687 1.734 -27.292 1.00 87.06 310 SER A N 1
ATOM 2149 C CA . SER A 1 310 ? 4.859 2.431 -27.834 1.00 87.06 310 SER A CA 1
ATOM 2150 C C . SER A 1 310 ? 5.857 2.797 -26.739 1.00 87.06 310 SER A C 1
ATOM 2152 O O . SER A 1 310 ? 5.472 3.075 -25.602 1.00 87.06 310 SER A O 1
ATOM 2154 N N . VAL A 1 311 ? 7.143 2.825 -27.089 1.00 90.19 311 VAL A N 1
ATOM 2155 C CA . VAL A 1 311 ? 8.212 3.315 -26.213 1.00 90.19 311 VAL A CA 1
ATOM 2156 C C . VAL A 1 311 ? 8.732 4.648 -26.738 1.00 90.19 311 VAL A C 1
ATOM 2158 O O . VAL A 1 311 ? 9.199 4.741 -27.873 1.00 90.19 311 VAL A O 1
ATOM 2161 N N . ARG A 1 312 ? 8.684 5.677 -25.893 1.00 92.12 312 ARG A N 1
ATOM 2162 C CA . ARG A 1 312 ? 9.246 7.007 -26.146 1.00 92.12 312 ARG A CA 1
ATOM 2163 C C . ARG A 1 312 ? 10.548 7.160 -25.368 1.00 92.12 312 ARG A C 1
ATOM 2165 O O . ARG A 1 312 ? 10.563 6.986 -24.153 1.00 92.12 312 ARG A O 1
ATOM 2172 N N . VAL A 1 313 ? 11.626 7.521 -26.056 1.00 93.50 313 VAL A N 1
ATOM 2173 C CA . VAL A 1 313 ? 12.929 7.803 -25.432 1.00 93.50 313 VAL A CA 1
ATOM 2174 C C . VAL A 1 313 ? 13.206 9.294 -25.577 1.00 93.50 313 VAL A C 1
ATOM 2176 O O . VAL A 1 313 ? 13.260 9.787 -26.700 1.00 93.50 313 VAL A O 1
ATOM 2179 N N . ASP A 1 314 ? 13.328 10.018 -24.466 1.00 93.31 314 ASP A N 1
ATOM 2180 C CA . ASP A 1 314 ? 13.271 11.486 -24.435 1.00 93.31 314 ASP A CA 1
ATOM 2181 C C . ASP A 1 314 ? 14.351 12.094 -23.522 1.00 93.31 314 ASP A C 1
ATOM 2183 O O . ASP A 1 314 ? 14.813 11.447 -22.582 1.00 93.31 314 ASP A O 1
ATOM 2187 N N . ALA A 1 315 ? 14.737 13.341 -23.804 1.00 91.19 315 ALA A N 1
ATOM 2188 C CA . ALA A 1 315 ? 15.636 14.208 -23.030 1.00 91.19 315 ALA A CA 1
ATOM 2189 C C . ALA A 1 315 ? 16.798 13.474 -22.325 1.00 91.19 315 ALA A C 1
ATOM 2191 O O . ALA A 1 315 ? 16.870 13.411 -21.097 1.00 91.19 315 ALA A O 1
ATOM 2192 N N . GLY A 1 316 ? 17.702 12.879 -23.110 1.00 88.62 316 GLY A N 1
ATOM 2193 C CA . GLY A 1 316 ? 18.867 12.143 -22.594 1.00 88.62 316 GLY A CA 1
ATOM 2194 C C . GLY A 1 316 ? 18.566 10.724 -22.094 1.00 88.62 316 GLY A C 1
ATOM 2195 O O . GLY A 1 316 ? 19.454 10.060 -21.561 1.00 88.62 316 GLY A O 1
ATOM 2196 N N . GLY A 1 317 ? 17.334 10.244 -22.271 1.00 94.12 317 GLY A N 1
ATOM 2197 C CA . GLY A 1 317 ? 16.957 8.859 -22.026 1.00 94.12 317 GLY A CA 1
ATOM 2198 C C . GLY A 1 317 ? 17.674 7.884 -22.965 1.00 94.12 317 GLY A C 1
ATOM 2199 O O . GLY A 1 317 ? 18.030 8.228 -24.096 1.00 94.12 317 GLY A O 1
ATOM 2200 N N . ARG A 1 318 ? 17.874 6.647 -22.508 1.00 94.56 318 ARG A N 1
ATOM 2201 C CA . ARG A 1 318 ? 18.536 5.580 -23.269 1.00 94.56 318 ARG A CA 1
ATOM 2202 C C . ARG A 1 318 ? 17.738 4.285 -23.196 1.00 94.56 318 ARG A C 1
ATOM 2204 O O . ARG A 1 318 ? 17.384 3.839 -22.108 1.00 94.56 318 ARG A O 1
ATOM 2211 N N . LEU A 1 319 ? 17.503 3.655 -24.342 1.00 93.19 319 LEU A N 1
ATOM 2212 C CA . LEU A 1 319 ? 16.932 2.313 -24.438 1.00 93.19 319 LEU A CA 1
ATOM 2213 C C . LEU A 1 319 ? 17.991 1.334 -24.945 1.00 93.19 319 LEU A C 1
ATOM 2215 O O . LEU A 1 319 ? 18.494 1.484 -26.057 1.00 93.19 319 LEU A O 1
ATOM 2219 N N . LYS A 1 320 ? 18.276 0.306 -24.148 1.00 90.38 320 LYS A N 1
ATOM 2220 C CA . LYS A 1 320 ? 19.084 -0.856 -24.522 1.00 90.38 320 LYS A CA 1
ATOM 2221 C C . LYS A 1 320 ? 18.191 -2.081 -24.433 1.00 90.38 320 LYS A C 1
ATOM 2223 O O . LYS A 1 320 ? 17.834 -2.482 -23.330 1.00 90.38 320 LYS A O 1
ATOM 2228 N N . ALA A 1 321 ? 17.786 -2.662 -25.552 1.00 82.62 321 ALA A N 1
ATOM 2229 C CA . ALA A 1 321 ? 16.922 -3.835 -25.515 1.00 82.62 321 ALA A CA 1
ATOM 2230 C C . ALA A 1 321 ? 17.370 -4.895 -26.518 1.00 82.62 321 ALA A C 1
ATOM 2232 O O . ALA A 1 321 ? 17.725 -4.571 -27.648 1.00 82.62 321 ALA A O 1
ATOM 2233 N N . THR A 1 322 ? 17.357 -6.152 -26.080 1.00 75.00 322 THR A N 1
ATOM 2234 C CA . THR A 1 322 ? 17.736 -7.327 -26.885 1.00 75.00 322 THR A CA 1
ATOM 2235 C C . THR A 1 322 ? 16.617 -8.372 -26.981 1.00 75.00 322 THR A C 1
ATOM 2237 O O . THR A 1 322 ? 16.744 -9.324 -27.744 1.00 75.00 322 THR A O 1
ATOM 2240 N N . GLY A 1 323 ? 15.519 -8.202 -26.230 1.00 65.06 323 GLY A N 1
ATOM 2241 C CA . GLY A 1 323 ? 14.321 -9.050 -26.290 1.00 65.06 323 GLY A CA 1
ATOM 2242 C C . GLY A 1 323 ? 13.289 -8.608 -27.339 1.00 65.06 323 GLY A C 1
ATOM 2243 O O . GLY A 1 323 ? 13.509 -7.660 -28.096 1.00 65.06 323 GLY A O 1
ATOM 2244 N N . SER A 1 324 ? 12.133 -9.285 -27.380 1.00 63.25 324 SER A N 1
ATOM 2245 C CA . SER A 1 324 ? 11.021 -8.935 -28.279 1.00 63.25 324 SER A CA 1
ATOM 2246 C C . SER A 1 324 ? 10.535 -7.503 -28.027 1.00 63.25 324 SER A C 1
ATOM 2248 O O . SER A 1 324 ? 10.348 -7.104 -26.874 1.00 63.25 324 SER A O 1
ATOM 2250 N N . SER A 1 325 ? 10.349 -6.755 -29.115 1.00 61.72 325 SER A N 1
ATOM 2251 C CA . SER A 1 325 ? 10.191 -5.299 -29.118 1.00 61.72 325 SER A CA 1
ATOM 2252 C C . SER A 1 325 ? 8.718 -4.856 -29.168 1.00 61.72 325 SER A C 1
ATOM 2254 O O . SER A 1 325 ? 7.902 -5.548 -29.785 1.00 61.72 325 SER A O 1
ATOM 2256 N N . PRO A 1 326 ? 8.367 -3.696 -28.576 1.00 63.62 326 PRO A N 1
ATOM 2257 C CA . PRO A 1 326 ? 7.052 -3.073 -28.721 1.00 63.62 326 PRO A CA 1
ATOM 2258 C C . PRO A 1 326 ? 6.744 -2.734 -30.182 1.00 63.62 326 PRO A C 1
ATOM 2260 O O . PRO A 1 326 ? 7.634 -2.608 -31.020 1.00 63.62 326 PRO A O 1
ATOM 2263 N N . THR A 1 327 ? 5.466 -2.487 -30.466 1.00 66.75 327 THR A N 1
ATOM 2264 C CA . THR A 1 327 ? 4.975 -2.137 -31.809 1.00 66.75 327 THR A CA 1
ATOM 2265 C C . THR A 1 327 ? 5.639 -0.892 -32.409 1.00 66.75 327 THR A C 1
ATOM 2267 O O . THR A 1 327 ? 5.785 -0.812 -33.627 1.00 66.75 327 THR A O 1
ATOM 2270 N N . THR A 1 328 ? 6.069 0.065 -31.575 1.00 82.06 328 THR A N 1
ATOM 2271 C CA . THR A 1 328 ? 6.738 1.294 -32.030 1.00 82.06 328 THR A CA 1
ATOM 2272 C C . THR A 1 328 ? 7.761 1.791 -31.006 1.00 82.06 328 THR A C 1
ATOM 2274 O O . THR A 1 328 ? 7.458 1.868 -29.814 1.00 82.06 328 THR A O 1
ATOM 2277 N N . ILE A 1 329 ? 8.944 2.206 -31.471 1.00 88.12 329 ILE A N 1
ATOM 2278 C CA . ILE A 1 329 ? 9.956 2.922 -30.675 1.00 88.12 329 ILE A CA 1
ATOM 2279 C C . ILE A 1 329 ? 10.164 4.310 -31.289 1.00 88.12 329 ILE A C 1
ATOM 2281 O O . ILE A 1 329 ? 10.313 4.441 -32.501 1.00 88.12 329 ILE A O 1
ATOM 2285 N N . SER A 1 330 ? 10.177 5.357 -30.466 1.00 89.50 330 SER A N 1
ATOM 2286 C CA . SER A 1 330 ? 10.326 6.746 -30.914 1.00 89.50 330 SER A CA 1
ATOM 2287 C C . SER A 1 330 ? 11.349 7.502 -30.057 1.00 89.50 330 SER A C 1
ATOM 2289 O O . SER A 1 330 ? 10.996 8.005 -28.985 1.00 89.50 330 SER A O 1
ATOM 2291 N N . PRO A 1 331 ? 12.619 7.589 -30.496 1.00 88.25 331 PRO A N 1
ATOM 2292 C CA . PRO A 1 331 ? 13.591 8.497 -29.897 1.00 88.25 331 PRO A CA 1
ATOM 2293 C C . PRO A 1 331 ? 13.301 9.946 -30.305 1.00 88.25 331 PRO A C 1
ATOM 2295 O O . PRO A 1 331 ? 13.083 10.231 -31.482 1.00 88.25 331 PRO A O 1
ATOM 2298 N N . ILE A 1 332 ? 13.308 10.867 -29.342 1.00 90.44 332 ILE A N 1
ATOM 2299 C CA . ILE A 1 332 ? 13.113 12.307 -29.557 1.00 90.44 332 ILE A CA 1
ATOM 2300 C C . ILE A 1 332 ? 13.975 13.132 -28.587 1.00 90.44 332 ILE A C 1
ATOM 2302 O O . ILE A 1 332 ? 14.454 12.609 -27.587 1.00 90.44 332 ILE A O 1
ATOM 2306 N N . ASN A 1 333 ? 14.180 14.422 -28.880 1.00 89.50 333 ASN A N 1
ATOM 2307 C CA . ASN A 1 333 ? 14.904 15.389 -28.032 1.00 89.50 333 ASN A CA 1
ATOM 2308 C C . ASN A 1 333 ? 16.216 14.850 -27.412 1.00 89.50 333 ASN A C 1
ATOM 2310 O O . ASN A 1 333 ? 16.476 15.027 -26.223 1.00 89.50 333 ASN A O 1
ATOM 2314 N N . GLY A 1 334 ? 17.040 14.158 -28.204 1.00 87.38 334 GLY A N 1
ATOM 2315 C CA . GLY A 1 334 ? 18.313 13.595 -27.734 1.00 87.38 334 GLY A CA 1
ATOM 2316 C C . GLY A 1 334 ? 18.205 12.256 -26.994 1.00 87.38 334 GLY A C 1
ATOM 2317 O O . GLY A 1 334 ? 19.183 11.822 -26.393 1.00 87.38 334 GLY A O 1
ATOM 2318 N N . GLY A 1 335 ? 17.046 11.595 -27.022 1.00 91.06 335 GLY A N 1
ATOM 2319 C CA . GLY A 1 335 ? 16.905 10.200 -26.613 1.00 91.06 335 GLY A CA 1
ATOM 2320 C C . GLY A 1 335 ? 17.654 9.249 -27.552 1.00 91.06 335 GLY A C 1
ATOM 2321 O O . GLY A 1 335 ? 17.694 9.461 -28.765 1.00 91.06 335 GLY A O 1
ATOM 2322 N N . VAL A 1 336 ? 18.241 8.190 -26.994 1.00 91.56 336 VAL A N 1
ATOM 2323 C CA . VAL A 1 336 ? 19.100 7.247 -27.725 1.00 91.56 336 VAL A CA 1
ATOM 2324 C C . VAL A 1 336 ? 18.556 5.827 -27.622 1.00 91.56 336 VAL A C 1
ATOM 2326 O O . VAL A 1 336 ? 18.204 5.355 -26.544 1.00 91.56 336 VAL A O 1
ATOM 2329 N N . VAL A 1 337 ? 18.536 5.118 -28.746 1.00 89.12 337 VAL A N 1
ATOM 2330 C CA . VAL A 1 337 ? 18.243 3.683 -28.806 1.00 89.12 337 VAL A CA 1
ATOM 2331 C C . VAL A 1 337 ? 19.522 2.972 -29.241 1.00 89.12 337 VAL A C 1
ATOM 2333 O O . VAL A 1 337 ? 20.078 3.307 -30.285 1.00 89.12 337 VAL A O 1
ATOM 2336 N N . GLU A 1 338 ? 20.029 2.045 -28.427 1.00 85.31 338 GLU A N 1
ATOM 2337 C CA . GLU A 1 338 ? 21.311 1.385 -28.698 1.00 85.31 338 GLU A CA 1
ATOM 2338 C C . GLU A 1 338 ? 21.192 0.247 -29.735 1.00 85.31 338 GLU A C 1
ATOM 2340 O O . GLU A 1 338 ? 20.161 -0.434 -29.786 1.00 85.31 338 GLU A O 1
ATOM 2345 N N . PRO A 1 339 ? 22.237 0.017 -30.561 1.00 65.12 339 PRO A N 1
ATOM 2346 C CA . PRO A 1 339 ? 22.275 -1.090 -31.518 1.00 65.12 339 PRO A CA 1
ATOM 2347 C C . PRO A 1 339 ? 22.232 -2.452 -30.808 1.00 65.12 339 PRO A C 1
ATOM 2349 O O . PRO A 1 339 ? 22.921 -2.653 -29.812 1.00 65.12 339 PRO A O 1
ATOM 2352 N N . GLY A 1 340 ? 21.440 -3.393 -31.329 1.00 58.44 340 GLY A N 1
ATOM 2353 C CA . GLY A 1 340 ? 21.208 -4.714 -30.715 1.00 58.44 340 GLY A CA 1
ATOM 2354 C C . GLY A 1 340 ? 19.742 -5.158 -30.728 1.00 58.44 340 GLY A C 1
ATOM 2355 O O . GLY A 1 340 ? 19.439 -6.314 -30.447 1.00 58.44 340 GLY A O 1
ATOM 2356 N N . LEU A 1 341 ? 18.836 -4.258 -31.111 1.00 53.97 341 LEU A N 1
ATOM 2357 C CA . LEU A 1 341 ? 17.440 -4.575 -31.381 1.00 53.97 341 LEU A CA 1
ATOM 2358 C C . LEU A 1 341 ? 17.315 -5.375 -32.683 1.00 53.97 341 LEU A C 1
ATOM 2360 O O . LEU A 1 341 ? 17.561 -4.836 -33.763 1.00 53.97 341 LEU A O 1
ATOM 2364 N N . SER A 1 342 ? 16.825 -6.615 -32.618 1.00 45.91 342 SER A N 1
ATOM 2365 C CA . SER A 1 342 ? 16.083 -7.156 -33.757 1.00 45.91 342 SER A CA 1
ATOM 2366 C C . SER A 1 342 ? 14.754 -6.406 -33.803 1.00 45.91 342 SER A C 1
ATOM 2368 O O . SER A 1 342 ? 13.819 -6.734 -33.069 1.00 45.91 342 SER A O 1
ATOM 2370 N N . LEU A 1 343 ? 14.675 -5.340 -34.600 1.00 45.78 343 LEU A N 1
ATOM 2371 C CA . LEU A 1 343 ? 13.388 -4.734 -34.920 1.00 45.78 343 LEU A CA 1
ATOM 2372 C C . LEU A 1 343 ? 12.540 -5.843 -35.550 1.00 45.78 343 LEU A C 1
ATOM 2374 O O . LEU A 1 343 ? 12.869 -6.331 -36.632 1.00 45.78 343 LEU A O 1
ATOM 2378 N N . GLY A 1 344 ? 11.492 -6.287 -34.851 1.00 40.38 344 GLY A N 1
ATOM 2379 C CA . GLY A 1 344 ? 10.456 -7.104 -35.473 1.00 40.38 344 GLY A CA 1
ATOM 2380 C C . GLY A 1 344 ? 10.030 -6.390 -36.751 1.00 40.38 344 GLY A C 1
ATOM 2381 O O . GLY A 1 344 ? 9.820 -5.178 -36.718 1.00 40.38 344 GLY A O 1
ATOM 2382 N N . SER A 1 345 ? 10.047 -7.115 -37.872 1.00 31.56 345 SER A N 1
ATOM 2383 C CA . SER A 1 345 ? 9.935 -6.547 -39.217 1.00 31.56 345 SER A CA 1
ATOM 2384 C C . SER A 1 345 ? 8.835 -5.474 -39.268 1.00 31.56 345 SER A C 1
ATOM 2386 O O . SER A 1 345 ? 7.679 -5.788 -38.978 1.00 31.56 345 SER A O 1
ATOM 2388 N N . PRO A 1 346 ? 9.170 -4.204 -39.555 1.00 37.91 346 PRO A N 1
ATOM 2389 C CA . PRO A 1 346 ? 8.175 -3.152 -39.591 1.00 37.91 346 PRO A CA 1
ATOM 2390 C C . PRO A 1 346 ? 7.371 -3.283 -40.883 1.00 37.91 346 PRO A C 1
ATOM 2392 O O . PRO A 1 346 ? 7.906 -3.086 -41.976 1.00 37.91 346 PRO A O 1
ATOM 2395 N N . ASP A 1 347 ? 6.065 -3.519 -40.772 1.00 36.94 347 ASP A N 1
ATOM 2396 C CA . ASP A 1 347 ? 5.143 -3.103 -41.824 1.00 36.94 347 ASP A CA 1
ATOM 2397 C C . ASP A 1 347 ? 5.231 -1.570 -41.930 1.00 36.94 347 ASP A C 1
ATOM 2399 O O . ASP A 1 347 ? 4.661 -0.829 -41.132 1.00 36.94 347 ASP A O 1
ATOM 2403 N N . ARG A 1 348 ? 6.060 -1.111 -42.879 1.00 34.56 348 ARG A N 1
ATOM 2404 C CA . ARG A 1 348 ? 6.227 0.266 -43.381 1.00 34.56 348 ARG A CA 1
ATOM 2405 C C . ARG A 1 348 ? 5.976 1.385 -42.356 1.00 34.56 348 ARG A C 1
ATOM 2407 O O . ARG A 1 348 ? 4.914 2.004 -42.351 1.00 34.56 348 ARG A O 1
ATOM 2414 N N . GLN A 1 349 ? 7.014 1.776 -41.614 1.00 33.09 349 GLN A N 1
ATOM 2415 C CA . GLN A 1 349 ? 7.084 3.130 -41.055 1.00 33.09 349 GLN A CA 1
ATOM 2416 C C . GLN A 1 349 ? 7.837 4.067 -42.001 1.00 33.09 349 GLN A C 1
ATOM 2418 O O . GLN A 1 349 ? 8.964 3.806 -42.419 1.00 33.09 349 GLN A O 1
ATOM 2423 N N . SER A 1 350 ? 7.184 5.182 -42.324 1.00 32.66 350 SER A N 1
ATOM 2424 C CA . SER A 1 350 ? 7.771 6.353 -42.960 1.00 32.66 350 SER A CA 1
ATOM 2425 C C . SER A 1 350 ? 8.809 6.976 -42.028 1.00 32.66 350 SER A C 1
ATOM 2427 O O . SER A 1 350 ? 8.479 7.760 -41.137 1.00 32.66 350 SER A O 1
ATOM 2429 N N . ILE A 1 351 ? 10.077 6.653 -42.249 1.00 31.92 351 ILE A N 1
ATOM 2430 C CA . ILE A 1 351 ? 11.173 7.511 -41.814 1.00 31.92 351 ILE A CA 1
ATOM 2431 C C . ILE A 1 351 ? 11.103 8.740 -42.726 1.00 31.92 351 ILE A C 1
ATOM 2433 O O . ILE A 1 351 ? 11.326 8.625 -43.929 1.00 31.92 351 ILE A O 1
ATOM 2437 N N . HIS A 1 352 ? 10.747 9.905 -42.189 1.00 25.95 352 HIS A N 1
ATOM 2438 C CA . HIS A 1 352 ? 10.996 11.176 -42.868 1.00 25.95 352 HIS A CA 1
ATOM 2439 C C . HIS A 1 352 ? 12.334 11.725 -42.366 1.00 25.95 352 HIS A C 1
ATOM 2441 O O . HIS A 1 352 ? 12.366 12.336 -41.295 1.00 25.95 352 HIS A O 1
ATOM 2447 N N . PRO A 1 353 ? 13.443 11.544 -43.103 1.00 30.89 353 PRO A N 1
ATOM 2448 C CA . PRO A 1 353 ? 14.628 12.337 -42.853 1.00 30.89 353 PRO A CA 1
ATOM 2449 C C . PRO A 1 353 ? 14.362 13.756 -43.367 1.00 30.89 353 PRO A C 1
ATOM 2451 O O . PRO A 1 353 ? 14.004 13.957 -44.530 1.00 30.89 353 PRO A O 1
ATOM 2454 N N . ARG A 1 354 ? 14.517 14.758 -42.495 1.00 28.11 354 ARG A N 1
ATOM 2455 C CA . ARG A 1 354 ? 14.688 16.144 -42.942 1.00 28.11 354 ARG A CA 1
ATOM 2456 C C . ARG A 1 354 ? 16.008 16.206 -43.711 1.00 28.11 354 ARG A C 1
ATOM 2458 O O . ARG A 1 354 ? 17.060 15.923 -43.148 1.00 28.11 354 ARG A O 1
ATOM 2465 N N . HIS A 1 355 ? 15.922 16.523 -44.999 1.00 29.08 355 HIS A N 1
ATOM 2466 C CA . HIS A 1 355 ? 17.066 16.845 -45.842 1.00 29.08 355 HIS A CA 1
ATOM 2467 C C . HIS A 1 355 ? 17.658 18.183 -45.392 1.00 29.08 355 HIS A C 1
ATOM 2469 O O . HIS A 1 355 ? 17.072 19.219 -45.674 1.00 29.08 355 HIS A O 1
ATOM 2475 N N . ASP A 1 356 ? 18.826 18.142 -44.762 1.00 33.84 356 ASP A N 1
ATOM 2476 C CA . ASP A 1 356 ? 19.809 19.222 -44.808 1.00 33.84 356 ASP A CA 1
ATOM 2477 C C . ASP A 1 356 ? 21.161 18.572 -45.107 1.00 33.84 356 ASP A C 1
ATOM 2479 O O . ASP A 1 356 ? 21.865 18.130 -44.206 1.00 33.84 356 ASP A O 1
ATOM 2483 N N . TRP A 1 357 ? 21.490 18.446 -46.394 1.00 25.34 357 TRP A N 1
ATOM 2484 C CA . TRP A 1 357 ? 22.856 18.216 -46.867 1.00 25.34 357 TRP A CA 1
ATOM 2485 C C . TRP A 1 357 ? 22.970 18.717 -48.310 1.00 25.34 357 TRP A C 1
ATOM 2487 O O . TRP A 1 357 ? 22.443 18.108 -49.240 1.00 25.34 357 TRP A O 1
ATOM 2497 N N . CYS A 1 358 ? 23.657 19.845 -48.481 1.00 25.00 358 CYS A N 1
ATOM 2498 C CA . CYS A 1 358 ? 24.251 20.266 -49.745 1.00 25.00 358 CYS A CA 1
ATOM 2499 C C . CYS A 1 358 ? 25.761 20.043 -49.640 1.00 25.00 358 CYS A C 1
ATOM 2501 O O . CYS A 1 358 ? 26.400 20.733 -48.844 1.00 25.00 358 CYS A O 1
ATOM 2503 N N . PRO A 1 359 ? 26.353 19.183 -50.480 1.00 30.52 359 PRO A N 1
ATOM 2504 C CA . PRO A 1 359 ? 27.730 19.357 -50.892 1.00 30.52 359 PRO A CA 1
ATOM 2505 C C . PRO A 1 359 ? 27.796 19.741 -52.377 1.00 30.52 359 PRO A C 1
ATOM 2507 O O . PRO A 1 359 ? 27.171 19.124 -53.234 1.00 30.52 359 PRO A O 1
ATOM 2510 N N . GLU A 1 360 ? 28.545 20.818 -52.611 1.00 29.75 360 GLU A N 1
ATOM 2511 C CA . GLU A 1 360 ? 29.341 21.153 -53.795 1.00 29.75 360 GLU A CA 1
ATOM 2512 C C . GLU A 1 360 ? 28.835 20.717 -55.178 1.00 29.75 360 GLU A C 1
ATOM 2514 O O . GLU A 1 360 ? 28.864 19.543 -55.540 1.00 29.75 360 GLU A O 1
ATOM 2519 N N . ASN A 1 361 ? 28.585 21.697 -56.057 1.00 26.95 361 ASN A N 1
ATOM 2520 C CA . ASN A 1 361 ? 28.917 21.476 -57.458 1.00 26.95 361 ASN A CA 1
ATOM 2521 C C . ASN A 1 361 ? 29.470 22.705 -58.177 1.00 26.95 361 ASN A C 1
ATOM 2523 O O . ASN A 1 361 ? 28.996 23.834 -58.054 1.00 26.95 361 ASN A O 1
ATOM 2527 N N . ARG A 1 362 ? 30.535 22.400 -58.915 1.00 29.39 362 ARG A N 1
ATOM 2528 C CA . ARG A 1 362 ? 31.480 23.266 -59.609 1.00 29.39 362 ARG A CA 1
ATOM 2529 C C . ARG A 1 362 ? 30.808 24.230 -60.581 1.00 29.39 362 ARG A C 1
ATOM 2531 O O . ARG A 1 362 ? 29.996 23.853 -61.421 1.00 29.39 362 ARG A O 1
ATOM 2538 N N . THR A 1 363 ? 31.291 25.462 -60.540 1.00 30.92 363 THR A N 1
ATOM 2539 C CA . THR A 1 363 ? 31.125 26.486 -61.565 1.00 30.92 363 THR A CA 1
ATOM 2540 C C . THR A 1 363 ? 31.658 26.001 -62.919 1.00 30.92 363 THR A C 1
ATOM 2542 O O . THR A 1 363 ? 32.861 25.872 -63.134 1.00 30.92 363 THR A O 1
ATOM 2545 N N . ARG A 1 364 ? 30.758 25.793 -63.884 1.00 29.48 364 ARG A N 1
ATOM 2546 C CA . ARG A 1 364 ? 31.075 25.903 -65.314 1.00 29.48 364 ARG A CA 1
ATOM 2547 C C . ARG A 1 364 ? 30.229 27.021 -65.913 1.00 29.48 364 ARG A C 1
ATOM 2549 O O . ARG A 1 364 ? 29.051 26.844 -66.193 1.00 29.48 364 ARG A O 1
ATOM 2556 N N . ARG A 1 365 ? 30.867 28.182 -66.081 1.00 30.05 365 ARG A N 1
ATOM 2557 C CA . ARG A 1 365 ? 30.438 29.251 -66.987 1.00 30.05 365 ARG A CA 1
ATOM 2558 C C . ARG A 1 365 ? 30.672 28.796 -68.430 1.00 30.05 365 ARG A C 1
ATOM 2560 O O . ARG A 1 365 ? 31.796 28.415 -68.748 1.00 30.05 365 ARG A O 1
ATOM 2567 N N . ARG A 1 366 ? 29.648 28.907 -69.277 1.00 29.72 366 ARG A N 1
ATOM 2568 C CA . ARG A 1 366 ? 29.753 29.292 -70.694 1.00 29.72 366 ARG A CA 1
ATOM 2569 C C . ARG A 1 366 ? 28.496 30.069 -71.081 1.00 29.72 366 ARG A C 1
ATOM 2571 O O . ARG A 1 366 ? 27.405 29.515 -71.085 1.00 29.72 366 ARG A O 1
ATOM 2578 N N . ASP A 1 367 ? 28.705 31.370 -71.236 1.00 29.30 367 ASP A N 1
ATOM 2579 C CA . ASP A 1 367 ? 28.316 32.244 -72.347 1.00 29.30 367 ASP A CA 1
ATOM 2580 C C . ASP A 1 367 ? 27.015 31.967 -73.108 1.00 29.30 367 ASP A C 1
ATOM 2582 O O . ASP A 1 367 ? 26.858 30.936 -73.752 1.00 29.30 367 ASP A O 1
ATOM 2586 N N . CYS A 1 368 ? 26.130 32.965 -73.062 1.00 26.83 368 CYS A N 1
ATOM 2587 C CA . CYS A 1 368 ? 25.617 33.779 -74.178 1.00 26.83 368 CYS A CA 1
ATOM 2588 C C . CYS A 1 368 ? 24.726 34.846 -73.501 1.00 26.83 368 CYS A C 1
ATOM 2590 O O . CYS A 1 368 ? 23.845 34.496 -72.726 1.00 26.83 368 CYS A O 1
ATOM 2592 N N . GLY A 1 369 ? 24.940 36.156 -73.595 1.00 25.59 369 GLY A N 1
ATOM 2593 C CA . GLY A 1 369 ? 25.393 36.929 -74.741 1.00 25.59 369 GLY A CA 1
ATOM 2594 C C . GLY A 1 369 ? 24.203 37.744 -75.254 1.00 25.59 369 GLY A C 1
ATOM 2595 O O . GLY A 1 369 ? 23.295 37.160 -75.835 1.00 25.59 369 GLY A O 1
ATOM 2596 N N . ASN A 1 370 ? 24.280 39.064 -75.046 1.00 30.27 370 ASN A N 1
ATOM 2597 C CA . ASN A 1 370 ? 23.528 40.148 -75.698 1.00 30.27 370 ASN A CA 1
ATOM 2598 C C . ASN A 1 370 ? 22.079 40.394 -75.235 1.00 30.27 370 ASN A C 1
ATOM 2600 O O . ASN A 1 370 ? 21.334 39.474 -74.933 1.00 30.27 370 ASN A O 1
ATOM 2604 N N . ASP A 1 371 ? 21.551 41.614 -75.219 1.00 27.39 371 ASP A N 1
ATOM 2605 C CA . ASP A 1 371 ? 22.094 42.976 -75.240 1.00 27.39 371 ASP A CA 1
ATOM 2606 C C . ASP A 1 371 ? 20.925 43.916 -74.872 1.00 27.39 371 ASP A C 1
ATOM 2608 O O . ASP A 1 371 ? 19.765 43.510 -74.882 1.00 27.39 371 ASP A O 1
ATOM 2612 N N . LEU A 1 372 ? 21.251 45.192 -74.639 1.00 31.00 372 LEU A N 1
ATOM 2613 C CA . LEU A 1 372 ? 20.363 46.370 -74.611 1.00 31.00 372 LEU A CA 1
ATOM 2614 C C . LEU A 1 372 ? 19.757 46.787 -73.249 1.00 31.00 372 LEU A C 1
ATOM 2616 O O . LEU A 1 372 ? 18.622 46.499 -72.880 1.00 31.00 372 LEU A O 1
ATOM 2620 N N . ARG A 1 373 ? 20.542 47.623 -72.551 1.00 27.06 373 ARG A N 1
ATOM 2621 C CA . ARG A 1 373 ? 20.086 48.839 -71.830 1.00 27.06 373 ARG A CA 1
ATOM 2622 C C . ARG A 1 373 ? 19.537 49.881 -72.844 1.00 27.06 373 ARG A C 1
ATOM 2624 O O . ARG A 1 373 ? 19.706 49.630 -74.035 1.00 27.06 373 ARG A O 1
ATOM 2631 N N . PRO A 1 374 ? 19.071 51.103 -72.470 1.00 44.72 374 PRO A N 1
ATOM 2632 C CA . PRO A 1 374 ? 18.901 51.766 -71.155 1.00 44.72 374 PRO A CA 1
ATOM 2633 C C . PRO A 1 374 ? 17.458 52.340 -70.998 1.00 44.72 374 PRO A C 1
ATOM 2635 O O . PRO A 1 374 ? 16.640 52.192 -71.888 1.00 44.72 374 PRO A O 1
ATOM 2638 N N . ALA A 1 375 ? 16.984 52.943 -69.905 1.00 30.34 375 ALA A N 1
ATOM 2639 C CA . ALA A 1 375 ? 17.383 54.222 -69.316 1.00 30.34 375 ALA A CA 1
ATOM 2640 C C . ALA A 1 375 ? 16.461 54.512 -68.110 1.00 30.34 375 ALA A C 1
ATOM 2642 O O . ALA A 1 375 ? 15.268 54.242 -68.159 1.00 30.34 375 ALA A O 1
ATOM 2643 N N . GLY A 1 376 ? 16.999 55.017 -66.999 1.00 27.95 376 GLY A N 1
ATOM 2644 C CA . GLY A 1 376 ? 16.610 56.342 -66.487 1.00 27.95 376 GLY A CA 1
ATOM 2645 C C . GLY A 1 376 ? 16.139 56.231 -65.029 1.00 27.95 376 GLY A C 1
ATOM 2646 O O . GLY A 1 376 ? 15.117 55.630 -64.746 1.00 27.95 376 GLY A O 1
ATOM 2647 N N . ARG A 1 377 ? 16.985 56.547 -64.039 1.00 28.05 377 ARG A N 1
ATOM 2648 C CA . ARG A 1 377 ? 17.060 57.860 -63.361 1.00 28.05 377 ARG A CA 1
ATOM 2649 C C . ARG A 1 377 ? 15.691 58.386 -62.882 1.00 28.05 377 ARG A C 1
ATOM 2651 O O . ARG A 1 377 ? 14.987 59.006 -63.658 1.00 28.05 377 ARG A O 1
ATOM 2658 N N . HIS A 1 378 ? 15.371 58.280 -61.590 1.00 31.58 378 HIS A N 1
ATOM 2659 C CA . HIS A 1 378 ? 15.602 59.344 -60.596 1.00 31.58 378 HIS A CA 1
ATOM 2660 C C . HIS A 1 378 ? 14.928 59.058 -59.240 1.00 31.58 378 HIS A C 1
ATOM 2662 O O . HIS A 1 378 ? 13.840 58.510 -59.131 1.00 31.58 378 HIS A O 1
ATOM 2668 N N . ARG A 1 379 ? 15.658 59.483 -58.207 1.00 30.19 379 ARG A N 1
ATOM 2669 C CA . ARG A 1 379 ? 15.320 59.633 -56.786 1.00 30.19 379 ARG A CA 1
ATOM 2670 C C . ARG A 1 379 ? 13.956 60.298 -56.528 1.00 30.19 379 ARG A C 1
ATOM 2672 O O . ARG A 1 379 ? 13.659 61.301 -57.164 1.00 30.19 379 ARG A O 1
ATOM 2679 N N . GLY A 1 380 ? 13.291 59.908 -55.433 1.00 27.23 380 GLY A N 1
ATOM 2680 C CA . GLY A 1 380 ? 12.573 60.877 -54.592 1.00 27.23 380 GLY A CA 1
ATOM 2681 C C . GLY A 1 380 ? 11.276 60.417 -53.916 1.00 27.23 380 GLY A C 1
ATOM 2682 O O . GLY A 1 380 ? 10.276 60.221 -54.583 1.00 27.23 380 GLY A O 1
ATOM 2683 N N . ARG A 1 381 ? 11.305 60.434 -52.572 1.00 30.09 381 ARG A N 1
ATOM 2684 C CA . ARG A 1 381 ? 10.201 60.713 -51.620 1.00 30.09 381 ARG A CA 1
ATOM 2685 C C . ARG A 1 381 ? 9.070 59.673 -51.411 1.00 30.09 381 ARG A C 1
ATOM 2687 O O . ARG A 1 381 ? 8.241 59.409 -52.267 1.00 30.09 381 ARG A O 1
ATOM 2694 N N . LYS A 1 382 ? 9.020 59.177 -50.162 1.00 30.23 382 LYS A N 1
ATOM 2695 C CA . LYS A 1 382 ? 7.856 58.642 -49.407 1.00 30.23 382 LYS A CA 1
ATOM 2696 C C . LYS A 1 382 ? 6.747 59.716 -49.239 1.00 30.23 382 LYS A C 1
ATOM 2698 O O . LYS A 1 382 ? 7.072 60.884 -49.452 1.00 30.23 382 LYS A O 1
ATOM 2703 N N . PRO A 1 383 ? 5.586 59.440 -48.597 1.00 46.97 383 PRO A N 1
ATOM 2704 C CA . PRO A 1 383 ? 4.758 58.219 -48.479 1.00 46.97 383 PRO A CA 1
ATOM 2705 C C . PRO A 1 383 ? 3.256 58.490 -48.791 1.00 46.97 383 PRO A C 1
ATOM 2707 O O . PRO A 1 383 ? 2.849 59.642 -48.830 1.00 46.97 383 PRO A O 1
ATOM 2710 N N . ALA A 1 384 ? 2.433 57.437 -48.931 1.00 27.69 384 ALA A N 1
ATOM 2711 C CA . ALA A 1 384 ? 1.034 57.309 -48.445 1.00 27.69 384 ALA A CA 1
ATOM 2712 C C . ALA A 1 384 ? 0.211 56.336 -49.314 1.00 27.69 384 ALA A C 1
ATOM 2714 O O . ALA A 1 384 ? 0.349 56.324 -50.531 1.00 27.69 384 ALA A O 1
ATOM 2715 N N . GLY A 1 385 ? -0.712 55.597 -48.684 1.00 26.84 385 GLY A N 1
ATOM 2716 C CA . GLY A 1 385 ? -1.944 55.153 -49.349 1.00 26.84 385 GLY A CA 1
ATOM 2717 C C . GLY A 1 385 ? -2.151 53.646 -49.526 1.00 26.84 385 GLY A C 1
ATOM 2718 O O . GLY A 1 385 ? -1.758 53.073 -50.529 1.00 26.84 385 GLY A O 1
ATOM 2719 N N . ASN A 1 386 ? -2.848 53.060 -48.550 1.00 27.64 386 ASN A N 1
ATOM 2720 C CA . ASN A 1 386 ? -3.943 52.084 -48.648 1.00 27.64 386 ASN A CA 1
ATOM 2721 C C . ASN A 1 386 ? -3.947 50.937 -49.684 1.00 27.64 386 ASN A C 1
ATOM 2723 O O . ASN A 1 386 ? -4.009 51.138 -50.889 1.00 27.64 386 ASN A O 1
ATOM 2727 N N . ALA A 1 387 ? -4.176 49.748 -49.108 1.00 30.30 387 ALA A N 1
ATOM 2728 C CA . ALA A 1 387 ? -5.085 48.685 -49.545 1.00 30.30 387 ALA A CA 1
ATOM 2729 C C . ALA A 1 387 ? -4.875 48.039 -50.926 1.00 30.30 387 ALA A C 1
ATOM 2731 O O . ALA A 1 387 ? -5.097 48.655 -51.960 1.00 30.30 387 ALA A O 1
ATOM 2732 N N . ARG A 1 388 ? -4.680 46.711 -50.918 1.00 29.14 388 ARG A N 1
ATOM 2733 C CA . ARG A 1 388 ? -5.403 45.784 -51.807 1.00 29.14 388 ARG A CA 1
ATOM 2734 C C . ARG A 1 388 ? -5.300 44.340 -51.311 1.00 29.14 388 ARG A C 1
ATOM 2736 O O . ARG A 1 388 ? -4.222 43.765 -51.220 1.00 29.14 388 ARG A O 1
ATOM 2743 N N . ARG A 1 389 ? -6.472 43.762 -51.027 1.00 32.06 389 ARG A N 1
ATOM 2744 C CA . ARG A 1 389 ? -6.745 42.333 -51.215 1.00 32.06 389 ARG A CA 1
ATOM 2745 C C . ARG A 1 389 ? -6.506 41.981 -52.685 1.00 32.06 389 ARG A C 1
ATOM 2747 O O . ARG A 1 389 ? -6.932 42.753 -53.532 1.00 32.06 389 ARG A O 1
ATOM 2754 N N . CYS A 1 390 ? -5.930 40.811 -52.931 1.00 26.16 390 CYS A N 1
ATOM 2755 C CA . CYS A 1 390 ? -6.165 39.878 -54.043 1.00 26.16 390 CYS A CA 1
ATOM 2756 C C . CYS A 1 390 ? -5.392 38.615 -53.626 1.00 26.16 390 CYS A C 1
ATOM 2758 O O . CYS A 1 390 ? -4.248 38.718 -53.208 1.00 26.16 390 CYS A O 1
ATOM 2760 N N . GLY A 1 391 ? -5.939 37.411 -53.573 1.00 26.00 391 GLY A N 1
ATOM 2761 C CA . GLY A 1 391 ? -6.947 36.823 -54.438 1.00 26.00 391 GLY A CA 1
ATOM 2762 C C . GLY A 1 391 ? -6.366 35.470 -54.830 1.00 26.00 391 GLY A C 1
ATOM 2763 O O . GLY A 1 391 ? -5.415 35.409 -55.599 1.00 26.00 391 GLY A O 1
ATOM 2764 N N . CYS A 1 392 ? -6.867 34.401 -54.211 1.00 25.25 392 CYS A N 1
ATOM 2765 C CA . CYS A 1 392 ? -6.618 33.048 -54.684 1.00 25.25 392 CYS A CA 1
ATOM 2766 C C . CYS A 1 392 ? -7.320 32.889 -56.030 1.00 25.25 392 CYS A C 1
ATOM 2768 O O . CYS A 1 392 ? -8.536 33.063 -56.080 1.00 25.25 392 CYS A O 1
ATOM 2770 N N . GLU A 1 393 ? -6.605 32.474 -57.073 1.00 25.23 393 GLU A N 1
ATOM 2771 C CA . GLU A 1 393 ? -7.247 31.778 -58.182 1.00 25.23 393 GLU A CA 1
ATOM 2772 C C . GLU A 1 393 ? -6.338 30.719 -58.815 1.00 25.23 393 GLU A C 1
ATOM 2774 O O . GLU A 1 393 ? -5.121 30.855 -58.912 1.00 25.23 393 GLU A O 1
ATOM 2779 N N . ARG A 1 394 ? -6.998 29.608 -59.145 1.00 31.34 394 ARG A N 1
ATOM 2780 C CA . ARG A 1 394 ? -6.501 28.319 -59.633 1.00 31.34 394 ARG A CA 1
ATOM 2781 C C . ARG A 1 394 ? -6.131 28.361 -61.114 1.00 31.34 394 ARG A C 1
ATOM 2783 O O . ARG A 1 394 ? -6.859 28.963 -61.891 1.00 31.34 394 ARG A O 1
ATOM 2790 N N . VAL A 1 395 ? -5.230 27.462 -61.521 1.00 27.67 395 VAL A N 1
ATOM 2791 C CA . VAL A 1 395 ? -5.300 26.735 -62.811 1.00 27.67 395 VAL A CA 1
ATOM 2792 C C . VAL A 1 395 ? -4.858 25.278 -62.548 1.00 27.67 395 VAL A C 1
ATOM 2794 O O . VAL A 1 395 ? -3.764 25.069 -62.039 1.00 27.67 395 VAL A O 1
ATOM 2797 N N . ARG A 1 396 ? -5.791 24.302 -62.488 1.00 29.25 396 ARG A N 1
ATOM 2798 C CA . ARG A 1 396 ? -6.071 23.204 -63.468 1.00 29.25 396 ARG A CA 1
ATOM 2799 C C . ARG A 1 396 ? -4.798 22.508 -64.004 1.00 29.25 396 ARG A C 1
ATOM 2801 O O . ARG A 1 396 ? -3.931 23.196 -64.506 1.00 29.25 396 ARG A O 1
ATOM 2808 N N . GLY A 1 397 ? -4.603 21.187 -64.033 1.00 25.62 397 GLY A N 1
ATOM 2809 C CA . GLY A 1 397 ? -5.447 19.996 -63.858 1.00 25.62 397 GLY A CA 1
ATOM 2810 C C . GLY A 1 397 ? -5.022 18.924 -64.892 1.00 25.62 397 GLY A C 1
ATOM 2811 O O . GLY A 1 397 ? -4.780 19.306 -66.033 1.00 25.62 397 GLY A O 1
ATOM 2812 N N . ARG A 1 398 ? -4.927 17.641 -64.485 1.00 27.47 398 ARG A N 1
ATOM 2813 C CA . ARG A 1 398 ? -5.079 16.349 -65.233 1.00 27.47 398 ARG A CA 1
ATOM 2814 C C . ARG A 1 398 ? -4.272 15.250 -64.512 1.00 27.47 398 ARG A C 1
ATOM 2816 O O . ARG A 1 398 ? -3.071 15.393 -64.337 1.00 27.47 398 ARG A O 1
ATOM 2823 N N . ASP A 1 399 ? -4.918 14.319 -63.811 1.00 27.64 399 ASP A N 1
ATOM 2824 C CA . ASP A 1 399 ? -5.548 13.058 -64.271 1.00 27.64 399 ASP A CA 1
ATOM 2825 C C . ASP A 1 399 ? -4.559 11.897 -64.465 1.00 27.64 399 ASP A C 1
ATOM 2827 O O . ASP A 1 399 ? -3.984 11.761 -65.537 1.00 27.64 399 ASP A O 1
ATOM 2831 N N . VAL A 1 400 ? -4.471 11.003 -63.466 1.00 28.89 400 VAL A N 1
ATOM 2832 C CA . VAL A 1 400 ? -4.314 9.543 -63.647 1.00 28.89 400 VAL A CA 1
ATOM 2833 C C . VAL A 1 400 ? -5.031 8.827 -62.483 1.00 28.89 400 VAL A C 1
ATOM 2835 O O . VAL A 1 400 ? -4.703 9.042 -61.318 1.00 28.89 400 VAL A O 1
ATOM 2838 N N . ARG A 1 401 ? -6.031 7.985 -62.790 1.00 30.02 401 ARG A N 1
ATOM 2839 C CA . ARG A 1 401 ? -6.689 7.046 -61.850 1.00 30.02 401 ARG A CA 1
ATOM 2840 C C . ARG A 1 401 ? -5.891 5.737 -61.739 1.00 30.02 401 ARG A C 1
ATOM 2842 O O . ARG A 1 401 ? -5.244 5.357 -62.712 1.00 30.02 401 ARG A O 1
ATOM 2849 N N . PRO A 1 402 ? -6.124 4.936 -60.682 1.00 30.44 402 PRO A N 1
ATOM 2850 C CA . PRO A 1 402 ? -6.386 3.520 -60.929 1.00 30.44 402 PRO A CA 1
ATOM 2851 C C . PRO A 1 402 ? -7.661 2.991 -60.260 1.00 30.44 402 PRO A C 1
ATOM 2853 O O . PRO A 1 402 ? -8.226 3.565 -59.331 1.00 30.44 402 PRO A O 1
ATOM 2856 N N . ALA A 1 403 ? -8.130 1.895 -60.851 1.00 27.69 403 ALA A N 1
ATOM 2857 C CA . ALA A 1 403 ? -9.453 1.313 -60.745 1.00 27.69 403 ALA A CA 1
ATOM 2858 C C . ALA A 1 403 ? -9.683 0.460 -59.487 1.00 27.69 403 ALA A C 1
ATOM 2860 O O . ALA A 1 403 ? -8.813 -0.269 -59.019 1.00 27.69 403 ALA A O 1
ATOM 2861 N N . ILE A 1 404 ? -10.931 0.505 -59.023 1.00 27.72 404 ILE A N 1
ATOM 2862 C CA . ILE A 1 404 ? -11.541 -0.366 -58.017 1.00 27.72 404 ILE A CA 1
ATOM 2863 C C . ILE A 1 404 ? -12.056 -1.627 -58.729 1.00 27.72 404 ILE A C 1
ATOM 2865 O O . ILE A 1 404 ? -12.853 -1.513 -59.661 1.00 27.72 404 ILE A O 1
ATOM 2869 N N . ARG A 1 405 ? -11.684 -2.825 -58.261 1.00 26.48 405 ARG A N 1
ATOM 2870 C CA . ARG A 1 405 ? -12.438 -4.061 -58.533 1.00 26.48 405 ARG A CA 1
ATOM 2871 C C . ARG A 1 405 ? -13.141 -4.520 -57.258 1.00 26.48 405 ARG A C 1
ATOM 2873 O O . ARG A 1 405 ? -12.509 -4.757 -56.236 1.00 26.48 405 ARG A O 1
ATOM 2880 N N . ARG A 1 406 ? -14.470 -4.611 -57.354 1.00 27.23 406 ARG A N 1
ATOM 2881 C CA . ARG A 1 406 ? -15.389 -5.224 -56.388 1.00 27.23 406 ARG A CA 1
ATOM 2882 C C . ARG A 1 406 ? -15.362 -6.748 -56.537 1.00 27.23 406 ARG A C 1
ATOM 2884 O O . ARG A 1 406 ? -15.358 -7.232 -57.665 1.00 27.23 406 ARG A O 1
ATOM 2891 N N . ALA A 1 407 ? -15.492 -7.466 -55.424 1.00 24.78 407 ALA A N 1
ATOM 2892 C CA . ALA A 1 407 ? -16.078 -8.805 -55.378 1.00 24.78 407 ALA A CA 1
ATOM 2893 C C . ALA A 1 407 ? -16.784 -9.020 -54.022 1.00 24.78 407 ALA A C 1
ATOM 2895 O O . ALA A 1 407 ? -16.205 -8.781 -52.970 1.00 24.78 407 ALA A O 1
ATOM 2896 N N . HIS A 1 408 ? -18.049 -9.432 -54.078 1.00 27.83 408 HIS A N 1
ATOM 2897 C CA . HIS A 1 408 ? -18.924 -9.955 -53.013 1.00 27.83 408 HIS A CA 1
ATOM 2898 C C . HIS A 1 408 ? -20.122 -10.627 -53.731 1.00 27.83 408 HIS A C 1
ATOM 2900 O O . HIS A 1 408 ? -20.349 -10.253 -54.888 1.00 27.83 408 HIS A O 1
ATOM 2906 N N . PRO A 1 409 ? -20.978 -11.473 -53.102 1.00 49.88 409 PRO A N 1
ATOM 2907 C CA . PRO A 1 409 ? -20.929 -12.129 -51.773 1.00 49.88 409 PRO A CA 1
ATOM 2908 C C . PRO A 1 409 ? -21.428 -13.612 -51.768 1.00 49.88 409 PRO A C 1
ATOM 2910 O O . PRO A 1 409 ? -21.827 -14.119 -52.812 1.00 49.88 409 PRO A O 1
ATOM 2913 N N . SER A 1 410 ? -21.444 -14.277 -50.590 1.00 28.98 410 SER A N 1
ATOM 2914 C CA . SER A 1 410 ? -22.397 -15.316 -50.063 1.00 28.98 410 SER A CA 1
ATOM 2915 C C . SER A 1 410 ? -21.747 -16.025 -48.844 1.00 28.98 410 SER A C 1
ATOM 2917 O O . SER A 1 410 ? -20.552 -16.268 -48.912 1.00 28.98 410 SER A O 1
ATOM 2919 N N . ALA A 1 411 ? -22.359 -16.418 -47.714 1.00 28.97 411 ALA A N 1
ATOM 2920 C CA . ALA A 1 411 ? -23.718 -16.368 -47.165 1.00 28.97 411 ALA A CA 1
ATOM 2921 C C . ALA A 1 411 ? -23.701 -16.724 -45.643 1.00 28.97 411 ALA A C 1
ATOM 2923 O O . ALA A 1 411 ? -22.837 -17.482 -45.223 1.00 28.97 411 ALA A O 1
ATOM 2924 N N . GLY A 1 412 ? -24.708 -16.241 -44.883 1.00 25.38 412 GLY A N 1
ATOM 2925 C CA . GLY A 1 412 ? -25.319 -16.858 -43.672 1.00 25.38 412 GLY A CA 1
ATOM 2926 C C . GLY A 1 412 ? -24.494 -16.879 -42.370 1.00 25.38 412 GLY A C 1
ATOM 2927 O O . GLY A 1 412 ? -23.404 -17.411 -42.348 1.00 25.38 412 GLY A O 1
ATOM 2928 N N . VAL A 1 413 ? -24.936 -16.376 -41.211 1.00 25.08 413 VAL A N 1
ATOM 2929 C CA . VAL A 1 413 ? -26.191 -16.683 -40.502 1.00 25.08 413 VAL A CA 1
ATOM 2930 C C . VAL A 1 413 ? -26.633 -15.479 -39.648 1.00 25.08 413 VAL A C 1
ATOM 2932 O O . VAL A 1 413 ? -25.830 -14.795 -39.019 1.00 25.08 413 VAL A O 1
ATOM 2935 N N . ARG A 1 414 ? -27.947 -15.225 -39.658 1.00 28.83 414 ARG A N 1
ATOM 2936 C CA . ARG A 1 414 ? -28.682 -14.225 -38.865 1.00 28.83 414 ARG A CA 1
ATOM 2937 C C . ARG A 1 414 ? -28.821 -14.667 -37.407 1.00 28.83 414 ARG A C 1
ATOM 2939 O O . ARG A 1 414 ? -29.111 -15.832 -37.196 1.00 28.83 414 ARG A O 1
ATOM 2946 N N . LEU A 1 415 ? -28.901 -13.709 -36.481 1.00 27.83 415 LEU A N 1
ATOM 2947 C CA . LEU A 1 415 ? -30.054 -13.571 -35.577 1.00 27.83 415 LEU A CA 1
ATOM 2948 C C . LEU A 1 415 ? -30.261 -12.083 -35.233 1.00 27.83 415 LEU A C 1
ATOM 2950 O O . LEU A 1 415 ? -29.334 -11.375 -34.848 1.00 27.83 415 LEU A O 1
ATOM 2954 N N . ARG A 1 416 ? -31.491 -11.609 -35.462 1.00 28.34 416 ARG A N 1
ATOM 2955 C CA . ARG A 1 416 ? -32.013 -10.280 -35.107 1.00 28.34 416 ARG A CA 1
ATOM 2956 C C . ARG A 1 416 ? -32.667 -10.352 -33.726 1.00 28.34 416 ARG A C 1
ATOM 2958 O O . ARG A 1 416 ? -33.287 -11.365 -33.424 1.00 28.34 416 ARG A O 1
ATOM 2965 N N . ASN A 1 417 ? -32.628 -9.254 -32.973 1.00 27.50 417 ASN A N 1
ATOM 2966 C CA . ASN A 1 417 ? -33.793 -8.417 -32.612 1.00 27.50 417 ASN A CA 1
ATOM 2967 C C . ASN A 1 417 ? -33.279 -7.248 -31.726 1.00 27.50 417 ASN A C 1
ATOM 2969 O O . ASN A 1 417 ? -32.574 -7.500 -30.760 1.00 27.50 417 ASN A O 1
ATOM 2973 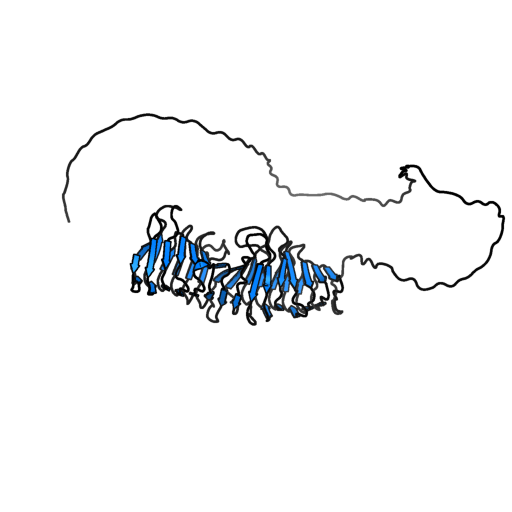N N . VAL A 1 418 ? -33.350 -5.962 -32.124 1.00 29.28 418 VAL A N 1
ATOM 2974 C CA . VAL A 1 418 ? -34.547 -5.080 -32.201 1.00 29.28 418 VAL A CA 1
ATOM 2975 C C . VAL A 1 418 ? -35.086 -4.881 -30.763 1.00 29.28 418 VAL A C 1
ATOM 2977 O O . VAL A 1 418 ? -35.552 -5.844 -30.179 1.00 29.28 418 VAL A O 1
ATOM 2980 N N . TRP A 1 419 ? -34.978 -3.722 -30.089 1.00 23.45 419 TRP A N 1
ATOM 2981 C CA . TRP A 1 419 ? -35.627 -2.452 -30.450 1.00 23.45 419 TRP A CA 1
ATOM 2982 C C . TRP A 1 419 ? -35.134 -1.204 -29.669 1.00 23.45 419 TRP A C 1
ATOM 2984 O O . TRP A 1 419 ? -34.506 -1.285 -28.619 1.00 23.45 419 TRP A O 1
ATOM 2994 N N . HIS A 1 420 ? -35.495 -0.053 -30.243 1.00 29.28 420 HIS A N 1
ATOM 2995 C CA . HIS A 1 420 ? -35.299 1.360 -29.884 1.00 29.28 420 HIS A CA 1
ATOM 2996 C C . HIS A 1 420 ? -35.916 1.793 -28.525 1.00 29.28 420 HIS A C 1
ATOM 2998 O O . HIS A 1 420 ? -36.952 1.281 -28.130 1.00 29.28 420 HIS A O 1
ATOM 3004 N N . ASN A 1 421 ? -35.262 2.648 -27.719 1.00 27.56 421 ASN A N 1
ATOM 3005 C CA . ASN A 1 421 ? -35.206 4.131 -27.757 1.00 27.56 421 ASN A CA 1
ATOM 3006 C C . ASN A 1 421 ? -36.487 4.835 -27.248 1.00 27.56 421 ASN A C 1
ATOM 3008 O O . ASN A 1 421 ? -37.483 4.838 -27.961 1.00 27.56 421 ASN A O 1
ATOM 3012 N N . LYS A 1 422 ? -36.425 5.531 -26.097 1.00 26.30 422 LYS A N 1
ATOM 3013 C CA . LYS A 1 422 ? -36.735 6.979 -25.964 1.00 26.30 422 LYS A CA 1
ATOM 3014 C C . LYS A 1 422 ? -36.780 7.468 -24.507 1.00 26.30 422 LYS A C 1
ATOM 3016 O O . LYS A 1 422 ? -37.321 6.830 -23.615 1.00 26.30 422 LYS A O 1
ATOM 3021 N N . ARG A 1 423 ? -36.224 8.670 -24.337 1.00 31.98 423 ARG A N 1
ATOM 3022 C CA . ARG A 1 423 ? -36.320 9.577 -23.183 1.00 31.98 423 ARG A CA 1
ATOM 3023 C C . ARG A 1 423 ? -37.761 10.041 -22.930 1.00 31.98 423 ARG A C 1
ATOM 3025 O O . ARG A 1 423 ? -38.471 10.291 -23.900 1.00 31.98 423 ARG A O 1
ATOM 3032 N N . ALA A 1 424 ? -38.079 10.370 -21.676 1.00 28.19 424 ALA A N 1
ATOM 3033 C CA . ALA A 1 424 ? -38.913 11.526 -21.329 1.00 28.19 424 ALA A CA 1
ATOM 3034 C C . ALA A 1 424 ? -38.631 12.002 -19.889 1.00 28.19 424 ALA A C 1
ATOM 3036 O O . ALA A 1 424 ? -38.659 11.221 -18.942 1.00 28.19 424 ALA A O 1
ATOM 3037 N N . GLN A 1 425 ? -38.333 13.295 -19.752 1.00 32.84 425 GLN A N 1
ATOM 3038 C CA . GLN A 1 425 ? -38.385 14.072 -18.512 1.00 32.84 425 GLN A CA 1
ATOM 3039 C C . GLN A 1 425 ? -39.837 14.511 -18.255 1.00 32.84 425 GLN A C 1
ATOM 3041 O O . GLN A 1 425 ? -40.486 14.908 -19.215 1.00 32.84 425 GLN A O 1
ATOM 3046 N N . SER A 1 426 ? -40.281 14.597 -16.994 1.00 27.83 426 SER A N 1
ATOM 3047 C CA . SER A 1 426 ? -41.000 15.780 -16.469 1.00 27.83 426 SER A CA 1
ATOM 3048 C C . SER A 1 426 ? -41.317 15.662 -14.972 1.00 27.83 426 SER A C 1
ATOM 3050 O O . SER A 1 426 ? -41.795 14.640 -14.490 1.00 27.83 426 SER A O 1
ATOM 3052 N N . ARG A 1 427 ? -41.057 16.761 -14.257 1.00 35.44 427 ARG A N 1
ATOM 3053 C CA . ARG A 1 427 ? -41.482 17.080 -12.884 1.00 35.44 427 ARG A CA 1
ATOM 3054 C C . ARG A 1 427 ? -43.012 17.102 -12.745 1.00 35.44 427 ARG A C 1
ATOM 3056 O O . ARG A 1 427 ? -43.642 17.577 -13.676 1.00 35.44 427 ARG A O 1
ATOM 3063 N N . THR A 1 428 ? -43.527 16.774 -11.549 1.00 29.08 428 THR A N 1
ATOM 3064 C CA . THR A 1 428 ? -44.542 17.548 -10.778 1.00 29.08 428 THR A CA 1
ATOM 3065 C C . THR A 1 428 ? -44.849 16.881 -9.419 1.00 29.08 428 THR A C 1
ATOM 3067 O O . THR A 1 428 ? -45.248 15.725 -9.360 1.00 29.08 428 THR A O 1
ATOM 3070 N N . ARG A 1 429 ? -44.695 17.636 -8.324 1.00 31.36 429 ARG A N 1
ATOM 3071 C CA . ARG A 1 429 ? -45.524 17.615 -7.087 1.00 31.36 429 ARG A CA 1
ATOM 3072 C C . ARG A 1 429 ? -46.350 18.929 -7.115 1.00 31.36 429 ARG A C 1
ATOM 3074 O O . ARG A 1 429 ? -45.942 19.783 -7.909 1.00 31.36 429 ARG A O 1
ATOM 3081 N N . PRO A 1 430 ? -47.385 19.199 -6.278 1.00 51.97 430 PRO A N 1
ATOM 3082 C CA . PRO A 1 430 ? -47.828 18.528 -5.035 1.00 51.97 430 PRO A CA 1
ATOM 3083 C C . PRO A 1 430 ? -49.374 18.371 -4.891 1.00 51.97 430 PRO A C 1
ATOM 3085 O O . PRO A 1 430 ? -50.120 18.906 -5.697 1.00 51.97 430 PRO A O 1
ATOM 3088 N N . ALA A 1 431 ? -49.860 17.726 -3.817 1.00 30.88 431 ALA A N 1
ATOM 3089 C CA . ALA A 1 431 ? -51.074 18.142 -3.083 1.00 30.88 431 ALA A CA 1
ATOM 3090 C C . ALA A 1 431 ? -51.251 17.349 -1.774 1.00 30.88 431 ALA A C 1
ATOM 3092 O O . ALA A 1 431 ? -50.936 16.164 -1.692 1.00 30.88 431 ALA A O 1
ATOM 3093 N N . ALA A 1 432 ? -51.739 18.055 -0.758 1.00 31.69 432 ALA A N 1
ATOM 3094 C CA . ALA A 1 432 ? -52.012 17.608 0.598 1.00 31.69 432 ALA A CA 1
ATOM 3095 C C . ALA A 1 432 ? -53.419 17.001 0.745 1.00 31.69 432 ALA A C 1
ATOM 3097 O O . ALA A 1 432 ? -54.329 17.372 0.010 1.00 31.69 432 ALA A O 1
ATOM 3098 N N . ALA A 1 433 ? -53.622 16.190 1.787 1.00 30.77 433 ALA A N 1
ATOM 3099 C CA . ALA A 1 433 ? -54.924 16.021 2.428 1.00 30.77 433 ALA A CA 1
ATOM 3100 C C . ALA A 1 433 ? -54.734 15.921 3.950 1.00 30.77 433 ALA A C 1
ATOM 3102 O O . ALA A 1 433 ? -54.014 15.060 4.453 1.00 30.77 433 ALA A O 1
ATOM 3103 N N . ARG A 1 434 ? -55.351 16.869 4.661 1.00 32.25 434 ARG A N 1
ATOM 3104 C CA . ARG A 1 434 ? -55.557 16.892 6.113 1.00 32.25 434 ARG A CA 1
ATOM 3105 C C . ARG A 1 434 ? -56.893 16.226 6.443 1.00 32.25 434 ARG A C 1
ATOM 3107 O O . ARG A 1 434 ? -57.855 16.419 5.707 1.00 32.25 434 ARG A O 1
ATOM 3114 N N . GLY A 1 435 ? -56.958 15.653 7.644 1.00 27.45 435 GLY A N 1
ATOM 3115 C CA . GLY A 1 435 ? -58.163 15.594 8.478 1.00 27.45 435 GLY A CA 1
ATOM 3116 C C . GLY A 1 435 ? -58.560 14.183 8.914 1.00 27.45 435 GLY A C 1
ATOM 3117 O O . GLY A 1 435 ? -58.386 13.254 8.144 1.00 27.45 435 GLY A O 1
ATOM 3118 N N . VAL A 1 436 ? -59.103 13.911 10.104 1.00 29.34 436 VAL A N 1
ATOM 3119 C CA . VAL A 1 436 ? -59.400 14.661 11.342 1.00 29.34 436 VAL A CA 1
ATOM 3120 C C . VAL A 1 436 ? -59.697 13.589 12.427 1.00 29.34 436 VAL A C 1
ATOM 3122 O O . VAL A 1 436 ? -60.221 12.529 12.113 1.00 29.34 436 VAL A O 1
ATOM 3125 N N . HIS A 1 437 ? -59.330 13.899 13.678 1.00 31.77 437 HIS A N 1
ATOM 3126 C CA . HIS A 1 437 ? -59.757 13.401 15.008 1.00 31.77 437 HIS A CA 1
ATOM 3127 C C . HIS A 1 437 ? -60.740 12.223 15.219 1.00 31.77 437 HIS A C 1
ATOM 3129 O O . HIS A 1 437 ? -61.848 12.247 14.704 1.00 31.77 437 HIS A O 1
ATOM 3135 N N . GLN A 1 438 ? -60.430 11.394 16.238 1.00 29.44 438 GLN A N 1
ATOM 3136 C CA . GLN A 1 438 ? -61.154 11.208 17.534 1.00 29.44 438 GLN A CA 1
ATOM 3137 C C . GLN A 1 438 ? -60.327 10.242 18.433 1.00 29.44 438 GLN A C 1
ATOM 3139 O O . GLN A 1 438 ? -59.955 9.173 17.974 1.00 29.44 438 GLN A O 1
ATOM 3144 N N . ARG A 1 439 ? -59.702 10.645 19.556 1.00 31.14 439 ARG A N 1
ATOM 3145 C CA . ARG A 1 439 ? -60.149 10.800 20.972 1.00 31.14 439 ARG A CA 1
ATOM 3146 C C . ARG A 1 439 ? -60.751 9.559 21.679 1.00 31.14 439 ARG A C 1
ATOM 3148 O O . ARG A 1 439 ? -61.886 9.206 21.404 1.00 31.14 439 ARG A O 1
ATOM 3155 N N . ASN A 1 440 ? -60.034 9.148 22.746 1.00 30.55 440 ASN A N 1
ATOM 3156 C CA . ASN A 1 440 ? -60.444 8.511 24.024 1.00 30.55 440 ASN A CA 1
ATOM 3157 C C . ASN A 1 440 ? -60.994 7.057 23.944 1.00 30.55 440 ASN A C 1
ATOM 3159 O O . ASN A 1 440 ? -61.656 6.716 22.983 1.00 30.55 440 ASN A O 1
ATOM 3163 N N . ARG A 1 441 ? -60.800 6.116 24.887 1.00 30.64 441 ARG A N 1
ATOM 3164 C CA . ARG A 1 441 ? -60.689 6.153 26.360 1.00 30.64 441 ARG A CA 1
ATOM 3165 C C . ARG A 1 441 ? -59.908 4.949 26.924 1.00 30.64 441 ARG A C 1
ATOM 3167 O O . ARG A 1 441 ? -59.790 3.914 26.282 1.00 30.64 441 ARG A O 1
ATOM 3174 N N . HIS A 1 442 ? -59.481 5.128 28.176 1.00 31.81 442 HIS A N 1
ATOM 3175 C CA . HIS A 1 442 ? -59.110 4.129 29.185 1.00 31.81 442 HIS A CA 1
ATOM 3176 C C . HIS A 1 442 ? -59.925 2.820 29.178 1.00 31.81 442 HIS A C 1
ATOM 3178 O O . HIS A 1 442 ? -61.151 2.870 29.110 1.00 31.81 442 HIS A O 1
ATOM 3184 N N . HIS A 1 443 ? -59.245 1.705 29.476 1.00 32.59 443 HIS A N 1
ATOM 3185 C CA . HIS A 1 443 ? -59.690 0.760 30.509 1.00 32.59 443 HIS A CA 1
ATOM 3186 C C . HIS A 1 443 ? -58.513 -0.039 31.099 1.00 32.59 443 HIS A C 1
ATOM 3188 O O . HIS A 1 443 ? -57.749 -0.678 30.381 1.00 32.59 443 HIS A O 1
ATOM 3194 N N . GLU A 1 444 ? -58.394 0.013 32.426 1.00 32.62 444 GLU A N 1
ATOM 3195 C CA . GLU A 1 444 ? -57.696 -0.961 33.269 1.00 32.62 444 GLU A CA 1
ATOM 3196 C C . GLU A 1 444 ? -58.321 -2.359 33.132 1.00 32.62 444 GLU A C 1
ATOM 3198 O O . GLU A 1 444 ? -59.545 -2.464 33.017 1.00 32.62 444 GLU A O 1
ATOM 3203 N N . ARG A 1 445 ? -57.509 -3.421 33.267 1.00 30.97 445 ARG A N 1
ATOM 3204 C CA . ARG A 1 445 ? -57.691 -4.501 34.265 1.00 30.97 445 ARG A CA 1
ATOM 3205 C C . ARG A 1 445 ? -56.621 -5.596 34.131 1.00 30.97 445 ARG A C 1
ATOM 3207 O O . ARG A 1 445 ? -56.413 -6.153 33.062 1.00 30.97 445 ARG A O 1
ATOM 3214 N N . HIS A 1 446 ? -56.001 -5.880 35.277 1.00 32.59 446 HIS A N 1
ATOM 3215 C CA . HIS A 1 446 ? -55.493 -7.155 35.799 1.00 32.59 446 HIS A CA 1
ATOM 3216 C C . HIS A 1 446 ? -55.469 -8.397 34.888 1.00 32.59 446 HIS A C 1
ATOM 3218 O O . HIS A 1 446 ? -56.513 -8.821 34.397 1.00 32.59 446 HIS A O 1
ATOM 3224 N N . ARG A 1 447 ? -54.334 -9.116 34.914 1.00 33.81 447 ARG A N 1
ATOM 3225 C CA . ARG A 1 447 ? -54.224 -10.445 35.561 1.00 33.81 447 ARG A CA 1
ATOM 3226 C C . ARG A 1 447 ? -52.759 -10.882 35.728 1.00 33.81 447 ARG A C 1
ATOM 3228 O O . ARG A 1 447 ? -52.032 -11.040 34.756 1.00 33.81 447 ARG A O 1
ATOM 3235 N N . GLN A 1 448 ? -52.382 -11.067 36.993 1.00 33.41 448 GLN A N 1
ATOM 3236 C CA . GLN A 1 448 ? -51.411 -12.052 37.480 1.00 33.41 448 GLN A CA 1
ATOM 3237 C C . GLN A 1 448 ? -51.985 -13.475 37.348 1.00 33.41 448 GLN A C 1
ATOM 3239 O O . GLN A 1 448 ? -53.209 -13.624 37.409 1.00 33.41 448 GLN A O 1
ATOM 3244 N N . ALA A 1 449 ? -51.073 -14.450 37.235 1.00 30.95 449 ALA A N 1
ATOM 3245 C CA . ALA A 1 449 ? -51.122 -15.893 37.555 1.00 30.95 449 ALA A CA 1
ATOM 3246 C C . ALA A 1 449 ? -50.365 -16.637 36.433 1.00 30.95 449 ALA A C 1
ATOM 3248 O O . ALA A 1 449 ? -50.787 -16.557 35.283 1.00 30.95 449 ALA A O 1
ATOM 3249 N N . ASP A 1 450 ? -49.158 -17.177 36.612 1.00 40.06 450 ASP A N 1
ATOM 3250 C CA . ASP A 1 450 ? -48.626 -18.193 37.552 1.00 40.06 450 ASP A CA 1
ATOM 3251 C C . ASP A 1 450 ? -48.427 -19.540 36.826 1.00 40.06 450 ASP A C 1
ATOM 3253 O O . ASP A 1 450 ? -49.183 -19.860 35.908 1.00 40.06 450 ASP A O 1
ATOM 3257 N N . TRP A 1 451 ? -47.468 -20.323 37.353 1.00 36.62 451 TRP A N 1
ATOM 3258 C CA . TRP A 1 451 ? -47.085 -21.725 37.066 1.00 36.62 451 TRP A CA 1
ATOM 3259 C C . TRP A 1 451 ? -46.126 -21.900 35.868 1.00 36.62 451 TRP A C 1
ATOM 3261 O O . TRP A 1 451 ? -46.483 -21.569 34.744 1.00 36.62 451 TRP A O 1
ATOM 3271 N N . LEU A 1 452 ? -44.890 -22.408 35.995 1.00 46.84 452 LEU A N 1
ATOM 3272 C CA . LEU A 1 452 ? -44.150 -23.136 37.044 1.00 46.84 452 LEU A CA 1
ATOM 3273 C C . LEU A 1 452 ? -42.652 -22.806 36.950 1.00 46.84 452 LEU A C 1
ATOM 3275 O O . LEU A 1 452 ? -42.196 -22.535 35.813 1.00 46.84 452 LEU A O 1
#